Protein AF-0000000087744671 (afdb_homodimer)

Foldseek 3Di:
DDPPVRVCCCLVPVVVLVVLLVVQAVLLCVLLVLLLVLLQVLLVVLLCQCPDPDPVSVVVSVVLLCVLVVDQLLVLLCCLPCPVCVPPPDDSSVSSSVSSSSSLSSVLNVLLNVLLVPFDVVQLVVCVVVPDDNVRSCVVGSVLSSCVSSLVVNLVSSLVSSVSSLSSVVNVDRHNNNSLVVSCVVVVPNVVSVVVSVVVSVVVSVVSVVVSVVVVVVSVCVVVVVD/DDPPVRVCCCLVPVVVLVVLLVVQAVLLCVLLVLLLVLLQVLLVVLLCQCPDPDPVSVVVSVVLLCVLVVDDLLVLLCCLPCPVCVPPPDDSSVSSSVSSSSSLSSVLNVLLNVLLVPFDPVQLVVCVVVPDDNVRSCVVGSVLSSCVRSLVVNLVSSLVSSVSSLSSVVNVDRHNNNSLVVSCVVVVPNVVSVVVSVVVSVVVSVVSVVVSVVVVVVSVCVVVVVD

Structure (mmCIF, N/CA/C/O backbone):
data_AF-0000000087744671-model_v1
#
loop_
_entity.id
_entity.type
_entity.pdbx_description
1 polymer 'Amino acid ABC transporter permease'
#
loop_
_atom_site.group_PDB
_atom_site.id
_atom_site.type_symbol
_atom_site.label_atom_id
_atom_site.label_alt_id
_atom_site.label_comp_id
_atom_site.label_asym_id
_atom_site.label_entity_id
_atom_site.label_seq_id
_atom_site.pdbx_PDB_ins_code
_atom_site.Cartn_x
_atom_site.Cartn_y
_atom_site.Cartn_z
_atom_site.occupancy
_atom_site.B_iso_or_equiv
_atom_site.auth_seq_id
_atom_site.auth_comp_id
_atom_site.auth_asym_id
_atom_site.auth_atom_id
_atom_site.pdbx_PDB_model_num
ATOM 1 N N . MET A 1 1 ? 21.688 -12.562 -33.656 1 50.16 1 MET A N 1
ATOM 2 C CA . MET A 1 1 ? 21.266 -11.961 -32.406 1 50.16 1 MET A CA 1
ATOM 3 C C . MET A 1 1 ? 20.156 -10.945 -32.625 1 50.16 1 MET A C 1
ATOM 5 O O . MET A 1 1 ? 20.359 -9.922 -33.281 1 50.16 1 MET A O 1
ATOM 9 N N . ASN A 1 2 ? 18.969 -11.312 -32.656 1 65.81 2 ASN A N 1
ATOM 10 C CA . ASN A 1 2 ? 17.859 -10.492 -33.156 1 65.81 2 ASN A CA 1
ATOM 11 C C . ASN A 1 2 ? 17.781 -9.164 -32.375 1 65.81 2 ASN A C 1
ATOM 13 O O . ASN A 1 2 ? 18 -9.125 -31.172 1 65.81 2 ASN A O 1
ATOM 17 N N . SER A 1 3 ? 17.906 -8.094 -33.094 1 82.88 3 SER A N 1
ATOM 18 C CA . SER A 1 3 ? 17.797 -6.738 -32.562 1 82.88 3 SER A CA 1
ATOM 19 C C . SER A 1 3 ? 16.625 -6.613 -31.609 1 82.88 3 SER A C 1
ATOM 21 O O . SER A 1 3 ? 15.711 -7.434 -31.625 1 82.88 3 SER A O 1
ATOM 23 N N . LEU A 1 4 ? 16.906 -5.871 -30.562 1 84.88 4 LEU A N 1
ATOM 24 C CA . LEU A 1 4 ? 15.844 -5.547 -29.625 1 84.88 4 LEU A CA 1
ATOM 25 C C . LEU A 1 4 ? 14.539 -5.262 -30.359 1 84.88 4 LEU A C 1
ATOM 27 O O . LEU A 1 4 ? 13.469 -5.699 -29.922 1 84.88 4 LEU A O 1
ATOM 31 N N . LEU A 1 5 ? 14.609 -4.629 -31.484 1 84.81 5 LEU A N 1
ATOM 32 C CA . LEU A 1 5 ? 13.43 -4.262 -32.25 1 84.81 5 LEU A CA 1
ATOM 33 C C . LEU A 1 5 ? 12.75 -5.5 -32.844 1 84.81 5 LEU A C 1
ATOM 35 O O . LEU A 1 5 ? 11.523 -5.57 -32.906 1 84.81 5 LEU A O 1
ATOM 39 N N . GLU A 1 6 ? 13.5 -6.328 -33.312 1 85.38 6 GLU A N 1
ATOM 40 C CA . GLU A 1 6 ? 12.953 -7.57 -33.844 1 85.38 6 GLU A CA 1
ATOM 41 C C . GLU A 1 6 ? 12.289 -8.406 -32.75 1 85.38 6 GLU A C 1
ATOM 43 O O . GLU A 1 6 ? 11.25 -9.023 -33 1 85.38 6 GLU A O 1
ATOM 48 N N . GLN A 1 7 ? 12.898 -8.438 -31.703 1 85.38 7 GLN A N 1
ATOM 49 C CA . GLN A 1 7 ? 12.328 -9.156 -30.562 1 85.38 7 GLN A CA 1
ATOM 50 C C . GLN A 1 7 ? 10.992 -8.555 -30.141 1 85.38 7 GLN A C 1
ATOM 52 O O . GLN A 1 7 ? 10.031 -9.281 -29.875 1 85.38 7 GLN A O 1
ATOM 57 N N . LEU A 1 8 ? 11.023 -7.234 -30.094 1 87.56 8 LEU A N 1
ATOM 58 C CA . LEU A 1 8 ? 9.805 -6.516 -29.75 1 87.56 8 LEU A CA 1
ATOM 59 C C . LEU A 1 8 ? 8.703 -6.812 -30.766 1 87.56 8 LEU A C 1
ATOM 61 O O . LEU A 1 8 ? 7.562 -7.09 -30.375 1 87.56 8 LEU A O 1
ATOM 65 N N . TYR A 1 9 ? 9.109 -6.742 -32 1 86.75 9 TYR A N 1
ATOM 66 C CA . TYR A 1 9 ? 8.148 -7 -33.062 1 86.75 9 TYR A CA 1
ATOM 67 C C . TYR A 1 9 ? 7.605 -8.422 -32.969 1 86.75 9 TYR A C 1
ATOM 69 O O . TYR A 1 9 ? 6.402 -8.648 -33.125 1 86.75 9 TYR A O 1
ATOM 77 N N . ASP A 1 10 ? 8.391 -9.359 -32.75 1 87.25 10 ASP A N 1
ATOM 78 C CA . ASP A 1 10 ? 8.008 -10.766 -32.688 1 87.25 10 ASP A CA 1
ATOM 79 C C . ASP A 1 10 ? 7.082 -11.023 -31.5 1 87.25 10 ASP A C 1
ATOM 81 O O . ASP A 1 10 ? 6.086 -11.734 -31.625 1 87.25 10 ASP A O 1
ATOM 85 N N . ILE A 1 11 ? 7.395 -10.422 -30.422 1 86.81 11 ILE A N 1
ATOM 86 C CA . ILE A 1 11 ? 6.633 -10.68 -29.219 1 86.81 11 ILE A CA 1
ATOM 87 C C . ILE A 1 11 ? 5.297 -9.953 -29.266 1 86.81 11 ILE A C 1
ATOM 89 O O . ILE A 1 11 ? 4.242 -10.555 -29.062 1 86.81 11 ILE A O 1
ATOM 93 N N . PHE A 1 12 ? 5.301 -8.711 -29.641 1 90.12 12 PHE A N 1
ATOM 94 C CA . PHE A 1 12 ? 4.133 -7.863 -29.453 1 90.12 12 PHE A CA 1
ATOM 95 C C . PHE A 1 12 ? 3.219 -7.91 -30.672 1 90.12 12 PHE A C 1
ATOM 97 O O . PHE A 1 12 ? 1.997 -7.824 -30.531 1 90.12 12 PHE A O 1
ATOM 104 N N . ILE A 1 13 ? 3.762 -8.016 -31.797 1 85.94 13 ILE A N 1
ATOM 105 C CA . ILE A 1 13 ? 2.951 -7.945 -33 1 85.94 13 ILE A CA 1
ATOM 106 C C . ILE A 1 13 ? 2.748 -9.352 -33.594 1 85.94 13 ILE A C 1
ATOM 108 O O . ILE A 1 13 ? 1.618 -9.844 -33.656 1 85.94 13 ILE A O 1
ATOM 112 N N . ARG A 1 14 ? 3.738 -10.078 -33.938 1 84.06 14 ARG A N 1
ATOM 113 C CA . ARG A 1 14 ? 3.629 -11.406 -34.531 1 84.06 14 ARG A CA 1
ATOM 114 C C . ARG A 1 14 ? 3.027 -12.398 -33.531 1 84.06 14 ARG A C 1
ATOM 116 O O . ARG A 1 14 ? 2.195 -13.227 -33.906 1 84.06 14 ARG A O 1
ATOM 123 N N . GLY A 1 15 ? 3.402 -12.242 -32.375 1 85.62 15 GLY A N 1
ATOM 124 C CA . GLY A 1 15 ? 2.934 -13.156 -31.328 1 85.62 15 GLY A CA 1
ATOM 125 C C . GLY A 1 15 ? 1.582 -12.773 -30.766 1 85.62 15 GLY A C 1
ATOM 126 O O . GLY A 1 15 ? 0.988 -13.531 -29.984 1 85.62 15 GLY A O 1
ATOM 127 N N . GLY A 1 16 ? 1.121 -11.5 -31.109 1 87.81 16 GLY A N 1
ATOM 128 C CA . GLY A 1 16 ? -0.206 -11.078 -30.688 1 87.81 16 GLY A CA 1
ATOM 129 C C . GLY A 1 16 ? -0.264 -10.633 -29.234 1 87.81 16 GLY A C 1
ATOM 130 O O . GLY A 1 16 ? -1.349 -10.469 -28.672 1 87.81 16 GLY A O 1
ATOM 131 N N . ALA A 1 17 ? 0.867 -10.484 -28.672 1 89.44 17 ALA A N 1
ATOM 132 C CA . ALA A 1 17 ? 0.942 -10.133 -27.25 1 89.44 17 ALA A CA 1
ATOM 133 C C . ALA A 1 17 ? 0.238 -8.805 -26.969 1 89.44 17 ALA A C 1
ATOM 135 O O . ALA A 1 17 ? -0.326 -8.609 -25.891 1 89.44 17 ALA A O 1
ATOM 136 N N . TYR A 1 18 ? 0.214 -7.965 -27.969 1 92.44 18 TYR A N 1
ATOM 137 C CA . TYR A 1 18 ? -0.374 -6.648 -27.734 1 92.44 18 TYR A CA 1
ATOM 138 C C . TYR A 1 18 ? -1.869 -6.762 -27.469 1 92.44 18 TYR A C 1
ATOM 140 O O . TYR A 1 18 ? -2.418 -6.012 -26.656 1 92.44 18 TYR A O 1
ATOM 148 N N . LEU A 1 19 ? -2.535 -7.703 -28.078 1 93.5 19 LEU A N 1
ATOM 149 C CA . LEU A 1 19 ? -3.971 -7.871 -27.875 1 93.5 19 LEU A CA 1
ATOM 150 C C . LEU A 1 19 ? -4.266 -8.398 -26.484 1 93.5 19 LEU A C 1
ATOM 152 O O . LEU A 1 19 ? -5.199 -7.941 -25.812 1 93.5 19 LEU A O 1
ATOM 156 N N . THR A 1 20 ? -3.459 -9.328 -26.109 1 95.06 20 THR A N 1
ATOM 157 C CA . THR A 1 20 ? -3.633 -9.906 -24.781 1 95.06 20 THR A CA 1
ATOM 158 C C . THR A 1 20 ? -3.299 -8.875 -23.703 1 95.06 20 THR A C 1
ATOM 160 O O . THR A 1 20 ? -3.959 -8.828 -22.656 1 95.06 20 THR A O 1
ATOM 163 N N . ILE A 1 21 ? -2.312 -8.109 -23.969 1 97.19 21 ILE A N 1
ATOM 164 C CA . ILE A 1 21 ? -1.902 -7.066 -23.031 1 97.19 21 ILE A CA 1
ATOM 165 C C . ILE A 1 21 ? -3.006 -6.02 -22.922 1 97.19 21 ILE A C 1
ATOM 167 O O . ILE A 1 21 ? -3.34 -5.586 -21.812 1 97.19 21 ILE A O 1
ATOM 171 N N . LEU A 1 22 ? -3.58 -5.66 -24.031 1 97.19 22 LEU A N 1
ATOM 172 C CA . LEU A 1 22 ? -4.672 -4.691 -24 1 97.19 22 LEU A CA 1
ATOM 173 C C . LEU A 1 22 ? -5.852 -5.223 -23.188 1 97.19 22 LEU A C 1
ATOM 175 O O . LEU A 1 22 ? -6.5 -4.469 -22.469 1 97.19 22 LEU A O 1
ATOM 179 N N . LYS A 1 23 ? -6.145 -6.461 -23.344 1 97.31 23 LYS A N 1
ATOM 180 C CA . LYS A 1 23 ? -7.207 -7.086 -22.562 1 97.31 23 LYS A CA 1
ATOM 181 C C . LYS A 1 23 ? -6.871 -7.082 -21.078 1 97.31 23 LYS A C 1
ATOM 183 O O . LYS A 1 23 ? -7.746 -6.84 -20.234 1 97.31 23 LYS A O 1
ATOM 188 N N . GLY A 1 24 ? -5.598 -7.383 -20.75 1 98.19 24 GLY A N 1
ATOM 189 C CA . GLY A 1 24 ? -5.148 -7.328 -19.359 1 98.19 24 GLY A CA 1
ATOM 190 C C . GLY A 1 24 ? -5.258 -5.945 -18.75 1 98.19 24 GLY A C 1
ATOM 191 O O . GLY A 1 24 ? -5.645 -5.801 -17.594 1 98.19 24 GLY A O 1
ATOM 192 N N . ILE A 1 25 ? -4.918 -4.941 -19.609 1 98.31 25 ILE A N 1
ATOM 193 C CA . ILE A 1 25 ? -5.055 -3.557 -19.172 1 98.31 25 ILE A CA 1
ATOM 194 C C . ILE A 1 25 ? -6.523 -3.256 -18.859 1 98.31 25 ILE A C 1
ATOM 196 O O . ILE A 1 25 ? -6.832 -2.598 -17.875 1 98.31 25 ILE A O 1
ATOM 200 N N . GLY A 1 26 ? -7.391 -3.705 -19.719 1 98.31 26 GLY A N 1
ATOM 201 C CA . GLY A 1 26 ? -8.812 -3.518 -19.516 1 98.31 26 GLY A CA 1
ATOM 202 C C . GLY A 1 26 ? -9.305 -4.09 -18.188 1 98.31 26 GLY A C 1
ATOM 203 O O . GLY A 1 26 ? -10.062 -3.441 -17.469 1 98.31 26 GLY A O 1
ATOM 204 N N . VAL A 1 27 ? -8.875 -5.277 -17.844 1 98.56 27 VAL A N 1
ATOM 205 C CA . VAL A 1 27 ? -9.273 -5.938 -16.594 1 98.56 27 VAL A CA 1
ATOM 206 C C . VAL A 1 27 ? -8.727 -5.156 -15.406 1 98.56 27 VAL A C 1
ATOM 208 O O . VAL A 1 27 ? -9.438 -4.922 -14.43 1 98.56 27 VAL A O 1
ATOM 211 N N . THR A 1 28 ? -7.449 -4.727 -15.484 1 98.69 28 THR A N 1
ATOM 212 C CA . THR A 1 28 ? -6.812 -3.938 -14.438 1 98.69 28 THR A CA 1
ATOM 213 C C . THR A 1 28 ? -7.578 -2.639 -14.195 1 98.69 28 THR A C 1
ATOM 215 O O . THR A 1 28 ? -7.883 -2.289 -13.055 1 98.69 28 THR A O 1
ATOM 218 N N . LEU A 1 29 ? -7.941 -1.986 -15.281 1 98.56 29 LEU A N 1
ATOM 219 C CA . LEU A 1 29 ? -8.648 -0.712 -15.18 1 98.56 29 LEU A CA 1
ATOM 220 C C . LEU A 1 29 ? -10.062 -0.915 -14.641 1 98.56 29 LEU A C 1
ATOM 222 O O . LEU A 1 29 ? -10.539 -0.121 -13.836 1 98.56 29 LEU A O 1
ATOM 226 N N . GLU A 1 30 ? -10.703 -1.941 -15.133 1 98.56 30 GLU A N 1
ATOM 227 C CA . GLU A 1 30 ? -12.055 -2.24 -14.664 1 98.56 30 GLU A CA 1
ATOM 228 C C . GLU A 1 30 ? -12.078 -2.467 -13.156 1 98.56 30 GLU A C 1
ATOM 230 O O . GLU A 1 30 ? -12.891 -1.867 -12.453 1 98.56 30 GLU A O 1
ATOM 235 N N . ILE A 1 31 ? -11.211 -3.287 -12.648 1 98.81 31 ILE A N 1
ATOM 236 C CA . ILE A 1 31 ? -11.156 -3.6 -11.219 1 98.81 31 ILE A CA 1
ATOM 237 C C . ILE A 1 31 ? -10.812 -2.34 -10.43 1 98.81 31 ILE A C 1
ATOM 239 O O . ILE A 1 31 ? -11.43 -2.057 -9.406 1 98.81 31 ILE A O 1
ATOM 243 N N . THR A 1 32 ? -9.836 -1.571 -10.945 1 98.75 32 THR A N 1
ATOM 244 C CA . THR A 1 32 ? -9.383 -0.373 -10.242 1 98.75 32 THR A CA 1
ATOM 245 C C . THR A 1 32 ? -10.508 0.659 -10.164 1 98.75 32 THR A C 1
ATOM 247 O O . THR A 1 32 ? -10.836 1.145 -9.078 1 98.75 32 THR A O 1
ATOM 250 N N . ILE A 1 33 ? -11.133 0.974 -11.297 1 98.62 33 ILE A N 1
ATOM 251 C CA . ILE A 1 33 ? -12.133 2.033 -11.383 1 98.62 33 ILE A CA 1
ATOM 252 C C . ILE A 1 33 ? -13.352 1.665 -10.539 1 98.62 33 ILE A C 1
ATOM 254 O O . ILE A 1 33 ? -13.828 2.479 -9.742 1 98.62 33 ILE A O 1
ATOM 258 N N . LEU A 1 34 ? -13.805 0.459 -10.641 1 98.88 34 LEU A N 1
ATOM 259 C CA . LEU A 1 34 ? -14.984 0.035 -9.891 1 98.88 34 LEU A CA 1
ATOM 260 C C . LEU A 1 34 ? -14.672 -0.046 -8.398 1 98.88 34 LEU A C 1
ATOM 262 O O . LEU A 1 34 ? -15.516 0.308 -7.566 1 98.88 34 LEU A O 1
ATOM 266 N N . SER A 1 35 ? -13.523 -0.525 -8.023 1 98.94 35 SER A N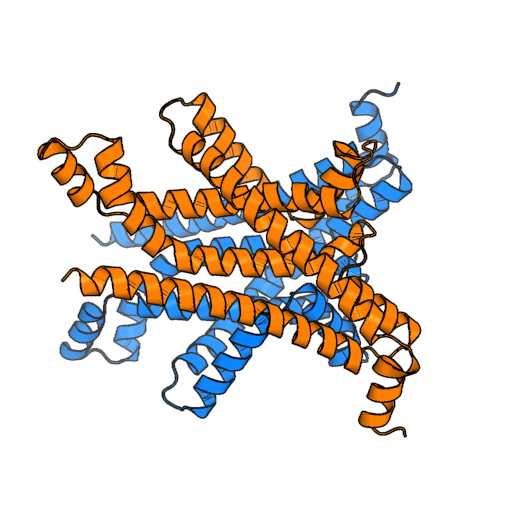 1
ATOM 267 C CA . SER A 1 35 ? -13.156 -0.622 -6.609 1 98.94 35 SER A CA 1
ATOM 268 C C . SER A 1 35 ? -13 0.759 -5.984 1 98.94 35 SER A C 1
ATOM 270 O O . SER A 1 35 ? -13.336 0.957 -4.812 1 98.94 35 SER A O 1
ATOM 272 N N . VAL A 1 36 ? -12.422 1.705 -6.785 1 98.75 36 VAL A N 1
ATOM 273 C CA . VAL A 1 36 ? -12.305 3.074 -6.297 1 98.75 36 VAL A CA 1
ATOM 274 C C . VAL A 1 36 ? -13.688 3.664 -6.07 1 98.75 36 VAL A C 1
ATOM 276 O O . VAL A 1 36 ? -13.953 4.277 -5.035 1 98.75 36 VAL A O 1
ATOM 279 N N . LEU A 1 37 ? -14.547 3.465 -7.012 1 98.69 37 LEU A N 1
ATOM 280 C CA . LEU A 1 37 ? -15.898 4.02 -6.949 1 98.69 37 LEU A CA 1
ATOM 281 C C . LEU A 1 37 ? -16.672 3.438 -5.77 1 98.69 37 LEU A C 1
ATOM 283 O O . LEU A 1 37 ? -17.109 4.176 -4.887 1 98.69 37 LEU A O 1
ATOM 287 N N . PHE A 1 38 ? -16.75 2.135 -5.695 1 98.81 38 PHE A N 1
ATOM 288 C CA . PHE A 1 38 ? -17.547 1.493 -4.652 1 98.81 38 PHE A CA 1
ATOM 289 C C . PHE A 1 38 ? -16.844 1.602 -3.303 1 98.81 38 PHE A C 1
ATOM 291 O O . PHE A 1 38 ? -17.5 1.731 -2.268 1 98.81 38 PHE A O 1
ATOM 298 N N . GLY A 1 39 ? -15.531 1.496 -3.312 1 98.88 39 GLY A N 1
ATOM 299 C CA . GLY A 1 39 ? -14.781 1.667 -2.076 1 98.88 39 GLY A CA 1
ATOM 300 C C . GLY A 1 39 ? -14.938 3.049 -1.472 1 98.88 39 GLY A C 1
ATOM 301 O O . GLY A 1 39 ? -15.062 3.188 -0.253 1 98.88 39 GLY A O 1
ATOM 302 N N . THR A 1 40 ? -14.938 4.055 -2.34 1 98.69 40 THR A N 1
ATOM 303 C CA . THR A 1 40 ? -15.117 5.422 -1.864 1 98.69 40 THR A CA 1
ATOM 304 C C . THR A 1 40 ? -16.516 5.617 -1.29 1 98.69 40 THR A C 1
ATOM 306 O O . THR A 1 40 ? -16.688 6.219 -0.227 1 98.69 40 THR A O 1
ATOM 309 N N . LEU A 1 41 ? -17.5 5.117 -1.979 1 98.56 41 LEU A N 1
ATOM 310 C CA . LEU A 1 41 ? -18.875 5.207 -1.49 1 98.56 41 LEU A CA 1
ATOM 311 C C . LEU A 1 41 ? -19.016 4.5 -0.148 1 98.56 41 LEU A C 1
ATOM 313 O O . LEU A 1 41 ? -19.625 5.039 0.778 1 98.56 41 LEU A O 1
ATOM 317 N N . PHE A 1 42 ? -18.406 3.32 -0.051 1 98.62 42 PHE A N 1
ATOM 318 C CA . PHE A 1 42 ? -18.484 2.557 1.188 1 98.62 42 PHE A CA 1
ATOM 319 C C . PHE A 1 42 ? -17.688 3.238 2.293 1 98.62 42 PHE A C 1
ATOM 321 O O . PHE A 1 42 ? -18.062 3.164 3.469 1 98.62 42 PHE A O 1
ATOM 328 N N . ALA A 1 43 ? -16.641 3.916 1.937 1 98.75 43 ALA A N 1
ATOM 329 C CA . ALA A 1 43 ? -15.812 4.625 2.9 1 98.75 43 ALA A CA 1
ATOM 330 C C . ALA A 1 43 ? -16.609 5.715 3.619 1 98.75 43 ALA A C 1
ATOM 332 O O . ALA A 1 43 ? -16.375 5.98 4.801 1 98.75 43 ALA A O 1
ATOM 333 N N . PHE A 1 44 ? -17.531 6.359 2.922 1 97.25 44 PHE A N 1
ATOM 334 C CA . PHE A 1 44 ? -18.375 7.387 3.533 1 97.25 44 PHE A CA 1
ATOM 335 C C . PHE A 1 44 ? -19.203 6.797 4.664 1 97.25 44 PHE A C 1
ATOM 337 O O . PHE A 1 44 ? -19.328 7.406 5.727 1 97.25 44 PHE A O 1
ATOM 344 N N . VAL A 1 45 ? -19.703 5.66 4.398 1 97.88 45 VAL A N 1
ATOM 345 C CA . VAL A 1 45 ? -20.531 4.988 5.395 1 97.88 45 VAL A CA 1
ATOM 346 C C . VAL A 1 45 ? -19.672 4.598 6.598 1 97.88 45 VAL A C 1
ATOM 348 O O . VAL A 1 45 ? -20.047 4.863 7.742 1 97.88 45 VAL A O 1
ATOM 351 N N . VAL A 1 46 ? -18.562 3.998 6.359 1 98.5 46 VAL A N 1
ATOM 352 C CA . VAL A 1 46 ? -17.672 3.553 7.426 1 98.5 46 VAL A CA 1
ATOM 353 C C . VAL A 1 46 ? -17.203 4.754 8.25 1 98.5 46 VAL A C 1
ATOM 355 O O . VAL A 1 46 ? -17.172 4.691 9.477 1 98.5 46 VAL A O 1
ATOM 358 N N . CYS A 1 47 ? -16.828 5.832 7.535 1 97.5 47 CYS A N 1
ATOM 359 C CA . CYS A 1 47 ? -16.375 7.035 8.219 1 97.5 47 CYS A CA 1
ATOM 360 C C . CYS A 1 47 ? -17.484 7.613 9.102 1 97.5 47 CYS A C 1
ATOM 362 O O . CYS A 1 47 ? -17.219 8.031 10.234 1 97.5 47 CYS A O 1
ATOM 364 N N . ARG A 1 48 ? -18.688 7.641 8.609 1 94.69 48 ARG A N 1
ATOM 365 C CA . ARG A 1 48 ? -19.828 8.141 9.383 1 94.69 48 ARG A CA 1
ATOM 366 C C . ARG A 1 48 ? -20.047 7.301 10.633 1 94.69 48 ARG A C 1
ATOM 368 O O . ARG A 1 48 ? -20.344 7.84 11.703 1 94.69 48 ARG A O 1
ATOM 375 N N . LEU A 1 49 ? -19.969 6.02 10.477 1 97.44 49 LEU A N 1
ATOM 376 C CA . LEU A 1 49 ? -20.125 5.129 11.625 1 97.44 49 LEU A CA 1
ATOM 377 C C . LEU A 1 49 ? -19 5.348 12.633 1 97.44 49 LEU A C 1
ATOM 379 O O . LEU A 1 49 ? -19.234 5.332 13.844 1 97.44 49 LEU A O 1
ATOM 383 N N . ARG A 1 50 ? -17.844 5.559 12.109 1 96.44 50 ARG A N 1
ATOM 384 C CA . ARG A 1 50 ? -16.688 5.746 12.961 1 96.44 50 ARG A CA 1
ATOM 385 C C . ARG A 1 50 ? -16.812 7.02 13.797 1 96.44 50 ARG A C 1
ATOM 387 O O . ARG A 1 50 ? -16.328 7.078 14.93 1 96.44 50 ARG A O 1
ATOM 394 N N . LEU A 1 51 ? -17.453 8.047 13.266 1 93.06 51 LEU A N 1
ATOM 395 C CA . LEU A 1 51 ? -17.578 9.344 13.914 1 93.06 51 LEU A CA 1
ATOM 396 C C . LEU A 1 51 ? -18.859 9.398 14.75 1 93.06 51 LEU A C 1
ATOM 398 O O . LEU A 1 51 ? -19.141 10.406 15.398 1 93.06 51 LEU A O 1
ATOM 402 N N . SER A 1 52 ? -19.641 8.352 14.734 1 93.31 52 SER A N 1
ATOM 403 C CA . SER A 1 52 ? -20.906 8.305 15.453 1 93.31 52 SER A CA 1
ATOM 404 C C . SER A 1 52 ? -20.703 8.359 16.953 1 93.31 52 SER A C 1
ATOM 406 O O . SER A 1 52 ? -19.703 7.852 17.469 1 93.31 52 SER A O 1
ATOM 408 N N . HIS A 1 53 ? -21.641 8.93 17.641 1 93.19 53 HIS A N 1
ATOM 409 C CA . HIS A 1 53 ? -21.625 8.977 19.094 1 93.19 53 HIS A CA 1
ATOM 410 C C . HIS A 1 53 ? -22.031 7.641 19.703 1 93.19 53 HIS A C 1
ATOM 412 O O . HIS A 1 53 ? -21.781 7.383 20.875 1 93.19 53 HIS A O 1
ATOM 418 N N . ASN A 1 54 ? -22.734 6.879 18.875 1 96.62 54 ASN A N 1
ATOM 419 C CA . ASN A 1 54 ? -23.109 5.539 19.312 1 96.62 54 ASN A CA 1
ATOM 420 C C . ASN A 1 54 ? -21.891 4.625 19.422 1 96.62 54 ASN A C 1
ATOM 422 O O . ASN A 1 54 ? -21.266 4.301 18.406 1 96.62 54 ASN A O 1
ATOM 426 N N . ILE A 1 55 ? -21.656 4.102 20.547 1 96.56 55 ILE A N 1
ATOM 427 C CA . ILE A 1 55 ? -20.438 3.342 20.859 1 96.56 55 ILE A CA 1
ATOM 428 C C . ILE A 1 55 ? -20.438 2.049 20.047 1 96.56 55 ILE A C 1
ATOM 430 O O . ILE A 1 55 ? -19.375 1.587 19.609 1 96.56 55 ILE A O 1
ATOM 434 N N . ILE A 1 56 ? -21.516 1.494 19.875 1 97.69 56 ILE A N 1
ATOM 435 C CA . ILE A 1 56 ? -21.594 0.235 19.141 1 97.69 56 ILE A CA 1
ATOM 436 C C . ILE A 1 56 ? -21.219 0.465 17.672 1 97.69 56 ILE A C 1
ATOM 438 O O . ILE A 1 56 ? -20.406 -0.266 17.109 1 97.69 56 ILE A O 1
ATOM 442 N N . LEU A 1 57 ? -21.766 1.476 17.062 1 97.38 57 LEU A N 1
ATOM 443 C CA . LEU A 1 57 ? -21.5 1.782 15.664 1 97.38 57 LEU A CA 1
ATOM 444 C C . LEU A 1 57 ? -20.047 2.18 15.461 1 97.38 57 LEU A C 1
ATOM 446 O O . LEU A 1 57 ? -19.391 1.727 14.516 1 97.38 57 LEU A O 1
ATOM 450 N N . SER A 1 58 ? -19.578 2.928 16.344 1 97.31 58 SER A N 1
ATOM 451 C CA . SER A 1 58 ? -18.188 3.375 16.25 1 97.31 58 SER A CA 1
ATOM 452 C C . SER A 1 58 ? -17.219 2.211 16.438 1 97.31 58 SER A C 1
ATOM 454 O O . SER A 1 58 ? -16.188 2.148 15.766 1 97.31 58 SER A O 1
ATOM 456 N N . THR A 1 59 ? -17.594 1.286 17.266 1 97.81 59 THR A N 1
ATOM 457 C CA . THR A 1 59 ? -16.719 0.139 17.516 1 97.81 59 THR A CA 1
ATOM 458 C C . THR A 1 59 ? -16.703 -0.802 16.328 1 97.81 59 THR A C 1
ATOM 460 O O . THR A 1 59 ? -15.664 -1.353 15.969 1 97.81 59 THR A O 1
ATOM 463 N N . ILE A 1 60 ? -17.781 -0.948 15.711 1 98.06 60 ILE A N 1
ATOM 464 C CA . ILE A 1 60 ? -17.875 -1.789 14.523 1 98.06 60 ILE A CA 1
ATOM 465 C C . ILE A 1 60 ? -16.984 -1.219 13.414 1 98.06 60 ILE A C 1
ATOM 467 O O . ILE A 1 60 ? -16.234 -1.955 12.773 1 98.06 60 ILE A O 1
ATOM 471 N N . ALA A 1 61 ? -17.078 0.064 13.211 1 98.25 61 ALA A N 1
ATOM 472 C CA . ALA A 1 61 ? -16.266 0.723 12.195 1 98.25 61 ALA A CA 1
ATOM 473 C C . ALA A 1 61 ? -14.781 0.623 12.531 1 98.25 61 ALA A C 1
ATOM 475 O O . ALA A 1 61 ? -13.953 0.38 11.648 1 98.25 61 ALA A O 1
ATOM 476 N N . ARG A 1 62 ? -14.508 0.759 13.781 1 97.12 62 ARG A N 1
ATOM 477 C CA . ARG A 1 62 ? -13.133 0.671 14.234 1 97.12 62 ARG A CA 1
ATOM 478 C C . ARG A 1 62 ? -12.555 -0.715 13.977 1 97.12 62 ARG A C 1
ATOM 480 O O . ARG A 1 62 ? -11.406 -0.844 13.531 1 97.12 62 ARG A O 1
ATOM 487 N N . LEU A 1 63 ? -13.312 -1.706 14.25 1 97.25 63 LEU A N 1
ATOM 488 C CA . LEU A 1 63 ? -12.883 -3.086 14.047 1 97.25 63 LEU A CA 1
ATOM 489 C C . LEU A 1 63 ? -12.719 -3.395 12.562 1 97.25 63 LEU A C 1
ATOM 491 O O . LEU A 1 63 ? -11.75 -4.051 12.164 1 97.25 63 LEU A O 1
ATOM 495 N N . TYR A 1 64 ? -13.711 -2.895 11.797 1 98.06 64 TYR A N 1
ATOM 496 C CA . TYR A 1 64 ? -13.633 -3.057 10.352 1 98.06 64 TYR A CA 1
ATOM 497 C C . TYR A 1 64 ? -12.344 -2.457 9.797 1 98.06 64 TYR A C 1
ATOM 499 O O . TYR A 1 64 ? -11.617 -3.115 9.055 1 98.06 64 TYR A O 1
ATOM 507 N N . ILE A 1 65 ? -12.031 -1.268 10.188 1 97.69 65 ILE A N 1
ATOM 508 C CA . ILE A 1 65 ? -10.859 -0.541 9.711 1 97.69 65 ILE A CA 1
ATOM 509 C C . ILE A 1 65 ? -9.586 -1.238 10.195 1 97.69 65 ILE A C 1
ATOM 511 O O . ILE A 1 65 ? -8.656 -1.457 9.414 1 97.69 65 ILE A O 1
ATOM 515 N N . ALA A 1 66 ? -9.609 -1.69 11.438 1 95.19 66 ALA A N 1
ATOM 516 C CA . ALA A 1 66 ? -8.438 -2.336 12.031 1 95.19 66 ALA A CA 1
ATOM 517 C C . ALA A 1 66 ? -8.117 -3.646 11.32 1 95.19 66 ALA A C 1
ATOM 519 O O . ALA A 1 66 ? -6.953 -3.93 11.023 1 95.19 66 ALA A O 1
ATOM 520 N N . VAL A 1 67 ? -9.086 -4.367 11.008 1 96.88 67 VAL A N 1
ATOM 521 C CA . VAL A 1 67 ? -8.898 -5.68 10.398 1 96.88 67 VAL A CA 1
ATOM 522 C C . VAL A 1 67 ? -8.43 -5.52 8.953 1 96.88 67 VAL A C 1
ATOM 524 O O . VAL A 1 67 ? -7.461 -6.156 8.531 1 96.88 67 VAL A O 1
ATOM 527 N N . LEU A 1 68 ? -9.07 -4.664 8.219 1 97.62 68 LEU A N 1
ATOM 528 C CA . LEU A 1 68 ? -8.789 -4.57 6.789 1 97.62 68 LEU A CA 1
ATOM 529 C C . LEU A 1 68 ? -7.484 -3.822 6.539 1 97.62 68 LEU A C 1
ATOM 531 O O . LEU A 1 68 ? -6.781 -4.098 5.562 1 97.62 68 LEU A O 1
ATOM 535 N N . ARG A 1 69 ? -7.086 -2.926 7.391 1 95.19 69 ARG A N 1
ATOM 536 C CA . ARG A 1 69 ? -5.836 -2.191 7.219 1 95.19 69 ARG A CA 1
ATOM 537 C C . ARG A 1 69 ? -4.656 -2.984 7.773 1 95.19 69 ARG A C 1
ATOM 539 O O . ARG A 1 69 ? -3.502 -2.705 7.434 1 95.19 69 ARG A O 1
ATOM 546 N N . GLY A 1 70 ? -5.004 -4 8.594 1 95.25 70 GLY A N 1
ATOM 547 C CA . GLY A 1 70 ? -3.936 -4.781 9.203 1 95.25 70 GLY A CA 1
ATOM 548 C C . GLY A 1 70 ? -3.686 -6.098 8.492 1 95.25 70 GLY A C 1
ATOM 549 O O . GLY A 1 70 ? -2.719 -6.801 8.797 1 95.25 70 GLY A O 1
ATOM 550 N N . SER A 1 71 ? -4.496 -6.367 7.492 1 96.75 71 SER A N 1
ATOM 551 C CA . SER A 1 71 ? -4.406 -7.645 6.797 1 96.75 71 SER A CA 1
ATOM 552 C C . SER A 1 71 ? -3.865 -7.469 5.383 1 96.75 71 SER A C 1
ATOM 554 O O . SER A 1 71 ? -4.199 -6.496 4.703 1 96.75 71 SER A O 1
ATOM 556 N N . PRO A 1 72 ? -3.004 -8.398 4.941 1 96.75 72 PRO A N 1
ATOM 557 C CA . PRO A 1 72 ? -2.639 -8.352 3.523 1 96.75 72 PRO A CA 1
ATOM 558 C C . PRO A 1 72 ? -3.852 -8.43 2.598 1 96.75 72 PRO A C 1
ATOM 560 O O . PRO A 1 72 ? -4.668 -9.344 2.729 1 96.75 72 PRO A O 1
ATOM 563 N N . VAL A 1 73 ? -3.932 -7.547 1.745 1 96.88 73 VAL A N 1
ATOM 564 C CA . VAL A 1 73 ? -5.062 -7.477 0.825 1 96.88 73 VAL A CA 1
ATOM 565 C C . VAL A 1 73 ? -5.156 -8.773 0.024 1 96.88 73 VAL A C 1
ATOM 567 O O . VAL A 1 73 ? -6.254 -9.234 -0.3 1 96.88 73 VAL A O 1
ATOM 570 N N . LEU A 1 74 ? -4.02 -9.383 -0.263 1 97.38 74 LEU A N 1
ATOM 571 C CA . LEU A 1 74 ? -4.012 -10.648 -0.988 1 97.38 74 LEU A CA 1
ATOM 572 C C . LEU A 1 74 ? -4.812 -11.703 -0.242 1 97.38 74 LEU A C 1
ATOM 574 O O . LEU A 1 74 ? -5.598 -12.438 -0.848 1 97.38 74 LEU A O 1
ATOM 578 N N . LEU A 1 75 ? -4.598 -11.781 1.058 1 97.5 75 LEU A N 1
ATOM 579 C CA . LEU A 1 75 ? -5.34 -12.758 1.845 1 97.5 75 LEU A CA 1
ATOM 580 C C . LEU A 1 75 ? -6.824 -12.414 1.881 1 97.5 75 LEU A C 1
ATOM 582 O O . LEU A 1 75 ? -7.672 -13.312 1.857 1 97.5 75 LEU A O 1
ATOM 586 N N . VAL A 1 76 ? -7.137 -11.156 1.956 1 97.75 76 VAL A N 1
ATOM 587 C CA . VAL A 1 76 ? -8.523 -10.703 1.923 1 97.75 76 VAL A CA 1
ATOM 588 C C . VAL A 1 76 ? -9.164 -11.109 0.598 1 97.75 76 VAL A C 1
ATOM 590 O O . VAL A 1 76 ? -10.281 -11.633 0.576 1 97.75 76 VAL A O 1
ATOM 593 N N . LEU A 1 77 ? -8.438 -10.906 -0.458 1 98.19 77 LEU A N 1
ATOM 594 C CA . LEU A 1 77 ? -8.891 -11.305 -1.786 1 98.19 77 LEU A CA 1
ATOM 595 C C . LEU A 1 77 ? -9.164 -12.805 -1.842 1 98.19 77 LEU A C 1
ATOM 597 O O . LEU A 1 77 ? -10.195 -13.234 -2.367 1 98.19 77 LEU A O 1
ATOM 601 N N . MET A 1 78 ? -8.281 -13.547 -1.302 1 97.5 78 MET A N 1
ATOM 602 C CA . MET A 1 78 ? -8.43 -15 -1.311 1 97.5 78 MET A CA 1
ATOM 603 C C . MET A 1 78 ? -9.641 -15.43 -0.492 1 97.5 78 MET A C 1
ATOM 605 O O . MET A 1 78 ? -10.352 -16.359 -0.867 1 97.5 78 MET A O 1
ATOM 609 N N . ILE A 1 79 ? -9.867 -14.812 0.613 1 97.94 79 ILE A N 1
ATOM 610 C CA .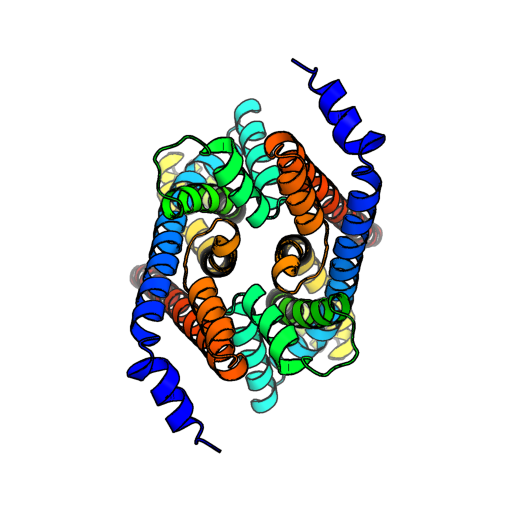 ILE A 1 79 ? -11.016 -15.125 1.451 1 97.94 79 ILE A CA 1
ATOM 611 C C . ILE A 1 79 ? -12.305 -14.82 0.69 1 97.94 79 ILE A C 1
ATOM 613 O O . ILE A 1 79 ? -13.242 -15.625 0.701 1 97.94 79 ILE A O 1
ATOM 617 N N . PHE A 1 80 ? -12.352 -13.711 0.022 1 98.25 80 PHE A N 1
ATOM 618 C CA . PHE A 1 80 ? -13.531 -13.367 -0.757 1 98.25 80 PHE A CA 1
ATOM 619 C C . PHE A 1 80 ? -13.758 -14.383 -1.87 1 98.25 80 PHE A C 1
ATOM 621 O O . PHE A 1 80 ? -14.898 -14.781 -2.131 1 98.25 80 PHE A O 1
ATOM 628 N N . TYR A 1 81 ? -12.695 -14.836 -2.445 1 97.19 81 TYR A N 1
ATOM 629 C CA . TYR A 1 81 ? -12.789 -15.727 -3.6 1 97.19 81 TYR A CA 1
ATOM 630 C C . TYR A 1 81 ? -13.094 -17.156 -3.164 1 97.19 81 TYR A C 1
ATOM 632 O O . TYR A 1 81 ? -14.023 -17.781 -3.674 1 97.19 81 TYR A O 1
ATOM 640 N N . TYR A 1 82 ? -12.422 -17.609 -2.209 1 96 82 TYR A N 1
ATOM 641 C CA . TYR A 1 82 ? -12.461 -19.031 -1.888 1 96 82 TYR A CA 1
ATOM 642 C C . TYR A 1 82 ? -13.461 -19.312 -0.769 1 96 82 TYR A C 1
ATOM 644 O O . TYR A 1 82 ? -13.836 -20.453 -0.534 1 96 82 TYR A O 1
ATOM 652 N N . VAL A 1 83 ? -13.898 -18.281 0.017 1 96.25 83 VAL A N 1
ATOM 653 C CA . VAL A 1 83 ? -14.742 -18.531 1.18 1 96.25 83 VAL A CA 1
ATOM 654 C C . VAL A 1 83 ? -16.078 -17.812 1.014 1 96.25 83 VAL A C 1
ATOM 656 O O . VAL A 1 83 ? -17.109 -18.438 0.796 1 96.25 83 VAL A O 1
ATOM 659 N N . ILE A 1 84 ? -16.047 -16.562 0.869 1 96.88 84 ILE A N 1
ATOM 660 C CA . ILE A 1 84 ? -17.266 -15.758 0.913 1 96.88 84 ILE A CA 1
ATOM 661 C C . ILE A 1 84 ? -18.078 -15.984 -0.362 1 96.88 84 ILE A C 1
ATOM 663 O O . ILE A 1 84 ? -19.297 -16.203 -0.304 1 96.88 84 ILE A O 1
ATOM 667 N N . PHE A 1 85 ? -17.438 -15.953 -1.536 1 96.94 85 PHE A N 1
ATOM 668 C CA . PHE A 1 85 ? -18.156 -16.062 -2.797 1 96.94 85 PHE A CA 1
ATOM 669 C C . PHE A 1 85 ? -17.828 -17.359 -3.512 1 96.94 85 PHE A C 1
ATOM 671 O O . PHE A 1 85 ? -17.922 -17.438 -4.738 1 96.94 85 PHE A O 1
ATOM 678 N N . ALA A 1 86 ? -17.391 -18.312 -2.729 1 93.25 86 ALA A N 1
ATOM 679 C CA . ALA A 1 86 ? -16.953 -19.594 -3.283 1 93.25 86 ALA A CA 1
ATOM 680 C C . ALA A 1 86 ? -18.016 -20.219 -4.168 1 93.25 86 ALA A C 1
ATOM 682 O O . ALA A 1 86 ? -17.719 -20.797 -5.215 1 93.25 86 ALA A O 1
ATOM 683 N N . THR A 1 87 ? -19.312 -20.031 -3.795 1 93.56 87 THR A N 1
ATOM 684 C CA . THR A 1 87 ? -20.391 -20.688 -4.527 1 93.56 87 THR A CA 1
ATOM 685 C C . THR A 1 87 ? -21.219 -19.672 -5.285 1 93.56 87 THR A C 1
ATOM 687 O O . THR A 1 87 ? -22.297 -20 -5.809 1 93.56 87 THR A O 1
ATOM 690 N N . SER A 1 88 ? -20.688 -18.484 -5.332 1 94 88 SER A N 1
ATOM 691 C CA . SER A 1 88 ? -21.438 -17.422 -6.004 1 94 88 SER A CA 1
ATOM 692 C C . SER A 1 88 ? -21.234 -17.469 -7.516 1 94 88 SER A C 1
ATOM 694 O O . SER A 1 88 ? -20.172 -17.906 -7.984 1 94 88 SER A O 1
ATOM 696 N N . PRO A 1 89 ? -22.25 -17.094 -8.25 1 95.75 89 PRO A N 1
ATOM 697 C CA . PRO A 1 89 ? -22.109 -17.062 -9.711 1 95.75 89 PRO A CA 1
ATOM 698 C C . PRO A 1 89 ? -21.344 -15.828 -10.203 1 95.75 89 PRO A C 1
ATOM 700 O O . PRO A 1 89 ? -21.188 -15.641 -11.414 1 95.75 89 PRO A O 1
ATOM 703 N N . LEU A 1 90 ? -20.828 -15.062 -9.344 1 96.56 90 LEU A N 1
ATOM 704 C CA . LEU A 1 90 ? -20.109 -13.852 -9.727 1 96.56 90 LEU A CA 1
ATOM 705 C C . LEU A 1 90 ? -18.797 -14.211 -10.438 1 96.56 90 LEU A C 1
ATOM 707 O O . LEU A 1 90 ? -18.156 -15.203 -10.102 1 96.56 90 LEU A O 1
ATOM 711 N N . SER A 1 91 ? -18.5 -13.344 -11.414 1 97.38 91 SER A N 1
ATOM 712 C CA . SER A 1 91 ? -17.219 -13.531 -12.07 1 97.38 91 SER A CA 1
ATOM 713 C C . SER A 1 91 ? -16.062 -13.211 -11.125 1 97.38 91 SER A C 1
ATOM 715 O O . SER A 1 91 ? -16.234 -12.453 -10.164 1 97.38 91 SER A O 1
ATOM 717 N N . ALA A 1 92 ? -14.875 -13.805 -11.367 1 97.81 92 ALA A N 1
ATOM 718 C CA . ALA A 1 92 ? -13.703 -13.594 -10.531 1 97.81 92 ALA A CA 1
ATOM 719 C C . ALA A 1 92 ? -13.352 -12.109 -10.43 1 97.81 92 ALA A C 1
ATOM 721 O O . ALA A 1 92 ? -13.078 -11.602 -9.344 1 97.81 92 ALA A O 1
ATOM 722 N N . PRO A 1 93 ? -13.438 -11.352 -11.586 1 98.25 93 PRO A N 1
ATOM 723 C CA . PRO A 1 93 ? -13.141 -9.914 -11.5 1 98.25 93 PRO A CA 1
ATOM 724 C C . PRO A 1 93 ? -14.133 -9.164 -10.609 1 98.25 93 PRO A C 1
ATOM 726 O O . PRO A 1 93 ? -13.742 -8.258 -9.875 1 98.25 93 PRO A O 1
ATOM 729 N N . MET A 1 94 ? -15.336 -9.57 -10.609 1 98.19 94 MET A N 1
ATOM 730 C CA . MET A 1 94 ? -16.328 -8.922 -9.758 1 98.19 94 MET A CA 1
ATOM 731 C C . MET A 1 94 ? -16.047 -9.211 -8.289 1 98.19 94 MET A C 1
ATOM 733 O O . MET A 1 94 ? -16.234 -8.344 -7.434 1 98.19 94 MET A O 1
ATOM 737 N N . ILE A 1 95 ? -15.672 -10.422 -8.008 1 98.5 95 ILE A N 1
ATOM 738 C CA . ILE A 1 95 ? -15.312 -10.781 -6.637 1 98.5 95 ILE A CA 1
ATOM 739 C C . ILE A 1 95 ? -14.125 -9.938 -6.176 1 98.5 95 ILE A C 1
ATOM 741 O O . ILE A 1 95 ? -14.102 -9.469 -5.039 1 98.5 95 ILE A O 1
ATOM 745 N N . ALA A 1 96 ? -13.172 -9.75 -7.105 1 98.81 96 ALA A N 1
ATOM 746 C CA . ALA A 1 96 ? -12.016 -8.906 -6.793 1 98.81 96 ALA A CA 1
ATOM 747 C C . ALA A 1 96 ? -12.453 -7.473 -6.484 1 98.81 96 ALA A C 1
ATOM 749 O O . ALA A 1 96 ? -11.914 -6.832 -5.586 1 98.81 96 ALA A O 1
ATOM 750 N N . VAL A 1 97 ? -13.422 -6.977 -7.219 1 98.81 97 VAL A N 1
ATOM 751 C CA . VAL A 1 97 ? -13.945 -5.633 -6.98 1 98.81 97 VAL A CA 1
ATOM 752 C C . VAL A 1 97 ? -14.508 -5.539 -5.562 1 98.81 97 VAL A C 1
ATOM 754 O O . VAL A 1 97 ? -14.258 -4.562 -4.855 1 98.81 97 VAL A O 1
ATOM 757 N N . PHE A 1 98 ? -15.195 -6.512 -5.129 1 98.62 98 PHE A N 1
ATOM 758 C CA . PHE A 1 98 ? -15.75 -6.512 -3.783 1 98.62 98 PHE A CA 1
ATOM 759 C C . PHE A 1 98 ? -14.641 -6.504 -2.736 1 98.62 98 PHE A C 1
ATOM 761 O O . PHE A 1 98 ? -14.695 -5.734 -1.774 1 98.62 98 PHE A O 1
ATOM 768 N N . ALA A 1 99 ? -13.672 -7.359 -2.943 1 98.62 99 ALA A N 1
ATOM 769 C CA . ALA A 1 99 ? -12.57 -7.477 -1.989 1 98.62 99 ALA A CA 1
ATOM 770 C C . ALA A 1 99 ? -11.781 -6.172 -1.897 1 98.62 99 ALA A C 1
ATOM 772 O O . ALA A 1 99 ? -11.531 -5.668 -0.8 1 98.62 99 ALA A O 1
ATOM 773 N N . PHE A 1 100 ? -11.438 -5.598 -3.062 1 98.81 100 PHE A N 1
ATOM 774 C CA . PHE A 1 100 ? -10.641 -4.379 -3.105 1 98.81 100 PHE A CA 1
ATOM 775 C C . PHE A 1 100 ? -11.453 -3.182 -2.633 1 98.81 100 PHE A C 1
ATOM 777 O O . PHE A 1 100 ? -10.914 -2.26 -2.02 1 98.81 100 PHE A O 1
ATOM 784 N N . SER A 1 101 ? -12.742 -3.184 -2.939 1 98.88 101 SER A N 1
ATOM 785 C CA . SER A 1 101 ? -13.602 -2.115 -2.438 1 98.88 101 SER A CA 1
ATOM 786 C C . SER A 1 101 ? -13.648 -2.115 -0.914 1 98.88 101 SER A C 1
ATOM 788 O O . SER A 1 101 ? -13.578 -1.056 -0.286 1 98.88 101 SER A O 1
ATOM 790 N N . ALA A 1 102 ? -13.797 -3.264 -0.358 1 98.69 102 ALA A N 1
ATOM 791 C CA . ALA A 1 102 ? -13.844 -3.387 1.097 1 98.69 102 ALA A CA 1
ATOM 792 C C . ALA A 1 102 ? -12.539 -2.902 1.729 1 98.69 102 ALA A C 1
ATOM 794 O O . ALA A 1 102 ? -12.562 -2.201 2.742 1 98.69 102 ALA A O 1
ATOM 795 N N . ASN A 1 103 ? -11.477 -3.342 1.164 1 98.5 103 ASN A N 1
ATOM 796 C CA . ASN A 1 103 ? -10.172 -2.936 1.677 1 98.5 103 ASN A CA 1
ATOM 797 C C . ASN A 1 103 ? -9.938 -1.439 1.489 1 98.5 103 ASN A C 1
ATOM 799 O O . ASN A 1 103 ? -9.531 -0.75 2.424 1 98.5 103 ASN A O 1
ATOM 803 N N . PHE A 1 104 ? -10.156 -0.925 0.312 1 98.75 104 PHE A N 1
ATOM 804 C CA . PHE A 1 104 ? -9.984 0.482 -0.028 1 98.75 104 PHE A CA 1
ATOM 805 C C . PHE A 1 104 ? -10.836 1.364 0.874 1 98.75 104 PHE A C 1
ATOM 807 O O . PHE A 1 104 ? -10.398 2.432 1.307 1 98.75 104 PHE A O 1
ATOM 814 N N . ALA A 1 105 ? -12.023 0.923 1.151 1 98.81 105 ALA A N 1
ATOM 815 C CA . ALA A 1 105 ? -12.945 1.68 2 1 98.81 105 ALA A CA 1
ATOM 816 C C . ALA A 1 105 ? -12.344 1.903 3.387 1 98.81 105 ALA A C 1
ATOM 818 O O . ALA A 1 105 ? -12.508 2.975 3.975 1 98.81 105 ALA A O 1
ATOM 819 N N . ALA A 1 106 ? -11.758 0.891 3.92 1 98.56 106 ALA A N 1
ATOM 820 C CA . ALA A 1 106 ? -11.148 1.017 5.242 1 98.56 106 ALA A CA 1
ATOM 821 C C . ALA A 1 106 ? -10.062 2.088 5.246 1 98.56 106 ALA A C 1
ATOM 823 O O . ALA A 1 106 ? -9.992 2.906 6.168 1 98.56 106 ALA A O 1
ATOM 824 N N . HIS A 1 107 ? -9.266 2.111 4.262 1 97.19 107 HIS A N 1
ATOM 825 C CA . HIS A 1 107 ? -8.188 3.088 4.156 1 97.19 107 HIS A CA 1
ATOM 826 C C . HIS A 1 107 ? -8.734 4.492 3.93 1 97.19 107 HIS A C 1
ATOM 828 O O . HIS A 1 107 ? -8.312 5.441 4.59 1 97.19 107 HIS A O 1
ATOM 834 N N . VAL A 1 108 ? -9.648 4.578 3.043 1 98.38 108 VAL A N 1
ATOM 835 C CA . VAL A 1 108 ? -10.195 5.875 2.668 1 98.38 108 VAL A CA 1
ATOM 836 C C . VAL A 1 108 ? -11.016 6.445 3.822 1 98.38 108 VAL A C 1
ATOM 838 O O . VAL A 1 108 ? -11.031 7.656 4.047 1 98.38 108 VAL A O 1
ATOM 841 N N . ALA A 1 109 ? -11.711 5.586 4.559 1 98.44 109 ALA A N 1
ATOM 842 C CA . ALA A 1 109 ? -12.461 6.051 5.727 1 98.44 109 ALA A CA 1
ATOM 843 C C . ALA A 1 109 ? -11.539 6.723 6.738 1 98.44 109 ALA A C 1
ATOM 845 O O . ALA A 1 109 ? -11.906 7.734 7.34 1 98.44 109 ALA A O 1
ATOM 846 N N . GLU A 1 110 ? -10.414 6.156 6.906 1 95.69 110 GLU A N 1
ATOM 847 C CA . GLU A 1 110 ? -9.438 6.746 7.82 1 95.69 110 GLU A CA 1
ATOM 848 C C . GLU A 1 110 ? -8.922 8.086 7.289 1 95.69 110 GLU A C 1
ATOM 850 O O . GLU A 1 110 ? -8.688 9.016 8.062 1 95.69 110 GLU A O 1
ATOM 855 N N . ILE A 1 111 ? -8.695 8.172 5.996 1 95.75 111 ILE A N 1
ATOM 856 C CA . ILE A 1 111 ? -8.289 9.43 5.371 1 95.75 111 ILE A CA 1
ATOM 857 C C . ILE A 1 111 ? -9.375 10.477 5.574 1 95.75 111 ILE A C 1
ATOM 859 O O . ILE A 1 111 ? -9.086 11.617 5.945 1 95.75 111 ILE A O 1
ATOM 863 N N . MET A 1 112 ? -10.586 10.047 5.406 1 97 112 MET A N 1
ATOM 864 C CA . MET A 1 112 ? -11.711 10.953 5.578 1 97 112 MET A CA 1
ATOM 865 C C . MET A 1 112 ? -11.82 11.422 7.027 1 97 112 MET A C 1
ATOM 867 O O . MET A 1 112 ? -12.008 12.609 7.285 1 97 112 MET A O 1
ATOM 871 N N . ARG A 1 113 ? -11.688 10.539 7.883 1 95.12 113 ARG A N 1
ATOM 872 C CA . ARG A 1 113 ? -11.789 10.859 9.297 1 95.12 113 ARG A CA 1
ATOM 873 C C . ARG A 1 113 ? -10.695 11.844 9.719 1 95.12 113 ARG A C 1
ATOM 875 O O . ARG A 1 113 ? -10.977 12.875 10.336 1 95.12 113 ARG A O 1
ATOM 882 N N . THR A 1 114 ? -9.461 11.492 9.391 1 92.88 114 THR A N 1
ATOM 883 C CA . THR A 1 114 ? -8.336 12.32 9.812 1 92.88 114 THR A CA 1
ATOM 884 C C . THR A 1 114 ? -8.375 13.68 9.125 1 92.88 114 THR A C 1
ATOM 886 O O . THR A 1 114 ? -8.023 14.695 9.727 1 92.88 114 THR A O 1
ATOM 889 N N . SER A 1 115 ? -8.758 13.711 7.887 1 94.56 115 SER A N 1
ATOM 890 C CA . SER A 1 115 ? -8.883 14.977 7.164 1 94.56 115 SER A CA 1
ATOM 891 C C . SER A 1 115 ? -9.984 15.844 7.762 1 94.56 115 SER A C 1
ATOM 893 O O . SER A 1 115 ? -9.836 17.062 7.848 1 94.56 115 SER A O 1
ATOM 895 N N . TYR A 1 116 ? -11.062 15.25 8.172 1 93.44 116 TYR A N 1
ATOM 896 C CA . TYR A 1 116 ? -12.148 15.977 8.82 1 93.44 116 TYR A CA 1
ATOM 897 C C . TYR A 1 116 ? -11.711 16.547 10.156 1 93.44 116 TYR A C 1
ATOM 899 O O . TYR A 1 116 ? -11.992 17.719 10.461 1 93.44 116 TYR A O 1
ATOM 907 N N . GLN A 1 117 ? -11.039 15.758 10.883 1 91.69 117 GLN A N 1
ATOM 908 C CA . GLN A 1 117 ? -10.594 16.172 12.211 1 91.69 117 GLN A CA 1
ATOM 909 C C . GLN A 1 117 ? -9.539 17.281 12.109 1 91.69 117 GLN A C 1
ATOM 911 O O . GLN A 1 117 ? -9.352 18.047 13.055 1 91.69 117 GLN A O 1
ATOM 916 N N . ALA A 1 118 ? -8.906 17.328 10.992 1 90.5 118 ALA A N 1
ATOM 917 C CA . ALA A 1 118 ? -7.844 18.312 10.789 1 90.5 118 ALA A CA 1
ATOM 918 C C . ALA A 1 118 ? -8.422 19.656 10.359 1 90.5 118 ALA A C 1
ATOM 920 O O . ALA A 1 118 ? -7.699 20.656 10.305 1 90.5 118 ALA A O 1
ATOM 921 N N . THR A 1 119 ? -9.695 19.719 10.094 1 92.25 119 THR A N 1
ATOM 922 C CA . THR A 1 119 ? -10.32 20.969 9.703 1 92.25 119 THR A CA 1
ATOM 923 C C . THR A 1 119 ? -10.367 21.938 10.883 1 92.25 119 THR A C 1
ATOM 925 O O . THR A 1 119 ? -10.203 21.531 12.039 1 92.25 119 THR A O 1
ATOM 928 N N . ASP A 1 120 ? -10.57 23.203 10.562 1 90.56 120 ASP A N 1
ATOM 929 C CA . ASP A 1 120 ? -10.562 24.281 11.562 1 90.56 120 ASP A CA 1
ATOM 930 C C . ASP A 1 120 ? -11.797 24.203 12.461 1 90.56 120 ASP A C 1
ATOM 932 O O . ASP A 1 120 ? -12.891 24.609 12.062 1 90.56 120 ASP A O 1
ATOM 936 N N . LYS A 1 121 ? -11.539 23.859 13.586 1 89.75 121 LYS A N 1
ATOM 937 C CA . LYS A 1 121 ? -12.633 23.734 14.547 1 89.75 121 LYS A CA 1
ATOM 938 C C . LYS A 1 121 ? -13.266 25.078 14.852 1 89.75 121 LYS A C 1
ATOM 940 O O . LYS A 1 121 ? -14.469 25.172 15.102 1 89.75 121 LYS A O 1
ATOM 945 N N . MET A 1 122 ? -12.406 26.078 14.891 1 90 122 MET A N 1
ATOM 946 C CA . MET A 1 122 ? -12.891 27.422 15.203 1 90 122 MET A CA 1
ATOM 947 C C . MET A 1 122 ? -13.867 27.906 14.133 1 90 122 MET A C 1
ATOM 949 O O . MET A 1 122 ? -14.898 28.5 14.453 1 90 122 MET A O 1
ATOM 953 N N . GLN A 1 123 ? -13.5 27.531 12.969 1 92.06 123 GLN A N 1
ATOM 954 C CA . GLN A 1 123 ? -14.383 27.922 11.875 1 92.06 123 GLN A CA 1
ATOM 955 C C . GLN A 1 123 ? -15.727 27.188 11.969 1 92.06 123 GLN A C 1
ATOM 957 O O . GLN A 1 123 ? -16.781 27.797 11.719 1 92.06 123 GLN A O 1
ATOM 962 N N . ARG A 1 124 ? -15.641 25.969 12.344 1 88.69 124 ARG A N 1
ATOM 963 C CA . ARG A 1 124 ? -16.859 25.188 12.5 1 88.69 124 ARG A CA 1
ATOM 964 C C . ARG A 1 124 ? -17.719 25.719 13.648 1 88.69 124 ARG A C 1
ATOM 966 O O . ARG A 1 124 ? -18.938 25.828 13.516 1 88.69 124 ARG A O 1
ATOM 973 N N . GLU A 1 125 ? -17.125 26.094 14.672 1 90.81 125 GLU A N 1
ATOM 974 C CA . GLU A 1 125 ? -17.812 26.625 15.844 1 90.81 125 GLU A CA 1
ATOM 975 C C . GLU A 1 125 ? -18.375 28.016 15.57 1 90.81 125 GLU A C 1
ATOM 977 O O . GLU A 1 125 ? -19.484 28.328 16 1 90.81 125 GLU A O 1
ATOM 982 N N . ALA A 1 126 ? -17.547 28.766 14.945 1 93.75 126 ALA A N 1
ATOM 983 C CA . ALA A 1 126 ? -18 30.109 14.578 1 93.75 126 ALA A CA 1
ATOM 984 C C . ALA A 1 126 ? -19.266 30.031 13.711 1 93.75 126 ALA A C 1
ATOM 986 O O . ALA A 1 126 ? -20.188 30.828 13.883 1 93.75 126 ALA A O 1
ATOM 987 N N . ALA A 1 127 ? -19.281 29.141 12.781 1 92.5 127 ALA A N 1
ATOM 988 C CA . ALA A 1 127 ? -20.438 28.953 11.906 1 92.5 127 ALA A CA 1
ATOM 989 C C . ALA A 1 127 ? -21.672 28.562 12.711 1 92.5 127 ALA A C 1
ATOM 991 O O . ALA A 1 127 ? -22.781 29.047 12.445 1 92.5 127 ALA A O 1
ATOM 992 N N . ARG A 1 128 ? -21.484 27.766 13.688 1 90.25 128 ARG A N 1
ATOM 993 C CA . ARG A 1 128 ? -22.594 27.344 14.539 1 90.25 128 ARG A CA 1
ATOM 994 C C . ARG A 1 128 ? -23.125 28.516 15.359 1 90.25 128 ARG A C 1
ATOM 996 O O . ARG A 1 128 ? -24.328 28.609 15.594 1 90.25 128 ARG A O 1
ATOM 1003 N N . THR A 1 129 ? -22.281 29.312 15.781 1 93.81 129 THR A N 1
ATOM 1004 C CA . THR A 1 129 ? -22.656 30.484 16.547 1 93.81 129 THR A CA 1
ATOM 1005 C C . THR A 1 129 ? -23.438 31.469 15.672 1 93.81 129 THR A C 1
ATOM 1007 O O . THR A 1 129 ? -24.312 32.188 16.156 1 93.81 129 THR A O 1
ATOM 1010 N N . LEU A 1 130 ? -23.094 31.5 14.398 1 94.81 130 LEU A N 1
ATOM 1011 C CA . LEU A 1 130 ? -23.734 32.406 13.453 1 94.81 130 LEU A CA 1
ATOM 1012 C C . LEU A 1 130 ? -25.094 31.844 13.016 1 94.81 130 LEU A C 1
ATOM 1014 O O . LEU A 1 130 ? -25.797 32.469 12.219 1 94.81 130 LEU A O 1
ATOM 1018 N N . GLY A 1 131 ? -25.469 30.656 13.477 1 92.94 131 GLY A N 1
ATOM 1019 C CA . GLY A 1 131 ? -26.812 30.141 13.242 1 92.94 131 GLY A CA 1
ATOM 1020 C C . GLY A 1 131 ? -26.859 29.062 12.18 1 92.94 131 GLY A C 1
ATOM 1021 O O . GLY A 1 131 ? -27.938 28.578 11.836 1 92.94 131 GLY A O 1
ATOM 1022 N N . PHE A 1 132 ? -25.719 28.703 11.641 1 93.31 132 PHE A N 1
ATOM 1023 C CA . PHE A 1 132 ? -25.703 27.609 10.672 1 93.31 132 PHE A CA 1
ATOM 1024 C C . PHE A 1 132 ? -26.047 26.281 11.336 1 93.31 132 PHE A C 1
ATOM 1026 O O . PHE A 1 132 ? -25.641 26.031 12.477 1 93.31 132 PHE A O 1
ATOM 1033 N N . SER A 1 133 ? -26.828 25.469 10.602 1 93.62 133 SER A N 1
ATOM 1034 C CA . SER A 1 133 ? -27.094 24.125 11.086 1 93.62 133 SER A CA 1
ATOM 1035 C C . SER A 1 133 ? -25.844 23.25 10.984 1 93.62 133 SER A C 1
ATOM 1037 O O . SER A 1 133 ? -24.859 23.625 10.352 1 93.62 133 SER A O 1
ATOM 1039 N N . ARG A 1 134 ? -25.875 22.062 11.664 1 89.75 134 ARG A N 1
ATOM 1040 C CA . ARG A 1 134 ? -24.766 21.109 11.594 1 89.75 134 ARG A CA 1
ATOM 1041 C C . ARG A 1 134 ? -24.484 20.703 10.148 1 89.75 134 ARG A C 1
ATOM 1043 O O . ARG A 1 134 ? -23.328 20.578 9.758 1 89.75 134 ARG A O 1
ATOM 1050 N N . TRP A 1 135 ? -25.469 20.547 9.414 1 91.5 135 TRP A N 1
ATOM 1051 C CA . TRP A 1 135 ? -25.344 20.141 8.023 1 91.5 135 TRP A CA 1
ATOM 1052 C C . TRP A 1 135 ? -24.781 21.266 7.172 1 91.5 135 TRP A C 1
ATOM 1054 O O . TRP A 1 135 ? -23.953 21.047 6.289 1 91.5 135 TRP A O 1
ATOM 1064 N N . GLN A 1 136 ? -25.25 22.469 7.469 1 91.81 136 GLN A N 1
ATOM 1065 C CA . GLN A 1 136 ? -24.75 23.625 6.746 1 91.81 136 GLN A CA 1
ATOM 1066 C C . GLN A 1 136 ? -23.281 23.875 7.047 1 91.81 136 GLN A C 1
ATOM 1068 O O . GLN A 1 136 ? -22.484 24.125 6.137 1 91.81 136 GLN A O 1
ATOM 1073 N N . SER A 1 137 ? -23 23.734 8.328 1 91.75 137 SER A N 1
ATOM 1074 C CA . SER A 1 137 ? -21.609 23.922 8.75 1 91.75 137 SER A CA 1
ATOM 1075 C C . SER A 1 137 ? -20.703 22.859 8.133 1 91.75 137 SER A C 1
ATOM 1077 O O . SER A 1 137 ? -19.578 23.172 7.707 1 91.75 137 SER A O 1
ATOM 1079 N N . PHE A 1 138 ? -21.203 21.672 8.031 1 90.44 138 PHE A N 1
ATOM 1080 C CA . PHE A 1 138 ? -20.422 20.578 7.465 1 90.44 138 PHE A CA 1
ATOM 1081 C C . PHE A 1 138 ? -20.203 20.797 5.973 1 90.44 138 PHE A C 1
ATOM 1083 O O . PHE A 1 138 ? -19.078 20.766 5.496 1 90.44 138 PHE A O 1
ATOM 1090 N N . TYR A 1 139 ? -21.234 21.047 5.258 1 91.62 139 TYR A N 1
ATOM 1091 C CA . TYR A 1 139 ? -21.188 21.078 3.803 1 91.62 139 TYR A CA 1
ATOM 1092 C C . TYR A 1 139 ? -20.453 22.328 3.312 1 91.62 139 TYR A C 1
ATOM 1094 O O . TYR A 1 139 ? -19.734 22.281 2.312 1 91.62 139 TYR A O 1
ATOM 1102 N N . LEU A 1 140 ? -20.578 23.438 4.043 1 91.38 140 LEU A N 1
ATOM 1103 C CA . LEU A 1 140 ? -20.062 24.719 3.568 1 91.38 140 LEU A CA 1
ATOM 1104 C C . LEU A 1 140 ? -18.656 24.953 4.086 1 91.38 140 LEU A C 1
ATOM 1106 O O . LEU A 1 140 ? -17.859 25.672 3.459 1 91.38 140 LEU A O 1
ATOM 1110 N N . ILE A 1 141 ? -18.312 24.312 5.191 1 92.06 141 ILE A N 1
ATOM 1111 C CA . ILE A 1 141 ? -17.062 24.672 5.82 1 92.06 141 ILE A CA 1
ATOM 1112 C C . ILE A 1 141 ? -16.156 23.438 5.938 1 92.06 141 ILE A C 1
ATOM 1114 O O . ILE A 1 141 ? -15.156 23.328 5.238 1 92.06 141 ILE A O 1
ATOM 1118 N N . SER A 1 142 ? -16.625 22.484 6.684 1 92.62 142 SER A N 1
ATOM 1119 C CA . SER A 1 142 ? -15.773 21.359 7.043 1 92.62 142 SER A CA 1
ATOM 1120 C C . SER A 1 142 ? -15.508 20.453 5.84 1 92.62 142 SER A C 1
ATOM 1122 O O . SER A 1 142 ? -14.383 19.984 5.648 1 92.62 142 SER A O 1
ATOM 1124 N N . PHE A 1 143 ? -16.5 20.297 5.059 1 92.94 143 PHE A N 1
ATOM 1125 C CA . PHE A 1 143 ? -16.391 19.344 3.961 1 92.94 143 PHE A CA 1
ATOM 1126 C C . PHE A 1 143 ? -15.391 19.828 2.92 1 92.94 143 PHE A C 1
ATOM 1128 O O . PHE A 1 143 ? -14.461 19.094 2.559 1 92.94 143 PHE A O 1
ATOM 1135 N N . PRO A 1 144 ? -15.508 21.062 2.422 1 92.31 144 PRO A N 1
ATOM 1136 C CA . PRO A 1 144 ? -14.523 21.562 1.456 1 92.31 144 PRO A CA 1
ATOM 1137 C C . PRO A 1 144 ? -13.094 21.547 2.006 1 92.31 144 PRO A C 1
ATOM 1139 O O . PRO A 1 144 ? -12.156 21.188 1.289 1 92.31 144 PRO A O 1
ATOM 1142 N N . GLN A 1 145 ? -12.914 21.891 3.229 1 93.44 145 GLN A N 1
ATOM 1143 C CA . GLN A 1 145 ? -11.594 21.891 3.857 1 93.44 145 GLN A CA 1
ATOM 1144 C C . GLN A 1 145 ? -11.039 20.469 3.951 1 93.44 145 GLN A C 1
ATOM 1146 O O . GLN A 1 145 ? -9.859 20.234 3.664 1 93.44 145 GLN A O 1
ATOM 1151 N N . ALA A 1 146 ? -11.93 19.578 4.316 1 94.44 146 ALA A N 1
ATOM 1152 C CA . ALA A 1 146 ? -11.523 18.188 4.465 1 94.44 146 ALA A CA 1
ATOM 1153 C C . ALA A 1 146 ? -11.094 17.594 3.127 1 94.44 146 ALA A C 1
ATOM 1155 O O . ALA A 1 146 ? -10.148 16.812 3.066 1 94.44 146 ALA A O 1
ATOM 1156 N N . VAL A 1 147 ? -11.781 17.938 2.113 1 94 147 VAL A N 1
ATOM 1157 C CA . VAL A 1 147 ? -11.453 17.453 0.779 1 94 147 VAL A CA 1
ATOM 1158 C C . VAL A 1 147 ? -10.07 17.969 0.365 1 94 147 VAL A C 1
ATOM 1160 O O . VAL A 1 147 ? -9.258 17.203 -0.176 1 94 147 VAL A O 1
ATOM 1163 N N . ASP A 1 148 ? -9.742 19.188 0.66 1 92 148 ASP A N 1
ATOM 1164 C CA . ASP A 1 148 ? -8.453 19.766 0.319 1 92 148 ASP A CA 1
ATOM 1165 C C . ASP A 1 148 ? -7.316 19.062 1.06 1 92 148 ASP A C 1
ATOM 1167 O O . ASP A 1 148 ? -6.262 18.797 0.48 1 92 148 ASP A O 1
ATOM 1171 N N . ILE A 1 149 ? -7.609 18.719 2.227 1 91 149 ILE A N 1
ATOM 1172 C CA . ILE A 1 149 ? -6.594 18.109 3.074 1 91 149 ILE A CA 1
ATOM 1173 C C . ILE A 1 149 ? -6.402 16.641 2.664 1 91 149 ILE A C 1
ATOM 1175 O O . ILE A 1 149 ? -5.273 16.141 2.619 1 91 149 ILE A O 1
ATOM 1179 N N . GLY A 1 150 ? -7.461 16.016 2.287 1 94.5 150 GLY A N 1
ATOM 1180 C CA . GLY A 1 150 ? -7.453 14.578 2.09 1 94.5 150 GLY A CA 1
ATOM 1181 C C . GLY A 1 150 ? -7.148 14.172 0.659 1 94.5 150 GLY A C 1
ATOM 1182 O O . GLY A 1 150 ? -6.73 13.039 0.404 1 94.5 150 GLY A O 1
ATOM 1183 N N . LEU A 1 151 ? -7.281 15.125 -0.28 1 94.62 151 LEU A N 1
ATOM 1184 C CA . LEU A 1 151 ? -7.242 14.789 -1.7 1 94.62 151 LEU A CA 1
ATOM 1185 C C . LEU A 1 151 ? -5.879 14.234 -2.092 1 94.62 151 LEU A C 1
ATOM 1187 O O . LEU A 1 151 ? -5.789 13.234 -2.811 1 94.62 151 LEU A O 1
ATOM 1191 N N . PRO A 1 152 ? -4.758 14.805 -1.637 1 91.06 152 PRO A N 1
ATOM 1192 C CA . PRO A 1 152 ? -3.447 14.258 -1.992 1 91.06 152 PRO A CA 1
ATOM 1193 C C . PRO A 1 152 ? -3.23 12.844 -1.462 1 91.06 152 PRO A C 1
ATOM 1195 O O . PRO A 1 152 ? -2.641 12.008 -2.15 1 91.06 152 PRO A O 1
ATOM 1198 N N . VAL A 1 153 ? -3.697 12.594 -0.278 1 92.31 153 VAL A N 1
ATOM 1199 C CA . VAL A 1 153 ? -3.547 11.281 0.336 1 92.31 153 VAL A CA 1
ATOM 1200 C C . VAL A 1 153 ? -4.461 10.273 -0.364 1 92.31 153 VAL A C 1
ATOM 1202 O O . VAL A 1 153 ? -4.086 9.117 -0.553 1 92.31 153 VAL A O 1
ATOM 1205 N N . TYR A 1 154 ? -5.637 10.773 -0.713 1 96 154 TYR A N 1
ATOM 1206 C CA . TYR A 1 154 ? -6.574 9.938 -1.454 1 96 154 TYR A CA 1
ATOM 1207 C C . TYR A 1 154 ? -5.984 9.508 -2.791 1 96 154 TYR A C 1
ATOM 1209 O O . TYR A 1 154 ? -6.125 8.352 -3.191 1 96 154 TYR A O 1
ATOM 1217 N N . GLN A 1 155 ? -5.383 10.453 -3.475 1 95.88 155 GLN A N 1
ATOM 1218 C CA . GLN A 1 155 ? -4.719 10.156 -4.738 1 95.88 155 GLN A CA 1
ATOM 1219 C C . GLN A 1 155 ? -3.701 9.031 -4.574 1 95.88 155 GLN A C 1
ATOM 1221 O O . GLN A 1 155 ? -3.641 8.109 -5.395 1 95.88 155 GLN A O 1
ATOM 1226 N N . SER A 1 156 ? -2.906 9.047 -3.527 1 94 156 SER A N 1
ATOM 1227 C CA . SER A 1 156 ? -1.921 8.008 -3.242 1 94 156 SER A CA 1
ATOM 1228 C C . SER A 1 156 ? -2.594 6.668 -2.98 1 94 156 SER A C 1
ATOM 1230 O O . SER A 1 156 ? -2.072 5.621 -3.369 1 94 156 SER A O 1
ATOM 1232 N N . ALA A 1 157 ? -3.738 6.727 -2.324 1 96.56 157 ALA A N 1
ATOM 1233 C CA . ALA A 1 157 ? -4.484 5.508 -2.033 1 96.56 157 ALA A CA 1
ATOM 1234 C C . ALA A 1 157 ? -4.988 4.852 -3.316 1 96.56 157 ALA A C 1
ATOM 1236 O O . ALA A 1 157 ? -5.008 3.625 -3.43 1 96.56 157 ALA A O 1
ATOM 1237 N N . VAL A 1 158 ? -5.398 5.672 -4.254 1 98 158 VAL A N 1
ATOM 1238 C CA . VAL A 1 158 ? -5.879 5.16 -5.535 1 98 158 VAL A CA 1
ATOM 1239 C C . VAL A 1 158 ? -4.738 4.461 -6.27 1 98 158 VAL A C 1
ATOM 1241 O O . VAL A 1 158 ? -4.922 3.367 -6.812 1 98 158 VAL A O 1
ATOM 1244 N N . VAL A 1 159 ? -3.604 5.047 -6.285 1 97.19 159 VAL A N 1
ATOM 1245 C CA . VAL A 1 159 ? -2.451 4.461 -6.965 1 97.19 159 VAL A CA 1
ATOM 1246 C C . VAL A 1 159 ? -2.029 3.18 -6.25 1 97.19 159 VAL A C 1
ATOM 1248 O O . VAL A 1 159 ? -1.644 2.201 -6.898 1 97.19 159 VAL A O 1
ATOM 1251 N N . THR A 1 160 ? -2.107 3.182 -4.98 1 96.5 160 THR A N 1
ATOM 1252 C CA . THR A 1 160 ? -1.792 1.986 -4.207 1 96.5 160 THR A CA 1
ATOM 1253 C C . THR A 1 160 ? -2.758 0.854 -4.547 1 96.5 160 THR A C 1
ATOM 1255 O O . THR A 1 160 ? -2.346 -0.3 -4.684 1 96.5 160 THR A O 1
ATOM 1258 N N . LEU A 1 161 ? -4.02 1.178 -4.645 1 98.12 161 LEU A N 1
ATOM 1259 C CA . LEU A 1 161 ? -5.008 0.179 -5.043 1 98.12 161 LEU A CA 1
ATOM 1260 C C . LEU A 1 161 ? -4.676 -0.393 -6.418 1 98.12 161 LEU A C 1
ATOM 1262 O O . LEU A 1 161 ? -4.766 -1.605 -6.629 1 98.12 161 LEU A O 1
ATOM 1266 N N . LEU A 1 162 ? -4.34 0.516 -7.324 1 98.19 162 LEU A N 1
ATOM 1267 C CA . LEU A 1 162 ? -3.922 0.084 -8.648 1 98.19 162 LEU A CA 1
ATOM 1268 C C . LEU A 1 162 ? -2.795 -0.939 -8.562 1 98.19 162 LEU A C 1
ATOM 1270 O O . LEU A 1 162 ? -2.818 -1.957 -9.258 1 98.19 162 LEU A O 1
ATOM 1274 N N . GLN A 1 163 ? -1.859 -0.688 -7.742 1 97 163 GLN A N 1
ATOM 1275 C CA . GLN A 1 163 ? -0.732 -1.6 -7.574 1 97 163 GLN A CA 1
ATOM 1276 C C . GLN A 1 163 ? -1.185 -2.932 -6.98 1 97 163 GLN A C 1
ATOM 1278 O O . GLN A 1 163 ? -0.724 -3.992 -7.406 1 97 163 GLN A O 1
ATOM 1283 N N . TRP A 1 164 ? -2.104 -2.883 -6.066 1 97.38 164 TRP A N 1
ATOM 1284 C CA . TRP A 1 164 ? -2.584 -4.094 -5.41 1 97.38 164 TRP A CA 1
ATOM 1285 C C . TRP A 1 164 ? -3.354 -4.977 -6.387 1 97.38 164 TRP A C 1
ATOM 1287 O O . TRP A 1 164 ? -3.387 -6.199 -6.234 1 97.38 164 TRP A O 1
ATOM 1297 N N . THR A 1 165 ? -3.943 -4.383 -7.402 1 98.12 165 THR A N 1
ATOM 1298 C CA . THR A 1 165 ? -4.652 -5.211 -8.375 1 98.12 165 THR A CA 1
ATOM 1299 C C . THR A 1 165 ? -3.699 -6.195 -9.039 1 98.12 165 THR A C 1
ATOM 1301 O O . THR A 1 165 ? -4.137 -7.184 -9.641 1 98.12 165 THR A O 1
ATOM 1304 N N . SER A 1 166 ? -2.416 -5.957 -8.945 1 97.88 166 SER A N 1
ATOM 1305 C CA . SER A 1 166 ? -1.428 -6.797 -9.617 1 97.88 166 SER A CA 1
ATOM 1306 C C . SER A 1 166 ? -1.442 -8.219 -9.062 1 97.88 166 SER A C 1
ATOM 1308 O O . SER A 1 166 ? -0.906 -9.133 -9.68 1 97.88 166 SER A O 1
ATOM 1310 N N . VAL A 1 167 ? -2.078 -8.484 -7.965 1 97.19 167 VAL A N 1
ATOM 1311 C CA . VAL A 1 167 ? -1.964 -9.781 -7.297 1 97.19 167 VAL A CA 1
ATOM 1312 C C . VAL A 1 167 ? -3.158 -10.656 -7.664 1 97.19 167 VAL A C 1
ATOM 1314 O O . VAL A 1 167 ? -3.266 -11.797 -7.199 1 97.19 167 VAL A O 1
ATOM 1317 N N . VAL A 1 168 ? -4.051 -10.148 -8.461 1 98 168 VAL A N 1
ATOM 1318 C CA . VAL A 1 168 ? -5.32 -10.836 -8.688 1 98 168 VAL A CA 1
ATOM 1319 C C . VAL A 1 168 ? -5.074 -12.156 -9.414 1 98 168 VAL A C 1
ATOM 1321 O O . VAL A 1 168 ? -5.953 -13.023 -9.453 1 98 168 VAL A O 1
ATOM 1324 N N . GLY A 1 169 ? -3.934 -12.328 -9.969 1 95.31 169 GLY A N 1
ATOM 1325 C CA . GLY A 1 169 ? -3.58 -13.602 -10.578 1 95.31 169 GLY A CA 1
ATOM 1326 C C . GLY A 1 169 ? -3.65 -14.773 -9.617 1 95.31 169 GLY A C 1
ATOM 1327 O O . GLY A 1 169 ? -3.797 -15.922 -10.031 1 95.31 169 GLY A O 1
ATOM 1328 N N . TYR A 1 170 ? -3.535 -14.5 -8.305 1 92 170 TYR A N 1
ATOM 1329 C CA . TYR A 1 170 ? -3.623 -15.531 -7.273 1 92 170 TYR A CA 1
ATOM 1330 C C . TYR A 1 170 ? -5 -16.188 -7.273 1 92 170 TYR A C 1
ATOM 1332 O O . TYR A 1 170 ? -5.16 -17.312 -6.785 1 92 170 TYR A O 1
ATOM 1340 N N . VAL A 1 171 ? -5.996 -15.414 -7.773 1 94.44 171 VAL A N 1
ATOM 1341 C CA . VAL A 1 171 ? -7.348 -15.969 -7.828 1 94.44 171 VAL A CA 1
ATOM 1342 C C . VAL A 1 171 ? -7.789 -16.109 -9.281 1 94.44 171 VAL A C 1
ATOM 1344 O O . VAL A 1 171 ? -8.93 -15.789 -9.625 1 94.44 171 VAL A O 1
ATOM 1347 N N . THR A 1 172 ? -6.895 -16.406 -10.195 1 92.56 172 THR A N 1
ATOM 1348 C CA . THR A 1 172 ? -7.09 -16.906 -11.555 1 92.56 172 THR A CA 1
ATOM 1349 C C . THR A 1 172 ? -7.52 -15.781 -12.484 1 92.56 172 THR A C 1
ATOM 1351 O O . THR A 1 172 ? -8.008 -16.031 -13.594 1 92.56 172 THR A O 1
ATOM 1354 N N . ILE A 1 173 ? -7.469 -14.531 -12.047 1 97.62 173 ILE A N 1
ATOM 1355 C CA . ILE A 1 173 ? -7.824 -13.406 -12.906 1 97.62 173 ILE A CA 1
ATOM 1356 C C . ILE A 1 173 ? -6.641 -13.039 -13.797 1 97.62 173 ILE A C 1
ATOM 1358 O O . ILE A 1 173 ? -5.504 -12.953 -13.32 1 97.62 173 ILE A O 1
ATOM 1362 N N . THR A 1 174 ? -6.902 -12.875 -15.055 1 97.62 174 THR A N 1
ATOM 1363 C CA . THR A 1 174 ? -5.852 -12.508 -15.992 1 97.62 174 THR A CA 1
ATOM 1364 C C . THR A 1 174 ? -5.836 -11 -16.219 1 97.62 174 THR A C 1
ATOM 1366 O O . THR A 1 174 ? -6.395 -10.508 -17.203 1 97.62 174 THR A O 1
ATOM 1369 N N . ASP A 1 175 ? -5.168 -10.344 -15.297 1 98.31 175 ASP A N 1
ATOM 1370 C CA . ASP A 1 175 ? -4.988 -8.898 -15.43 1 98.31 175 ASP A CA 1
ATOM 1371 C C . ASP A 1 175 ? -3.691 -8.578 -16.172 1 98.31 175 ASP A C 1
ATOM 1373 O O . ASP A 1 175 ? -3.141 -9.43 -16.875 1 98.31 175 ASP A O 1
ATOM 1377 N N . LEU A 1 176 ? -3.225 -7.367 -16.141 1 98.25 176 LEU A N 1
ATOM 1378 C CA . LEU A 1 176 ? -2.012 -6.945 -16.828 1 98.25 176 LEU A CA 1
ATOM 1379 C C . LEU A 1 176 ? -0.801 -7.727 -16.328 1 98.25 176 LEU A C 1
ATOM 1381 O O . LEU A 1 176 ? -0.016 -8.242 -17.125 1 98.25 176 LEU A O 1
ATOM 1385 N N . THR A 1 177 ? -0.655 -7.844 -15.031 1 97.62 177 THR A N 1
ATOM 1386 C CA . T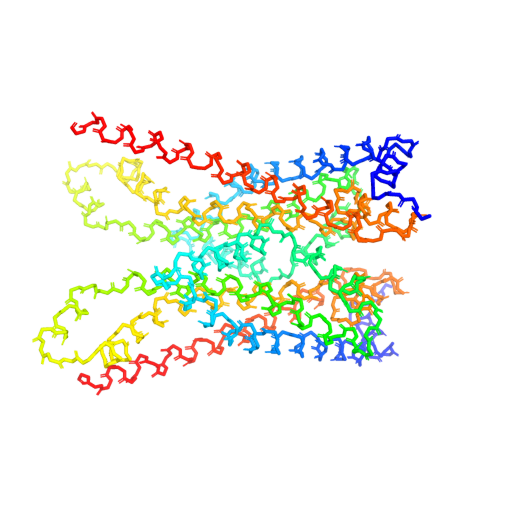HR A 1 177 ? 0.476 -8.555 -14.445 1 97.62 177 THR A CA 1
ATOM 1387 C C . THR A 1 177 ? 0.475 -10.016 -14.875 1 97.62 177 THR A C 1
ATOM 1389 O O . THR A 1 177 ? 1.515 -10.562 -15.25 1 97.62 177 THR A O 1
ATOM 1392 N N . LYS A 1 178 ? -0.661 -10.648 -14.797 1 96.75 178 LYS A N 1
ATOM 1393 C CA . LYS A 1 178 ? -0.764 -12.062 -15.164 1 96.75 178 LYS A CA 1
ATOM 1394 C C . LYS A 1 178 ? -0.46 -12.266 -16.641 1 96.75 178 LYS A C 1
ATOM 1396 O O . LYS A 1 178 ? 0.184 -13.25 -17.016 1 96.75 178 LYS A O 1
ATOM 1401 N N . VAL A 1 179 ? -0.968 -11.414 -17.469 1 97 179 VAL A N 1
ATOM 1402 C CA . VAL A 1 179 ? -0.689 -11.484 -18.906 1 97 179 VAL A CA 1
ATOM 1403 C C . VAL A 1 179 ? 0.814 -11.375 -19.141 1 97 179 VAL A C 1
ATOM 1405 O O . VAL A 1 179 ? 1.389 -12.164 -19.906 1 97 179 VAL A O 1
ATOM 1408 N N . ILE A 1 180 ? 1.448 -10.359 -18.531 1 96.44 180 ILE A N 1
ATOM 1409 C CA . ILE A 1 180 ? 2.889 -10.164 -18.656 1 96.44 180 ILE A CA 1
ATOM 1410 C C . ILE A 1 180 ? 3.621 -11.422 -18.188 1 96.44 180 ILE A C 1
ATOM 1412 O O . ILE A 1 180 ? 4.539 -11.898 -18.875 1 96.44 180 ILE A O 1
ATOM 1416 N N . ASN A 1 181 ? 3.205 -11.938 -17.031 1 94.25 181 ASN A N 1
ATOM 1417 C CA . ASN A 1 181 ? 3.818 -13.148 -16.5 1 94.25 181 ASN A CA 1
ATOM 1418 C C . ASN A 1 181 ? 3.648 -14.336 -17.438 1 94.25 181 ASN A C 1
ATOM 1420 O O . ASN A 1 181 ? 4.594 -15.086 -17.672 1 94.25 181 ASN A O 1
ATOM 1424 N N . ASN A 1 182 ? 2.479 -14.516 -18 1 94.31 182 ASN A N 1
ATOM 1425 C CA . ASN A 1 182 ? 2.201 -15.617 -18.906 1 94.31 182 ASN A CA 1
ATOM 1426 C C . ASN A 1 182 ? 3.055 -15.531 -20.172 1 94.31 182 ASN A C 1
ATOM 1428 O O . ASN A 1 182 ? 3.615 -16.531 -20.609 1 94.31 182 ASN A O 1
ATOM 1432 N N . ILE A 1 183 ? 3.107 -14.352 -20.719 1 94.19 183 ILE A N 1
ATOM 1433 C CA . ILE A 1 183 ? 3.895 -14.172 -21.938 1 94.19 183 ILE A CA 1
ATOM 1434 C C . ILE A 1 183 ? 5.375 -14.383 -21.625 1 94.19 183 ILE A C 1
ATOM 1436 O O . ILE A 1 183 ? 6.113 -14.93 -22.453 1 94.19 183 ILE A O 1
ATOM 1440 N N . THR A 1 184 ? 5.801 -13.945 -20.453 1 92.69 184 THR A N 1
ATOM 1441 C CA . THR A 1 184 ? 7.184 -14.133 -20.016 1 92.69 184 THR A CA 1
ATOM 1442 C C . THR A 1 184 ? 7.531 -15.617 -19.953 1 92.69 184 THR A C 1
ATOM 1444 O O . THR A 1 184 ? 8.586 -16.031 -20.438 1 92.69 184 THR A O 1
ATOM 1447 N N . ILE A 1 185 ? 6.637 -16.422 -19.375 1 89.69 185 ILE A N 1
ATOM 1448 C CA . ILE A 1 185 ? 6.863 -17.859 -19.234 1 89.69 185 ILE A CA 1
ATOM 1449 C C . ILE A 1 185 ? 6.895 -18.5 -20.625 1 89.69 185 ILE A C 1
ATOM 1451 O O . ILE A 1 185 ? 7.742 -19.344 -20.906 1 89.69 185 ILE A O 1
ATOM 1455 N N . ARG A 1 186 ? 6.066 -18.062 -21.484 1 89.62 186 ARG A N 1
ATOM 1456 C CA . ARG A 1 186 ? 5.93 -18.641 -22.812 1 89.62 186 ARG A CA 1
ATOM 1457 C C . ARG A 1 186 ? 7.125 -18.281 -23.688 1 89.62 186 ARG A C 1
ATOM 1459 O O . ARG A 1 186 ? 7.613 -19.125 -24.453 1 89.62 186 ARG A O 1
ATOM 1466 N N . THR A 1 187 ? 7.586 -17.031 -23.609 1 90.06 187 THR A N 1
ATOM 1467 C CA . THR A 1 187 ? 8.609 -16.547 -24.531 1 90.06 187 THR A CA 1
ATOM 1468 C C . THR A 1 187 ? 9.992 -16.609 -23.891 1 90.06 187 THR A C 1
ATOM 1470 O O . THR A 1 187 ? 11.008 -16.484 -24.578 1 90.06 187 THR A O 1
ATOM 1473 N N . MET A 1 188 ? 10.016 -16.719 -22.562 1 90.56 188 MET A N 1
ATOM 1474 C CA . MET A 1 188 ? 11.242 -16.75 -21.781 1 90.56 188 MET A CA 1
ATOM 1475 C C . MET A 1 188 ? 12.039 -15.461 -21.953 1 90.56 188 MET A C 1
ATOM 1477 O O . MET A 1 188 ? 13.266 -15.5 -22.094 1 90.56 188 MET A O 1
ATOM 1481 N N . GLN A 1 189 ? 11.32 -14.414 -22.172 1 91.75 189 GLN A N 1
ATOM 1482 C CA . GLN A 1 189 ? 11.938 -13.094 -22.281 1 91.75 189 GLN A CA 1
ATOM 1483 C C . GLN A 1 189 ? 11.492 -12.188 -21.141 1 91.75 189 GLN A C 1
ATOM 1485 O O . GLN A 1 189 ? 10.805 -11.188 -21.359 1 91.75 189 GLN A O 1
ATOM 1490 N N . PRO A 1 190 ? 12.047 -12.422 -19.984 1 93 190 PRO A N 1
ATOM 1491 C CA . PRO A 1 190 ? 11.578 -11.688 -18.812 1 93 190 PRO A CA 1
ATOM 1492 C C . PRO A 1 190 ? 11.984 -10.211 -18.844 1 93 190 PRO A C 1
ATOM 1494 O O . PRO A 1 190 ? 11.227 -9.352 -18.391 1 93 190 PRO A O 1
ATOM 1497 N N . VAL A 1 191 ? 13.055 -9.914 -19.391 1 93.44 191 VAL A N 1
ATOM 1498 C CA . VAL A 1 191 ? 13.562 -8.547 -19.359 1 93.44 191 VAL A CA 1
ATOM 1499 C C . VAL A 1 191 ? 12.602 -7.617 -20.094 1 93.44 191 VAL A C 1
ATOM 1501 O O . VAL A 1 191 ? 12.102 -6.648 -19.531 1 93.44 191 VAL A O 1
ATOM 1504 N N . ILE A 1 192 ? 12.281 -7.941 -21.266 1 93.69 192 ILE A N 1
ATOM 1505 C CA . ILE A 1 192 ? 11.453 -7.102 -22.125 1 93.69 192 ILE A CA 1
ATOM 1506 C C . ILE A 1 192 ? 10.039 -7.02 -21.547 1 93.69 192 ILE A C 1
ATOM 1508 O O . ILE A 1 192 ? 9.469 -5.934 -21.453 1 93.69 192 ILE A O 1
ATOM 1512 N N . LEU A 1 193 ? 9.539 -8.141 -21.094 1 95.06 193 LEU A N 1
ATOM 1513 C CA . LEU A 1 193 ? 8.125 -8.211 -20.734 1 95.06 193 LEU A CA 1
ATOM 1514 C C . LEU A 1 193 ? 7.883 -7.594 -19.375 1 95.06 193 LEU A C 1
ATOM 1516 O O . LEU A 1 193 ? 6.898 -6.879 -19.172 1 95.06 193 LEU A O 1
ATOM 1520 N N . LEU A 1 194 ? 8.797 -7.832 -18.438 1 96.38 194 LEU A N 1
ATOM 1521 C CA . LEU A 1 194 ? 8.602 -7.258 -17.109 1 96.38 194 LEU A CA 1
ATOM 1522 C C . LEU A 1 194 ? 8.812 -5.746 -17.141 1 96.38 194 LEU A C 1
ATOM 1524 O O . LEU A 1 194 ? 8.102 -5.004 -16.453 1 96.38 194 LEU A O 1
ATOM 1528 N N . ILE A 1 195 ? 9.734 -5.285 -17.891 1 96.25 195 ILE A N 1
ATOM 1529 C CA . ILE A 1 195 ? 9.945 -3.852 -18.062 1 96.25 195 ILE A CA 1
ATOM 1530 C C . ILE A 1 195 ? 8.719 -3.225 -18.719 1 96.25 195 ILE A C 1
ATOM 1532 O O . ILE A 1 195 ? 8.273 -2.143 -18.328 1 96.25 195 ILE A O 1
ATOM 1536 N N . THR A 1 196 ? 8.188 -3.938 -19.75 1 96.31 196 THR A N 1
ATOM 1537 C CA . THR A 1 196 ? 6.961 -3.475 -20.391 1 96.31 196 THR A CA 1
ATOM 1538 C C . THR A 1 196 ? 5.832 -3.355 -19.375 1 96.31 196 THR A C 1
ATOM 1540 O O . THR A 1 196 ? 5.094 -2.365 -19.359 1 96.31 196 THR A O 1
ATOM 1543 N N . GLY A 1 197 ? 5.703 -4.375 -18.484 1 97.38 197 GLY A N 1
ATOM 1544 C CA . GLY A 1 197 ? 4.695 -4.328 -17.438 1 97.38 197 GLY A CA 1
ATOM 1545 C C . GLY A 1 197 ? 4.832 -3.125 -16.531 1 97.38 197 GLY A C 1
ATOM 1546 O O . GLY A 1 197 ? 3.855 -2.418 -16.281 1 97.38 197 GLY A O 1
ATOM 1547 N N . VAL A 1 198 ? 6.043 -2.852 -16.094 1 97.56 198 VAL A N 1
ATOM 1548 C CA . VAL A 1 198 ? 6.32 -1.733 -15.203 1 97.56 198 VAL A CA 1
ATOM 1549 C C . VAL A 1 198 ? 5.988 -0.417 -15.906 1 97.56 198 VAL A C 1
ATOM 1551 O O . VAL A 1 198 ? 5.363 0.467 -15.32 1 97.56 198 VAL A O 1
ATOM 1554 N N . LEU A 1 199 ? 6.375 -0.287 -17.141 1 97.56 199 LEU A N 1
ATOM 1555 C CA . LEU A 1 199 ? 6.148 0.939 -17.906 1 97.56 199 LEU A CA 1
ATOM 1556 C C . LEU A 1 199 ? 4.656 1.184 -18.109 1 97.56 199 LEU A C 1
ATOM 1558 O O . LEU A 1 199 ? 4.195 2.328 -18.062 1 97.56 199 LEU A O 1
ATOM 1562 N N . LEU A 1 200 ? 3.947 0.146 -18.344 1 97.94 200 LEU A N 1
ATOM 1563 C CA . LEU A 1 200 ? 2.508 0.282 -18.531 1 97.94 200 LEU A CA 1
ATOM 1564 C C . LEU A 1 200 ? 1.812 0.672 -17.234 1 97.94 200 LEU A C 1
ATOM 1566 O O . LEU A 1 200 ? 0.921 1.525 -17.234 1 97.94 200 LEU A O 1
ATOM 1570 N N . TYR A 1 201 ? 2.215 0.049 -16.141 1 98.12 201 TYR A N 1
ATOM 1571 C CA . TYR A 1 201 ? 1.654 0.451 -14.859 1 98.12 201 TYR A CA 1
ATOM 1572 C C . TYR A 1 201 ? 2.006 1.899 -14.539 1 98.12 201 TYR A C 1
ATOM 1574 O O . TYR A 1 201 ? 1.186 2.637 -13.992 1 98.12 201 TYR A O 1
ATOM 1582 N N . LEU A 1 202 ? 3.24 2.305 -14.836 1 97.69 202 LEU A N 1
ATOM 1583 C CA . LEU A 1 202 ? 3.658 3.686 -14.625 1 97.69 202 LEU A CA 1
ATOM 1584 C C . LEU A 1 202 ? 2.805 4.645 -15.445 1 97.69 202 LEU A C 1
ATOM 1586 O O . LEU A 1 202 ? 2.418 5.711 -14.961 1 97.69 202 LEU A O 1
ATOM 1590 N N . ALA A 1 203 ? 2.555 4.27 -16.641 1 98.06 203 ALA A N 1
ATOM 1591 C CA . ALA A 1 203 ? 1.711 5.098 -17.5 1 98.06 203 ALA A CA 1
ATOM 1592 C C . ALA A 1 203 ? 0.322 5.277 -16.891 1 98.06 203 ALA A C 1
ATOM 1594 O O . ALA A 1 203 ? -0.219 6.387 -16.891 1 98.06 203 ALA A O 1
ATOM 1595 N N . ILE A 1 204 ? -0.267 4.23 -16.391 1 97.88 204 ILE A N 1
ATOM 1596 C CA . ILE A 1 204 ? -1.59 4.289 -15.773 1 97.88 204 ILE A CA 1
ATOM 1597 C C . ILE A 1 204 ? -1.534 5.125 -14.5 1 97.88 204 ILE A C 1
ATOM 1599 O O . ILE A 1 204 ? -2.404 5.965 -14.266 1 97.88 204 ILE A O 1
ATOM 1603 N N . ALA A 1 205 ? -0.523 4.871 -13.688 1 97.12 205 ALA A N 1
ATOM 1604 C CA . ALA A 1 205 ? -0.366 5.625 -12.445 1 97.12 205 ALA A CA 1
ATOM 1605 C C . ALA A 1 205 ? -0.248 7.121 -12.719 1 97.12 205 ALA A C 1
ATOM 1607 O O . ALA A 1 205 ? -0.842 7.938 -12.008 1 97.12 205 ALA A O 1
ATOM 1608 N N . TYR A 1 206 ? 0.491 7.504 -13.695 1 94.88 206 TYR A N 1
ATOM 1609 C CA . TYR A 1 206 ? 0.714 8.914 -13.992 1 94.88 206 TYR A CA 1
ATOM 1610 C C . TYR A 1 206 ? -0.518 9.539 -14.641 1 94.88 206 TYR A C 1
ATOM 1612 O O . TYR A 1 206 ? -0.748 10.742 -14.516 1 94.88 206 TYR A O 1
ATOM 1620 N N . LEU A 1 207 ? -1.271 8.711 -15.336 1 95.88 207 LEU A N 1
ATOM 1621 C CA . LEU A 1 207 ? -2.576 9.188 -15.773 1 95.88 207 LEU A CA 1
ATOM 1622 C C . LEU A 1 207 ? -3.453 9.539 -14.57 1 95.88 207 LEU A C 1
ATOM 1624 O O . LEU A 1 207 ? -4.16 10.547 -14.594 1 95.88 207 LEU A O 1
ATOM 1628 N N . VAL A 1 208 ? -3.402 8.719 -13.562 1 94.5 208 VAL A N 1
ATOM 1629 C CA . VAL A 1 208 ? -4.152 8.977 -12.336 1 94.5 208 VAL A CA 1
ATOM 1630 C C . VAL A 1 208 ? -3.637 10.258 -11.672 1 94.5 208 VAL A C 1
ATOM 1632 O O . VAL A 1 208 ? -4.426 11.125 -11.289 1 94.5 208 VAL A O 1
ATOM 1635 N N . TYR A 1 209 ? -2.336 10.391 -11.578 1 91.88 209 TYR A N 1
ATOM 1636 C CA . TYR A 1 209 ? -1.747 11.594 -11 1 91.88 209 TYR A CA 1
ATOM 1637 C C . TYR A 1 209 ? -2.18 12.836 -11.773 1 91.88 209 TYR A C 1
ATOM 1639 O O . TYR A 1 209 ? -2.508 13.859 -11.18 1 91.88 209 TYR A O 1
ATOM 1647 N N . GLY A 1 210 ? -2.186 12.734 -13.109 1 92.69 210 GLY A N 1
ATOM 1648 C CA . GLY A 1 210 ? -2.609 13.844 -13.953 1 92.69 210 GLY A CA 1
ATOM 1649 C C . GLY A 1 210 ? -4.066 14.219 -13.766 1 92.69 210 GLY A C 1
ATOM 1650 O O . GLY A 1 210 ? -4.41 15.398 -13.734 1 92.69 210 GLY A O 1
ATOM 1651 N N . LEU A 1 211 ? -4.859 13.234 -13.617 1 93.94 211 LEU A N 1
ATOM 1652 C CA . LEU A 1 211 ? -6.281 13.477 -13.391 1 93.94 211 LEU A CA 1
ATOM 1653 C C . LEU A 1 211 ? -6.5 14.219 -12.078 1 93.94 211 LEU A C 1
ATOM 1655 O O . LEU A 1 211 ? -7.293 15.164 -12.016 1 93.94 211 LEU A O 1
ATOM 1659 N N . PHE A 1 212 ? -5.82 13.828 -11.062 1 92.12 212 PHE A N 1
ATOM 1660 C CA . PHE A 1 212 ? -5.973 14.469 -9.766 1 92.12 212 PHE A CA 1
ATOM 1661 C C . PHE A 1 212 ? -5.375 15.875 -9.781 1 92.12 212 PHE A C 1
ATOM 1663 O O . PHE A 1 212 ? -5.867 16.766 -9.102 1 92.12 212 PHE A O 1
ATOM 1670 N N . TYR A 1 213 ? -4.324 16.016 -10.547 1 89.44 213 TYR A N 1
ATOM 1671 C CA . TYR A 1 213 ? -3.758 17.344 -10.727 1 89.44 213 TYR A CA 1
ATOM 1672 C C . TYR A 1 213 ? -4.777 18.297 -11.359 1 89.44 213 TYR A C 1
ATOM 1674 O O . TYR A 1 213 ? -4.941 19.422 -10.906 1 89.44 213 TYR A O 1
ATOM 1682 N N . LEU A 1 214 ? -5.473 17.875 -12.359 1 90.69 214 LEU A N 1
ATOM 1683 C CA . LEU A 1 214 ? -6.488 18.672 -13.039 1 90.69 214 LEU A CA 1
ATOM 1684 C C . LEU A 1 214 ? -7.637 19.016 -12.086 1 90.69 214 LEU A C 1
ATOM 1686 O O . LEU A 1 214 ? -8.141 20.141 -12.094 1 90.69 214 LEU A O 1
ATOM 1690 N N . ILE A 1 215 ? -7.973 18.047 -11.281 1 89.88 215 ILE A N 1
ATOM 1691 C CA . ILE A 1 215 ? -9.031 18.25 -10.297 1 89.88 215 ILE A CA 1
ATOM 1692 C C . ILE A 1 215 ? -8.617 19.328 -9.305 1 89.88 215 ILE A C 1
ATOM 1694 O O . ILE A 1 215 ? -9.422 20.203 -8.953 1 89.88 215 ILE A O 1
ATOM 1698 N N . GLU A 1 216 ? -7.426 19.25 -8.891 1 87.38 216 GLU A N 1
ATOM 1699 C CA . GLU A 1 216 ? -6.906 20.234 -7.941 1 87.38 216 GLU A CA 1
ATOM 1700 C C . GLU A 1 216 ? -6.863 21.625 -8.555 1 87.38 216 GLU A C 1
ATOM 1702 O O . GLU A 1 216 ? -7.172 22.625 -7.883 1 87.38 216 GLU A O 1
ATOM 1707 N N . GLN A 1 217 ? -6.512 21.75 -9.82 1 87.12 217 GLN A N 1
ATOM 1708 C CA . GLN A 1 217 ? -6.434 23.031 -10.508 1 87.12 217 GLN A CA 1
ATOM 1709 C C . GLN A 1 217 ? -7.816 23.656 -10.648 1 87.12 217 GLN A C 1
ATOM 1711 O O . GLN A 1 217 ? -7.973 24.875 -10.469 1 87.12 217 GLN A O 1
ATOM 1716 N N . VAL A 1 218 ? -8.742 22.906 -10.898 1 84.94 218 VAL A N 1
ATOM 1717 C CA . VAL A 1 218 ? -10.109 23.391 -11.055 1 84.94 218 VAL A CA 1
ATOM 1718 C C . VAL A 1 218 ? -10.648 23.875 -9.711 1 84.94 218 VAL A C 1
ATOM 1720 O O . VAL A 1 218 ? -11.336 24.891 -9.633 1 84.94 218 VAL A O 1
ATOM 1723 N N . ARG A 1 219 ? -10.32 23.188 -8.68 1 84.44 219 ARG A N 1
ATOM 1724 C CA . ARG A 1 219 ? -10.773 23.531 -7.336 1 84.44 219 ARG A CA 1
ATOM 1725 C C . ARG A 1 219 ? -10.125 24.828 -6.867 1 84.44 219 ARG A C 1
ATOM 1727 O O . ARG A 1 219 ? -10.781 25.672 -6.258 1 84.44 219 ARG A O 1
ATOM 1734 N N . VAL A 1 220 ? -8.875 24.969 -7.125 1 79.44 220 VAL A N 1
ATOM 1735 C CA . VAL A 1 220 ? -8.164 26.188 -6.754 1 79.44 220 VAL A CA 1
ATOM 1736 C C . VAL A 1 220 ? -8.711 27.359 -7.547 1 79.44 220 VAL A C 1
ATOM 1738 O O . VAL A 1 220 ? -8.883 28.453 -7.004 1 79.44 220 VAL A O 1
ATOM 1741 N N . ALA A 1 221 ? -9.023 27.234 -8.742 1 80.56 221 ALA A N 1
ATOM 1742 C CA . ALA A 1 221 ? -9.578 28.281 -9.602 1 80.56 221 ALA A CA 1
ATOM 1743 C C . ALA A 1 221 ? -10.961 28.719 -9.125 1 80.56 221 ALA A C 1
ATOM 1745 O O . ALA A 1 221 ? -11.297 29.906 -9.18 1 80.56 221 ALA A O 1
ATOM 1746 N N . ARG A 1 222 ? -11.594 27.797 -8.711 1 75 222 ARG A N 1
ATOM 1747 C CA . ARG A 1 222 ? -12.938 28.109 -8.234 1 75 222 ARG A CA 1
ATOM 1748 C C . ARG A 1 222 ? -12.891 28.859 -6.914 1 75 222 ARG A C 1
ATOM 1750 O O . ARG A 1 222 ? -13.711 29.75 -6.668 1 75 222 ARG A O 1
ATOM 1757 N N . ARG A 1 223 ? -11.945 28.578 -6.172 1 70.81 223 ARG A N 1
ATOM 1758 C CA . ARG A 1 223 ? -11.797 29.266 -4.891 1 70.81 223 ARG A CA 1
ATOM 1759 C C . ARG A 1 223 ? -11.188 30.641 -5.074 1 70.81 223 ARG A C 1
ATOM 1761 O O . ARG A 1 223 ? -11.508 31.578 -4.328 1 70.81 223 ARG A O 1
ATOM 1768 N N . GLY A 1 224 ? -10.094 30.656 -5.875 1 60.41 224 GLY A N 1
ATOM 1769 C CA . GLY A 1 224 ? -9.5 31.938 -6.176 1 60.41 224 GLY A CA 1
ATOM 1770 C C . GLY A 1 224 ? -10.43 32.875 -6.941 1 60.41 224 GLY A C 1
ATOM 1771 O O . GLY A 1 224 ? -10.234 34.094 -6.961 1 60.41 224 GLY A O 1
ATOM 1772 N N . GLY A 1 225 ? -11.211 32.312 -7.828 1 51.84 225 GLY A N 1
ATOM 1773 C CA . GLY A 1 225 ? -12.156 33.188 -8.484 1 51.84 225 GLY A CA 1
ATOM 1774 C C . GLY A 1 225 ? -13.102 33.875 -7.52 1 51.84 225 GLY A C 1
ATOM 1775 O O . GLY A 1 225 ? -13.82 34.812 -7.895 1 51.84 225 GLY A O 1
ATOM 1776 N N . ASP A 1 226 ? -13.438 33.25 -6.504 1 44.75 226 ASP A N 1
ATOM 1777 C CA . ASP A 1 226 ? -14.383 33.906 -5.609 1 44.75 226 ASP A CA 1
ATOM 1778 C C . ASP A 1 226 ? -13.688 34.969 -4.762 1 44.75 226 ASP A C 1
ATOM 1780 O O . ASP A 1 226 ? -14.336 35.656 -3.979 1 44.75 226 ASP A O 1
ATOM 1784 N N . GLY A 1 227 ? -12.391 35 -4.602 1 38.38 227 GLY A N 1
ATOM 1785 C CA . GLY A 1 227 ? -11.82 36.219 -4.012 1 38.38 227 GLY A CA 1
ATOM 1786 C C . GLY A 1 227 ? -11.609 37.344 -5.016 1 38.38 227 GLY A C 1
ATOM 1787 O O . GLY A 1 227 ? -11.602 37.094 -6.227 1 38.38 227 GLY A O 1
ATOM 1788 N N . MET B 1 1 ? -19.125 -35.219 11.625 1 50.25 1 MET B N 1
ATOM 1789 C CA . MET B 1 1 ? -18.766 -33.844 11.281 1 50.25 1 MET B CA 1
ATOM 1790 C C . MET B 1 1 ? -17.734 -33.281 12.25 1 50.25 1 MET B C 1
ATOM 1792 O O . MET B 1 1 ? -18.016 -33.156 13.445 1 50.25 1 MET B O 1
ATOM 1796 N N . ASN B 1 2 ? -16.516 -33.469 12.055 1 66.31 2 ASN B N 1
ATOM 1797 C CA . ASN B 1 2 ? -15.469 -33.219 13.039 1 66.31 2 ASN B CA 1
ATOM 1798 C C . ASN B 1 2 ? -15.516 -31.797 13.57 1 66.31 2 ASN B C 1
ATOM 1800 O O . ASN B 1 2 ? -15.766 -30.844 12.812 1 66.31 2 ASN B O 1
ATOM 1804 N N . SER B 1 3 ? -15.727 -31.672 14.852 1 82.88 3 SER B N 1
ATOM 1805 C CA . SER B 1 3 ? -15.734 -30.391 15.547 1 82.88 3 SER B CA 1
ATOM 1806 C C . SER B 1 3 ? -14.609 -29.484 15.062 1 82.88 3 SER B C 1
ATOM 1808 O O . SER B 1 3 ? -13.633 -29.953 14.477 1 82.88 3 SER B O 1
ATOM 1810 N N . LEU B 1 4 ? -14.977 -28.219 14.953 1 84.69 4 LEU B N 1
ATOM 1811 C CA . LEU B 1 4 ? -13.969 -27.219 14.625 1 84.69 4 LEU B CA 1
ATOM 1812 C C . LEU B 1 4 ? -12.664 -27.5 15.359 1 84.69 4 LEU B C 1
ATOM 1814 O O . LEU B 1 4 ? -11.586 -27.375 14.781 1 84.69 4 LEU B O 1
ATOM 1818 N N . LEU B 1 5 ? -12.742 -27.969 16.562 1 84.5 5 LEU B N 1
ATOM 1819 C CA . LEU B 1 5 ? -11.562 -28.234 17.391 1 84.5 5 LEU B CA 1
ATOM 1820 C C . LEU B 1 5 ? -10.781 -29.422 16.844 1 84.5 5 LEU B C 1
ATOM 1822 O O . LEU B 1 5 ? -9.547 -29.422 16.859 1 84.5 5 LEU B O 1
ATOM 1826 N N . GLU B 1 6 ? -11.445 -30.359 16.484 1 84.81 6 GLU B N 1
ATOM 1827 C CA . GLU B 1 6 ? -10.797 -31.531 15.898 1 84.81 6 GLU B CA 1
ATOM 1828 C C . GLU B 1 6 ? -10.109 -31.203 14.586 1 84.81 6 GLU B C 1
ATOM 1830 O O . GLU B 1 6 ? -9.023 -31.703 14.297 1 84.81 6 GLU B O 1
ATOM 1835 N N . GLN B 1 7 ? -10.766 -30.438 13.852 1 84.75 7 GLN B N 1
ATOM 1836 C CA . GLN B 1 7 ? -10.18 -30 12.594 1 84.75 7 GLN B CA 1
ATOM 1837 C C . GLN B 1 7 ? -8.906 -29.188 12.82 1 84.75 7 GLN B C 1
ATOM 1839 O O . GLN B 1 7 ? -7.906 -29.391 12.125 1 84.75 7 GLN B O 1
ATOM 1844 N N . LEU B 1 8 ? -9.047 -28.312 13.797 1 87.12 8 LEU B N 1
ATOM 1845 C CA . LEU B 1 8 ? -7.887 -27.5 14.164 1 87.12 8 LEU B CA 1
ATOM 1846 C C . LEU B 1 8 ? -6.734 -28.391 14.625 1 87.12 8 LEU B C 1
ATOM 1848 O O . LEU B 1 8 ? -5.59 -28.188 14.211 1 87.12 8 LEU B O 1
ATOM 1852 N N . TYR B 1 9 ? -7.102 -29.312 15.477 1 86.38 9 TYR B N 1
ATOM 1853 C CA . TYR B 1 9 ? -6.09 -30.219 16 1 86.38 9 TYR B CA 1
ATOM 1854 C C . TYR B 1 9 ? -5.453 -31.031 14.875 1 86.38 9 TYR B C 1
ATOM 1856 O O . TYR B 1 9 ? -4.234 -31.203 14.836 1 86.38 9 TYR B O 1
ATOM 1864 N N . ASP B 1 10 ? -6.18 -31.531 13.984 1 86.88 10 ASP B N 1
ATOM 1865 C CA . ASP B 1 10 ? -5.703 -32.344 12.875 1 86.88 10 ASP B CA 1
ATOM 1866 C C . ASP B 1 10 ? -4.797 -31.547 11.945 1 86.88 10 ASP B C 1
ATOM 1868 O O . ASP B 1 10 ? -3.746 -32.031 11.516 1 86.88 10 ASP B O 1
ATOM 1872 N N . ILE B 1 11 ? -5.176 -30.359 11.695 1 86.06 11 ILE B N 1
ATOM 1873 C CA . ILE B 1 11 ? -4.441 -29.547 10.734 1 86.06 11 ILE B CA 1
ATOM 1874 C C . ILE B 1 11 ? -3.158 -29.031 11.375 1 86.06 11 ILE B C 1
ATOM 1876 O O . ILE B 1 11 ? -2.07 -29.172 10.82 1 86.06 11 ILE B O 1
ATOM 1880 N N . PHE B 1 12 ? -3.24 -28.516 12.57 1 89.62 12 PHE B N 1
ATOM 1881 C CA . PHE B 1 12 ? -2.145 -27.734 13.125 1 89.62 12 PHE B CA 1
ATOM 1882 C C . PHE B 1 12 ? -1.189 -28.609 13.914 1 89.62 12 PHE B C 1
ATOM 1884 O O . PHE B 1 12 ? 0.018 -28.375 13.938 1 89.62 12 PHE B O 1
ATOM 1891 N N . ILE B 1 13 ? -1.677 -29.594 14.539 1 85.38 13 ILE B N 1
ATOM 1892 C CA . ILE B 1 13 ? -0.835 -30.406 15.406 1 85.38 13 ILE B CA 1
ATOM 1893 C C . ILE B 1 1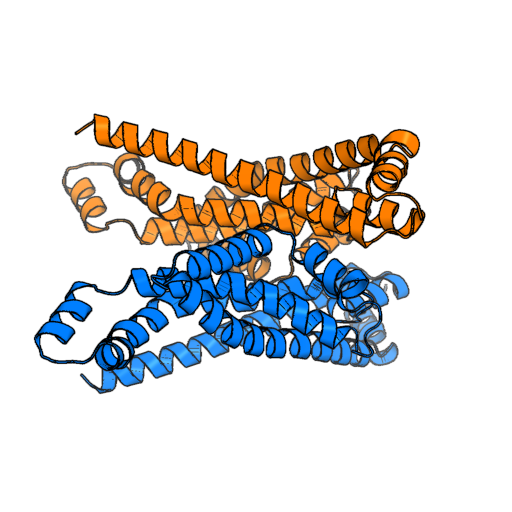3 ? -0.512 -31.719 14.711 1 85.38 13 ILE B C 1
ATOM 1895 O O . ILE B 1 13 ? 0.652 -32 14.422 1 85.38 13 ILE B O 1
ATOM 1899 N N . ARG B 1 14 ? -1.44 -32.531 14.352 1 83.62 14 ARG B N 1
ATOM 1900 C CA . ARG B 1 14 ? -1.216 -33.812 13.734 1 83.62 14 ARG B CA 1
ATOM 1901 C C . ARG B 1 14 ? -0.575 -33.688 12.359 1 83.62 14 ARG B C 1
ATOM 1903 O O . ARG B 1 14 ? 0.327 -34.438 12 1 83.62 14 ARG B O 1
ATOM 1910 N N . GLY B 1 15 ? -1.002 -32.719 11.695 1 85.25 15 GLY B N 1
ATOM 1911 C CA . GLY B 1 15 ? -0.5 -32.5 10.352 1 85.25 15 GLY B CA 1
ATOM 1912 C C . GLY B 1 15 ? 0.801 -31.719 10.32 1 85.25 15 GLY B C 1
ATOM 1913 O O . GLY B 1 15 ? 1.423 -31.578 9.266 1 85.25 15 GLY B O 1
ATOM 1914 N N . GLY B 1 16 ? 1.19 -31.125 11.539 1 87.56 16 GLY B N 1
ATOM 1915 C CA . GLY B 1 16 ? 2.469 -30.438 11.633 1 87.56 16 GLY B CA 1
ATOM 1916 C C . GLY B 1 16 ? 2.447 -29.047 11.031 1 87.56 16 GLY B C 1
ATOM 1917 O O . GLY B 1 16 ? 3.498 -28.438 10.82 1 87.56 16 GLY B O 1
ATOM 1918 N N . ALA B 1 17 ? 1.29 -28.594 10.742 1 89.06 17 ALA B N 1
ATOM 1919 C CA . ALA B 1 17 ? 1.141 -27.297 10.086 1 89.06 17 ALA B CA 1
ATOM 1920 C C . ALA B 1 17 ? 1.737 -26.188 10.938 1 89.06 17 ALA B C 1
ATOM 1922 O O . ALA B 1 17 ? 2.25 -25.203 10.406 1 89.06 17 ALA B O 1
ATOM 1923 N N . TYR B 1 18 ? 1.732 -26.391 12.227 1 92.25 18 TYR B N 1
ATOM 1924 C CA . TYR B 1 18 ? 2.215 -25.328 13.094 1 92.25 18 TYR B CA 1
ATOM 1925 C C . TYR B 1 18 ? 3.705 -25.078 12.883 1 92.25 18 TYR B C 1
ATOM 1927 O O . TYR B 1 18 ? 4.168 -23.938 12.945 1 92.25 18 TYR B O 1
ATOM 1935 N N . LEU B 1 19 ? 4.457 -26.109 12.586 1 93.25 19 LEU B N 1
ATOM 1936 C CA . LEU B 1 19 ? 5.895 -25.953 12.375 1 93.25 19 LEU B CA 1
ATOM 1937 C C . LEU B 1 19 ? 6.176 -25.203 11.078 1 93.25 19 LEU B C 1
ATOM 1939 O O . LEU B 1 19 ? 7.055 -24.344 11.023 1 93.25 19 LEU B O 1
ATOM 1943 N N . THR B 1 20 ? 5.426 -25.594 10.102 1 94.94 20 THR B N 1
ATOM 1944 C CA . THR B 1 20 ? 5.598 -24.938 8.805 1 94.94 20 THR B CA 1
ATOM 1945 C C . THR B 1 20 ? 5.148 -23.484 8.867 1 94.94 20 THR B C 1
ATOM 1947 O O . THR B 1 20 ? 5.766 -22.609 8.25 1 94.94 20 THR B O 1
ATOM 1950 N N . ILE B 1 21 ? 4.121 -23.266 9.602 1 97.12 21 ILE B N 1
ATOM 1951 C CA . ILE B 1 21 ? 3.602 -21.906 9.773 1 97.12 21 ILE B CA 1
ATOM 1952 C C . ILE B 1 21 ? 4.621 -21.062 10.523 1 97.12 21 ILE B C 1
ATOM 1954 O O . ILE B 1 21 ? 4.879 -19.906 10.141 1 97.12 21 ILE B O 1
ATOM 1958 N N . LEU B 1 22 ? 5.203 -21.641 11.539 1 97.12 22 LEU B N 1
ATOM 1959 C CA . LEU B 1 22 ? 6.219 -20.906 12.297 1 97.12 22 LEU B CA 1
ATOM 1960 C C . LEU B 1 22 ? 7.406 -20.547 11.406 1 97.12 22 LEU B C 1
ATOM 1962 O O . LEU B 1 22 ? 7.969 -19.453 11.523 1 97.12 22 LEU B O 1
ATOM 1966 N N . LYS B 1 23 ? 7.793 -21.438 10.578 1 97.25 23 LYS B N 1
ATOM 1967 C CA . LYS B 1 23 ? 8.875 -21.172 9.633 1 97.25 23 LYS B CA 1
ATOM 1968 C C . LYS B 1 23 ? 8.492 -20.062 8.656 1 97.25 23 LYS B C 1
ATOM 1970 O O . LYS B 1 23 ? 9.312 -19.219 8.32 1 97.25 23 LYS B O 1
ATOM 1975 N N . GLY B 1 24 ? 7.234 -20.094 8.164 1 98.19 24 GLY B N 1
ATOM 1976 C CA . GLY B 1 24 ? 6.734 -19.047 7.293 1 98.19 24 GLY B CA 1
ATOM 1977 C C . GLY B 1 24 ? 6.719 -17.688 7.949 1 98.19 24 GLY B C 1
ATOM 1978 O O . GLY B 1 24 ? 7.051 -16.688 7.316 1 98.19 24 GLY B O 1
ATOM 1979 N N . ILE B 1 25 ? 6.34 -17.703 9.25 1 98.31 25 ILE B N 1
ATOM 1980 C CA . ILE B 1 25 ? 6.363 -16.469 10.023 1 98.31 25 ILE B CA 1
ATOM 1981 C C . ILE B 1 25 ? 7.789 -15.938 10.102 1 98.31 25 ILE B C 1
ATOM 1983 O O . ILE B 1 25 ? 8.016 -14.734 9.961 1 98.31 25 ILE B O 1
ATOM 1987 N N . GLY B 1 26 ? 8.711 -16.812 10.359 1 98.31 26 GLY B N 1
ATOM 1988 C CA . GLY B 1 26 ? 10.109 -16.422 10.406 1 98.31 26 GLY B CA 1
ATOM 1989 C C . GLY B 1 26 ? 10.594 -15.758 9.133 1 98.31 26 GLY B C 1
ATOM 1990 O O . GLY B 1 26 ? 11.281 -14.734 9.18 1 98.31 26 GLY B O 1
ATOM 1991 N N . VAL B 1 27 ? 10.258 -16.297 7.988 1 98.56 27 VAL B N 1
ATOM 1992 C CA . VAL B 1 27 ? 10.648 -15.758 6.691 1 98.56 27 VAL B CA 1
ATOM 1993 C C . VAL B 1 27 ? 10.008 -14.391 6.484 1 98.56 27 VAL B C 1
ATOM 1995 O O . VAL B 1 27 ? 10.672 -13.445 6.047 1 98.56 27 VAL B O 1
ATOM 1998 N N . THR B 1 28 ? 8.711 -14.25 6.82 1 98.69 28 THR B N 1
ATOM 1999 C CA . THR B 1 28 ? 7.98 -12.992 6.707 1 98.69 28 THR B CA 1
ATOM 2000 C C . THR B 1 28 ? 8.641 -11.914 7.562 1 98.69 28 THR B C 1
ATOM 2002 O O . THR B 1 28 ? 8.875 -10.797 7.09 1 98.69 28 THR B O 1
ATOM 2005 N N . LEU B 1 29 ? 8.984 -12.281 8.773 1 98.56 29 LEU B N 1
ATOM 2006 C CA . LEU B 1 29 ? 9.594 -11.328 9.695 1 98.56 29 LEU B CA 1
ATOM 2007 C C . LEU B 1 29 ? 11 -10.953 9.242 1 98.56 29 LEU B C 1
ATOM 2009 O O . LEU B 1 29 ? 11.391 -9.781 9.328 1 98.56 29 LEU B O 1
ATOM 2013 N N . GLU B 1 30 ? 11.727 -11.938 8.805 1 98.56 30 GLU B N 1
ATOM 2014 C CA . GLU B 1 30 ? 13.086 -11.688 8.328 1 98.56 30 GLU B CA 1
ATOM 2015 C C . GLU B 1 30 ? 13.078 -10.688 7.172 1 98.56 30 GLU B C 1
ATOM 2017 O O . GLU B 1 30 ? 13.82 -9.703 7.195 1 98.56 30 GLU B O 1
ATOM 2022 N N . ILE B 1 31 ? 12.25 -10.891 6.184 1 98.81 31 ILE B N 1
ATOM 2023 C CA . ILE B 1 31 ? 12.172 -10.016 5.016 1 98.81 31 ILE B CA 1
ATOM 2024 C C . ILE B 1 31 ? 11.711 -8.625 5.441 1 98.81 31 ILE B C 1
ATOM 2026 O O . ILE B 1 31 ? 12.273 -7.617 5.008 1 98.81 31 ILE B O 1
ATOM 2030 N N . THR B 1 32 ? 10.703 -8.594 6.332 1 98.75 32 THR B N 1
ATOM 2031 C CA . THR B 1 32 ? 10.141 -7.32 6.77 1 98.75 32 THR B CA 1
ATOM 2032 C C . THR B 1 32 ? 11.18 -6.508 7.535 1 98.75 32 THR B C 1
ATOM 2034 O O . THR B 1 32 ? 11.43 -5.344 7.207 1 98.75 32 THR B O 1
ATOM 2037 N N . ILE B 1 33 ? 11.812 -7.113 8.531 1 98.62 33 ILE B N 1
ATOM 2038 C CA . ILE B 1 33 ? 12.734 -6.418 9.422 1 98.62 33 ILE B CA 1
ATOM 2039 C C . ILE B 1 33 ? 13.945 -5.922 8.625 1 98.62 33 ILE B C 1
ATOM 2041 O O . ILE B 1 33 ? 14.336 -4.758 8.742 1 98.62 33 ILE B O 1
ATOM 2045 N N . LEU B 1 34 ? 14.492 -6.746 7.789 1 98.88 34 LEU B N 1
ATOM 2046 C CA . LEU B 1 34 ? 15.672 -6.367 7.02 1 98.88 34 LEU B CA 1
ATOM 2047 C C . LEU B 1 34 ? 15.32 -5.312 5.973 1 98.88 34 LEU B C 1
ATOM 2049 O O . LEU B 1 34 ? 16.094 -4.395 5.727 1 98.88 34 LEU B O 1
ATOM 2053 N N . SER B 1 35 ? 14.188 -5.426 5.328 1 98.94 35 SER B N 1
ATOM 2054 C CA . SER B 1 35 ? 13.781 -4.449 4.32 1 98.94 35 SER B CA 1
ATOM 2055 C C . SER B 1 35 ? 13.5 -3.088 4.953 1 98.94 35 SER B C 1
ATOM 2057 O O . SER B 1 35 ? 13.781 -2.049 4.352 1 98.94 35 SER B O 1
ATOM 2059 N N . VAL B 1 36 ? 12.883 -3.125 6.18 1 98.75 36 VAL B N 1
ATOM 2060 C CA . VAL B 1 36 ? 12.648 -1.875 6.895 1 98.75 36 VAL B CA 1
ATOM 2061 C C . VAL B 1 36 ? 13.984 -1.219 7.242 1 98.75 36 VAL B C 1
ATOM 2063 O O . VAL B 1 36 ? 14.164 -0.016 7.039 1 98.75 36 VAL B O 1
ATOM 2066 N N . LEU B 1 37 ? 14.891 -1.996 7.742 1 98.69 37 LEU B N 1
ATOM 2067 C CA . LEU B 1 37 ? 16.188 -1.488 8.164 1 98.69 37 LEU B CA 1
ATOM 2068 C C . LEU B 1 37 ? 16.969 -0.915 6.98 1 98.69 37 LEU B C 1
ATOM 2070 O O . LEU B 1 37 ? 17.328 0.265 6.98 1 98.69 37 LEU B O 1
ATOM 2074 N N . PHE B 1 38 ? 17.141 -1.696 5.945 1 98.81 38 PHE B N 1
ATOM 2075 C CA . PHE B 1 38 ? 17.938 -1.264 4.809 1 98.81 38 PHE B CA 1
ATOM 2076 C C . PHE B 1 38 ? 17.188 -0.22 3.986 1 98.81 38 PHE B C 1
ATOM 2078 O O . PHE B 1 38 ? 17.812 0.697 3.434 1 98.81 38 PHE B O 1
ATOM 2085 N N . GLY B 1 39 ? 15.883 -0.397 3.871 1 98.88 39 GLY B N 1
ATOM 2086 C CA . GLY B 1 39 ? 15.086 0.595 3.168 1 98.88 39 GLY B CA 1
ATOM 2087 C C . GLY B 1 39 ? 15.117 1.961 3.826 1 98.88 39 GLY B C 1
ATOM 2088 O O . GLY B 1 39 ? 15.195 2.984 3.143 1 98.88 39 GLY B O 1
ATOM 2089 N N . THR B 1 40 ? 15.078 1.951 5.156 1 98.69 40 THR B N 1
ATOM 2090 C CA . THR B 1 40 ? 15.141 3.211 5.891 1 98.69 40 THR B CA 1
ATOM 2091 C C . THR B 1 40 ? 16.5 3.875 5.711 1 98.69 40 THR B C 1
ATOM 2093 O O . THR B 1 40 ? 16.578 5.082 5.484 1 98.69 40 THR B O 1
ATOM 2096 N N . LEU B 1 41 ? 17.531 3.102 5.809 1 98.56 41 LEU B N 1
ATOM 2097 C CA . LEU B 1 41 ? 18.875 3.633 5.609 1 98.56 41 LEU B CA 1
ATOM 2098 C C . LEU B 1 41 ? 19.031 4.203 4.207 1 98.56 41 LEU B C 1
ATOM 2100 O O . LEU B 1 41 ? 19.578 5.297 4.031 1 98.56 41 LEU B O 1
ATOM 2104 N N . PHE B 1 42 ? 18.5 3.471 3.229 1 98.62 42 PHE B N 1
ATOM 2105 C CA . PHE B 1 42 ? 18.594 3.922 1.845 1 98.62 42 PHE B CA 1
ATOM 2106 C C . PHE B 1 42 ? 17.719 5.145 1.616 1 98.62 42 PHE B C 1
ATOM 2108 O O . PHE B 1 42 ? 18.047 6.012 0.805 1 98.62 42 PHE B O 1
ATOM 2115 N N . ALA B 1 43 ? 16.641 5.234 2.328 1 98.75 43 ALA B N 1
ATOM 2116 C CA . ALA B 1 43 ? 15.727 6.363 2.209 1 98.75 43 ALA B CA 1
ATOM 2117 C C . ALA B 1 43 ? 16.406 7.672 2.59 1 98.75 43 ALA B C 1
ATOM 2119 O O . ALA B 1 43 ? 16.125 8.727 2.012 1 98.75 43 ALA B O 1
ATOM 2120 N N . PHE B 1 44 ? 17.312 7.633 3.566 1 97.25 44 PHE B N 1
ATOM 2121 C CA . PHE B 1 44 ? 18.047 8.82 3.973 1 97.25 44 PHE B CA 1
ATOM 2122 C C . PHE B 1 44 ? 18.891 9.359 2.82 1 97.25 44 PHE B C 1
ATOM 2124 O O . PHE B 1 44 ? 18.938 10.562 2.588 1 97.25 44 PHE B O 1
ATOM 2131 N N . VAL B 1 45 ? 19.484 8.453 2.15 1 97.88 45 VAL B N 1
ATOM 2132 C CA . VAL B 1 45 ? 20.328 8.828 1.021 1 97.88 45 VAL B CA 1
ATOM 2133 C C . VAL B 1 45 ? 19.469 9.43 -0.09 1 97.88 45 VAL B C 1
ATOM 2135 O O . VAL B 1 45 ? 19.781 10.492 -0.625 1 97.88 45 VAL B O 1
ATOM 2138 N N . VAL B 1 46 ? 18.406 8.781 -0.425 1 98.5 46 VAL B N 1
ATOM 2139 C CA . VAL B 1 46 ? 17.516 9.234 -1.491 1 98.5 46 VAL B CA 1
ATOM 2140 C C . VAL B 1 46 ? 16.938 10.602 -1.133 1 98.5 46 VAL B C 1
ATOM 2142 O O . VAL B 1 46 ? 16.859 11.484 -1.982 1 98.5 46 VAL B O 1
ATOM 2145 N N . CYS B 1 47 ? 16.5 10.727 0.135 1 97.44 47 CYS B N 1
ATOM 2146 C CA . CYS B 1 47 ? 15.938 12 0.582 1 97.44 47 CYS B CA 1
ATOM 2147 C C . CYS B 1 47 ? 16.969 13.117 0.486 1 97.44 47 CYS B C 1
ATOM 2149 O O . CYS B 1 47 ? 16.641 14.227 0.055 1 97.44 47 CYS B O 1
ATOM 2151 N N . ARG B 1 48 ? 18.188 12.852 0.878 1 94.62 48 ARG B N 1
ATOM 2152 C CA . ARG B 1 48 ? 19.25 13.844 0.798 1 94.62 48 ARG B CA 1
ATOM 2153 C C . ARG B 1 48 ? 19.5 14.266 -0.646 1 94.62 48 ARG B C 1
ATOM 2155 O O . ARG B 1 48 ? 19.703 15.445 -0.926 1 94.62 48 ARG B O 1
ATOM 2162 N N . LEU B 1 49 ? 19.516 13.312 -1.54 1 97.38 49 LEU B N 1
ATOM 2163 C CA . LEU B 1 49 ? 19.703 13.617 -2.955 1 97.38 49 LEU B CA 1
ATOM 2164 C C . LEU B 1 49 ? 18.531 14.445 -3.486 1 97.38 49 LEU B C 1
ATOM 2166 O O . LEU B 1 49 ? 18.734 15.367 -4.277 1 97.38 49 LEU B O 1
ATOM 2170 N N . ARG B 1 50 ? 17.391 14.086 -3.023 1 96.38 50 ARG B N 1
ATOM 2171 C CA . ARG B 1 50 ? 16.188 14.773 -3.477 1 96.38 50 ARG B CA 1
ATOM 2172 C C . ARG B 1 50 ? 16.188 16.234 -3.047 1 96.38 50 ARG B C 1
ATOM 2174 O O . ARG B 1 50 ? 15.664 17.094 -3.758 1 96.38 50 ARG B O 1
ATOM 2181 N N . LEU B 1 51 ? 16.766 16.547 -1.907 1 92.94 51 LEU B N 1
ATOM 2182 C CA . LEU B 1 51 ? 16.781 17.891 -1.346 1 92.94 51 LEU B CA 1
ATOM 2183 C C . LEU B 1 51 ? 18.016 18.656 -1.797 1 92.94 51 LEU B C 1
ATOM 2185 O O . LEU B 1 51 ? 18.188 19.828 -1.447 1 92.94 51 LEU B O 1
ATOM 2189 N N . SER B 1 52 ? 18.859 18.031 -2.557 1 93.31 52 SER B N 1
ATOM 2190 C CA . SER B 1 52 ? 20.109 18.641 -3.016 1 93.31 52 SER B CA 1
ATOM 2191 C C . SER B 1 52 ? 19.844 19.797 -3.967 1 93.31 52 SER B C 1
ATOM 2193 O O . SER B 1 52 ? 18.859 19.766 -4.723 1 93.31 52 SER B O 1
ATOM 2195 N N . HIS B 1 53 ? 20.703 20.766 -3.947 1 93.06 53 HIS B N 1
ATOM 2196 C CA . HIS B 1 53 ? 20.625 21.891 -4.863 1 93.06 53 HIS B CA 1
ATOM 2197 C C . HIS B 1 53 ? 21.125 21.5 -6.254 1 93.06 53 HIS B C 1
ATOM 2199 O O . HIS B 1 53 ? 20.859 22.219 -7.23 1 93.06 53 HIS B O 1
ATOM 2205 N N . ASN B 1 54 ? 21.906 20.438 -6.273 1 96.56 54 ASN B N 1
ATOM 2206 C CA . ASN B 1 54 ? 22.359 19.938 -7.559 1 96.56 54 ASN B CA 1
ATOM 2207 C C . ASN B 1 54 ? 21.219 19.328 -8.367 1 96.56 54 ASN B C 1
ATOM 2209 O O . ASN B 1 54 ? 20.641 18.312 -7.977 1 96.56 54 ASN B O 1
ATOM 2213 N N . ILE B 1 55 ? 20.984 19.828 -9.516 1 96.5 55 ILE B N 1
ATOM 2214 C CA . ILE B 1 55 ? 19.828 19.469 -10.328 1 96.5 55 ILE B CA 1
ATOM 2215 C C . ILE B 1 55 ? 19.938 18.016 -10.781 1 96.5 55 ILE B C 1
ATOM 2217 O O . ILE B 1 55 ? 18.938 17.312 -10.891 1 96.5 55 ILE B O 1
ATOM 2221 N N . ILE B 1 56 ? 21.078 17.609 -11.039 1 97.62 56 ILE B N 1
ATOM 2222 C CA . ILE B 1 56 ? 21.281 16.234 -11.516 1 97.62 56 ILE B CA 1
ATOM 2223 C C . ILE B 1 56 ? 20.938 15.25 -10.398 1 97.62 56 ILE B C 1
ATOM 2225 O O . ILE B 1 56 ? 20.188 14.297 -10.617 1 97.62 56 ILE B O 1
ATOM 2229 N N . LEU B 1 57 ? 21.422 15.484 -9.219 1 97.38 57 LEU B N 1
ATOM 2230 C CA . LEU B 1 57 ? 21.188 14.602 -8.078 1 97.38 57 LEU B CA 1
ATOM 2231 C C . LEU B 1 57 ? 19.703 14.602 -7.699 1 97.38 57 LEU B C 1
ATOM 2233 O O . LEU B 1 57 ? 19.125 13.539 -7.441 1 97.38 57 LEU B O 1
ATOM 2237 N N . SER B 1 58 ? 19.156 15.727 -7.73 1 97.25 58 SER B N 1
ATOM 2238 C CA . SER B 1 58 ? 17.75 15.844 -7.383 1 97.25 58 SER B CA 1
ATOM 2239 C C . SER B 1 58 ? 16.875 15.148 -8.414 1 97.25 58 SER B C 1
ATOM 2241 O O . SER B 1 58 ? 15.867 14.523 -8.062 1 97.25 58 SER B O 1
ATOM 2243 N N . THR B 1 59 ? 17.281 15.211 -9.641 1 97.75 59 THR B N 1
ATOM 2244 C CA . THR B 1 59 ? 16.484 14.594 -10.711 1 97.75 59 THR B CA 1
ATOM 2245 C C . THR B 1 59 ? 16.578 13.07 -10.641 1 97.75 59 THR B C 1
ATOM 2247 O O . THR B 1 59 ? 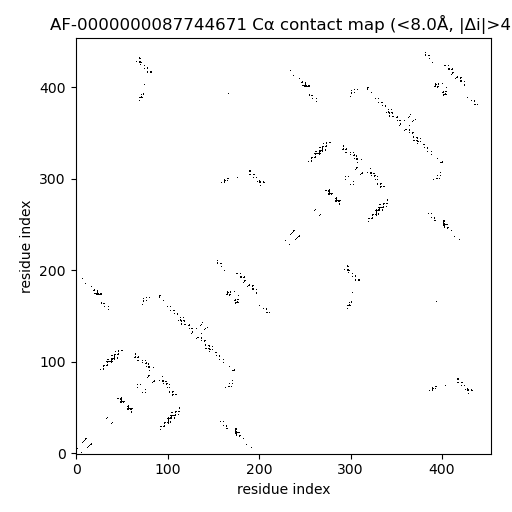15.594 12.367 -10.859 1 97.75 59 THR B O 1
ATOM 2250 N N . ILE B 1 60 ? 17.688 12.594 -10.305 1 98.06 60 ILE B N 1
ATOM 2251 C CA . ILE B 1 60 ? 17.891 11.156 -10.164 1 98.06 60 ILE B CA 1
ATOM 2252 C C . ILE B 1 60 ? 17 10.617 -9.039 1 98.06 60 ILE B C 1
ATOM 2254 O O . ILE B 1 60 ? 16.328 9.602 -9.203 1 98.06 60 ILE B O 1
ATOM 2258 N N . ALA B 1 61 ? 17 11.297 -7.934 1 98.25 61 ALA B N 1
ATOM 2259 C CA . ALA B 1 61 ? 16.172 10.898 -6.801 1 98.25 61 ALA B CA 1
ATOM 2260 C C . ALA B 1 61 ? 14.695 10.977 -7.148 1 98.25 61 ALA B C 1
ATOM 2262 O O . ALA B 1 61 ? 13.914 10.094 -6.789 1 98.25 61 ALA B O 1
ATOM 2263 N N . ARG B 1 62 ? 14.367 12 -7.867 1 97.12 62 ARG B N 1
ATOM 2264 C CA . ARG B 1 62 ? 12.984 12.188 -8.281 1 97.12 62 ARG B CA 1
ATOM 2265 C C . ARG B 1 62 ? 12.516 11.047 -9.18 1 97.12 62 ARG B C 1
ATOM 2267 O O . ARG B 1 62 ? 11.406 10.539 -9.023 1 97.12 62 ARG B O 1
ATOM 2274 N N . LEU B 1 63 ? 13.344 10.656 -10.078 1 97.31 63 LEU B N 1
ATOM 2275 C CA . LEU B 1 63 ? 13.023 9.578 -11.008 1 97.31 63 LEU B CA 1
ATOM 2276 C C . LEU B 1 63 ? 12.93 8.242 -10.281 1 97.31 63 LEU B C 1
ATOM 2278 O O . LEU B 1 63 ? 12.031 7.445 -10.555 1 97.31 63 LEU B O 1
ATOM 2282 N N . TYR B 1 64 ? 13.898 8.062 -9.367 1 98.12 64 TYR B N 1
ATOM 2283 C CA . TYR B 1 64 ? 13.883 6.859 -8.547 1 98.12 64 TYR B CA 1
ATOM 2284 C C . TYR B 1 64 ? 12.57 6.738 -7.777 1 98.12 64 TYR B C 1
ATOM 2286 O O . TYR B 1 64 ? 11.922 5.695 -7.812 1 98.12 64 TYR B O 1
ATOM 2294 N N . ILE B 1 65 ? 12.164 7.781 -7.145 1 97.75 65 ILE B N 1
ATOM 2295 C CA . ILE B 1 65 ? 10.961 7.812 -6.328 1 97.75 65 ILE B CA 1
ATOM 2296 C C . ILE B 1 65 ? 9.727 7.633 -7.215 1 97.75 65 ILE B C 1
ATOM 2298 O O . ILE B 1 65 ? 8.844 6.832 -6.902 1 97.75 65 ILE B O 1
ATOM 2302 N N . ALA B 1 66 ? 9.734 8.281 -8.367 1 95.25 66 ALA B N 1
ATOM 2303 C CA . ALA B 1 66 ? 8.602 8.227 -9.281 1 95.25 66 ALA B CA 1
ATOM 2304 C C . ALA B 1 66 ? 8.398 6.816 -9.82 1 95.25 66 ALA B C 1
ATOM 2306 O O . ALA B 1 66 ? 7.27 6.328 -9.891 1 95.25 66 ALA B O 1
ATOM 2307 N N . VAL B 1 67 ? 9.422 6.18 -10.133 1 97 67 VAL B N 1
ATOM 2308 C CA . VAL B 1 67 ? 9.352 4.855 -10.734 1 97 67 VAL B CA 1
ATOM 2309 C C . VAL B 1 67 ? 8.914 3.83 -9.688 1 97 67 VAL B C 1
ATOM 2311 O O . VAL B 1 67 ? 8.008 3.031 -9.93 1 97 67 VAL B O 1
ATOM 2314 N N . LEU B 1 68 ? 9.516 3.877 -8.539 1 97.69 68 LEU B N 1
ATOM 2315 C CA . LEU B 1 68 ? 9.273 2.836 -7.547 1 97.69 68 LEU B CA 1
ATOM 2316 C C . LEU B 1 68 ? 7.922 3.041 -6.867 1 97.69 68 LEU B C 1
ATOM 2318 O O . LEU B 1 68 ? 7.27 2.074 -6.473 1 97.69 68 LEU B O 1
ATOM 2322 N N . ARG B 1 69 ? 7.438 4.238 -6.746 1 95.31 69 ARG B N 1
ATOM 2323 C CA . ARG B 1 69 ? 6.145 4.496 -6.121 1 95.31 69 ARG B CA 1
ATOM 2324 C C . ARG B 1 69 ? 5.004 4.316 -7.121 1 95.31 69 ARG B C 1
ATOM 2326 O O . ARG B 1 69 ? 3.848 4.164 -6.73 1 95.31 69 ARG B O 1
ATOM 2333 N N . GLY B 1 70 ? 5.391 4.301 -8.422 1 95.31 70 GLY B N 1
ATOM 2334 C CA . GLY B 1 70 ? 4.363 4.168 -9.438 1 95.31 70 GLY B CA 1
ATOM 2335 C C . GLY B 1 70 ? 4.234 2.756 -9.977 1 95.31 70 GLY B C 1
ATOM 2336 O O . GLY B 1 70 ? 3.314 2.457 -10.742 1 95.31 70 GLY B O 1
ATOM 2337 N N . SER B 1 71 ? 5.094 1.886 -9.5 1 96.81 71 SER B N 1
ATOM 2338 C CA . SER B 1 71 ? 5.129 0.521 -10.008 1 96.81 71 SER B CA 1
ATOM 2339 C C . SER B 1 71 ? 4.621 -0.474 -8.977 1 96.81 71 SER B C 1
ATOM 2341 O O . SER B 1 71 ? 4.898 -0.331 -7.781 1 96.81 71 SER B O 1
ATOM 2343 N N . PRO B 1 72 ? 3.848 -1.475 -9.422 1 96.81 72 PRO B N 1
ATOM 2344 C CA . PRO B 1 72 ? 3.529 -2.543 -8.469 1 96.81 72 PRO B CA 1
ATOM 2345 C C . PRO B 1 72 ? 4.777 -3.211 -7.891 1 96.81 72 PRO B C 1
ATOM 2347 O O . PRO B 1 72 ? 5.652 -3.646 -8.641 1 96.81 72 PRO B O 1
ATOM 2350 N N . VAL B 1 73 ? 4.832 -3.273 -6.664 1 96.94 73 VAL B N 1
ATOM 2351 C CA . VAL B 1 73 ? 5.984 -3.844 -5.977 1 96.94 73 VAL B CA 1
ATOM 2352 C C . VAL B 1 73 ? 6.199 -5.285 -6.434 1 96.94 73 VAL B C 1
ATOM 2354 O O . VAL B 1 73 ? 7.336 -5.746 -6.535 1 96.94 73 VAL B O 1
ATOM 2357 N N . LEU B 1 74 ? 5.117 -5.973 -6.742 1 97.38 74 LEU B N 1
ATOM 2358 C CA . LEU B 1 74 ? 5.223 -7.344 -7.227 1 97.38 74 LEU B CA 1
ATOM 2359 C C . LEU B 1 74 ? 6.074 -7.406 -8.492 1 97.38 74 LEU B C 1
ATOM 2361 O O . LEU B 1 74 ? 6.93 -8.281 -8.625 1 97.38 74 LEU B O 1
ATOM 2365 N N . LEU B 1 75 ? 5.82 -6.488 -9.398 1 97.56 75 LEU B N 1
ATOM 2366 C CA . LEU B 1 75 ? 6.602 -6.477 -10.633 1 97.56 75 LEU B CA 1
ATOM 2367 C C . LEU B 1 75 ? 8.055 -6.121 -10.352 1 97.56 75 LEU B C 1
ATOM 2369 O O . LEU B 1 75 ? 8.969 -6.66 -10.992 1 97.56 75 LEU B O 1
ATOM 2373 N N . VAL B 1 76 ? 8.273 -5.227 -9.438 1 97.81 76 VAL B N 1
ATOM 2374 C CA . VAL B 1 76 ? 9.625 -4.859 -9.031 1 97.81 76 VAL B CA 1
ATOM 2375 C C . VAL B 1 76 ? 10.336 -6.078 -8.453 1 97.81 76 VAL B C 1
ATOM 2377 O O . VAL B 1 76 ? 11.492 -6.355 -8.797 1 97.81 76 VAL B O 1
ATOM 2380 N N . LEU B 1 77 ? 9.641 -6.805 -7.637 1 98.19 77 LEU B N 1
ATOM 2381 C CA . LEU B 1 77 ? 10.164 -8.031 -7.059 1 98.19 77 LEU B CA 1
ATOM 2382 C C . LEU B 1 77 ? 10.539 -9.031 -8.148 1 98.19 77 LEU B C 1
ATOM 2384 O O . LEU B 1 77 ? 11.617 -9.633 -8.102 1 98.19 77 LEU B O 1
ATOM 2388 N N . MET B 1 78 ? 9.688 -9.164 -9.086 1 97.56 78 MET B N 1
ATOM 2389 C CA . MET B 1 78 ? 9.945 -10.102 -10.172 1 97.56 78 MET B CA 1
ATOM 2390 C C . MET B 1 78 ? 11.156 -9.672 -10.992 1 97.56 78 MET B C 1
ATOM 2392 O O . MET B 1 78 ? 11.938 -10.516 -11.438 1 97.56 78 MET B O 1
ATOM 2396 N N . ILE B 1 79 ? 11.297 -8.422 -11.242 1 98 79 ILE B N 1
ATOM 2397 C CA . ILE B 1 79 ? 12.438 -7.906 -11.992 1 98 79 ILE B CA 1
ATOM 2398 C C . ILE B 1 79 ? 13.727 -8.195 -11.219 1 98 79 ILE B C 1
ATOM 2400 O O . ILE B 1 79 ? 14.719 -8.641 -11.805 1 98 79 ILE B O 1
ATOM 2404 N N . PHE B 1 80 ? 13.711 -7.973 -9.938 1 98.31 80 PHE B N 1
ATOM 2405 C CA . PHE B 1 80 ? 14.898 -8.25 -9.133 1 98.31 80 PHE B CA 1
ATOM 2406 C C . PHE B 1 80 ? 15.234 -9.734 -9.172 1 98.31 80 PHE B C 1
ATOM 2408 O O . PHE B 1 80 ? 16.406 -10.109 -9.266 1 98.31 80 PHE B O 1
ATOM 2415 N N . TYR B 1 81 ? 14.219 -10.547 -9.172 1 97.19 81 TYR B N 1
ATOM 2416 C CA . TYR B 1 81 ? 14.422 -11.992 -9.086 1 97.19 81 TYR B CA 1
ATOM 2417 C C . TYR B 1 81 ? 14.812 -12.562 -10.438 1 97.19 81 TYR B C 1
ATOM 2419 O O . TYR B 1 81 ? 15.797 -13.289 -10.555 1 97.19 81 TYR B O 1
ATOM 2427 N N . TYR B 1 82 ? 14.141 -12.195 -11.438 1 96 82 TYR B N 1
ATOM 2428 C CA . TYR B 1 82 ? 14.273 -12.867 -12.719 1 96 82 TYR B CA 1
ATOM 2429 C C . TYR B 1 82 ? 15.25 -12.125 -13.625 1 96 82 TYR B C 1
ATOM 2431 O O . TYR B 1 82 ? 15.703 -12.664 -14.641 1 96 82 TYR B O 1
ATOM 2439 N N . VAL B 1 83 ? 15.586 -10.828 -13.344 1 96.31 83 VAL B N 1
ATOM 2440 C CA . VAL B 1 83 ? 16.406 -10.047 -14.266 1 96.31 83 VAL B CA 1
ATOM 2441 C C . VAL B 1 83 ? 17.688 -9.602 -13.57 1 96.31 83 VAL B C 1
ATOM 2443 O O . VAL B 1 83 ? 18.781 -10.102 -13.875 1 96.31 83 VAL B O 1
ATOM 2446 N N . ILE B 1 84 ? 17.578 -8.906 -12.523 1 96.88 84 ILE B N 1
ATOM 2447 C CA . ILE B 1 84 ? 18.734 -8.258 -11.906 1 96.88 84 ILE B CA 1
ATOM 2448 C C . ILE B 1 84 ? 19.594 -9.312 -11.219 1 96.88 84 ILE B C 1
ATOM 2450 O O . ILE B 1 84 ? 20.828 -9.32 -11.391 1 96.88 84 ILE B O 1
ATOM 2454 N N . PHE B 1 85 ? 19 -10.219 -10.453 1 97 85 PHE B N 1
ATOM 2455 C CA . PHE B 1 85 ? 19.766 -11.188 -9.688 1 97 85 PHE B CA 1
ATOM 2456 C C . PHE B 1 85 ? 19.562 -12.602 -10.219 1 97 85 PHE B C 1
ATOM 2458 O O . PHE B 1 85 ? 19.703 -13.578 -9.484 1 97 85 PHE B O 1
ATOM 2465 N N . ALA B 1 86 ? 19.188 -12.672 -11.477 1 93.38 86 ALA B N 1
ATOM 2466 C CA . ALA B 1 86 ? 18.844 -13.953 -12.094 1 93.38 86 ALA B CA 1
ATOM 2467 C C . ALA B 1 86 ? 20 -14.945 -11.953 1 93.38 86 ALA B C 1
ATOM 2469 O O . ALA B 1 86 ? 19.781 -16.125 -11.711 1 93.38 86 ALA B O 1
ATOM 2470 N N . THR B 1 87 ? 21.25 -14.438 -12.023 1 93.56 87 THR B N 1
ATOM 2471 C CA . THR B 1 87 ? 22.406 -15.336 -12.008 1 93.56 87 THR B CA 1
ATOM 2472 C C . THR B 1 87 ? 23.203 -15.188 -10.711 1 93.56 87 THR B C 1
ATOM 2474 O O . THR B 1 87 ? 24.297 -15.711 -10.594 1 93.56 87 THR B O 1
ATOM 2477 N N . SER B 1 88 ? 22.578 -14.484 -9.789 1 94 88 SER B N 1
ATOM 2478 C CA . SER B 1 88 ? 23.266 -14.258 -8.531 1 94 88 SER B CA 1
ATOM 2479 C C . SER B 1 88 ? 23.109 -15.453 -7.59 1 94 88 SER B C 1
ATOM 2481 O O . SER B 1 88 ? 22.109 -16.172 -7.648 1 94 88 SER B O 1
ATOM 2483 N N . PRO B 1 89 ? 24.125 -15.688 -6.789 1 95.75 89 PRO B N 1
ATOM 2484 C CA . PRO B 1 89 ? 24.047 -16.781 -5.816 1 95.75 89 PRO B CA 1
ATOM 2485 C C . PRO B 1 89 ? 23.203 -16.406 -4.586 1 95.75 89 PRO B C 1
ATOM 2487 O O . PRO B 1 89 ? 23.062 -17.219 -3.67 1 95.75 89 PRO B O 1
ATOM 2490 N N . LEU B 1 90 ? 22.594 -15.305 -4.578 1 96.56 90 LEU B N 1
ATOM 2491 C CA . LEU B 1 90 ? 21.797 -14.867 -3.439 1 96.56 90 LEU B CA 1
ATOM 2492 C C . LEU B 1 90 ? 20.547 -15.734 -3.287 1 96.56 90 LEU B C 1
ATOM 2494 O O . LEU B 1 90 ? 19.969 -16.172 -4.281 1 96.56 90 LEU B O 1
ATOM 2498 N N . SER B 1 91 ? 20.219 -15.938 -2.006 1 97.44 91 SER B N 1
ATOM 2499 C CA . SER B 1 91 ? 18.969 -16.656 -1.765 1 97.44 91 SER B CA 1
ATOM 2500 C C . SER B 1 91 ? 17.766 -15.812 -2.174 1 97.44 91 SER B C 1
ATOM 2502 O O . SER B 1 91 ? 17.844 -14.578 -2.219 1 97.44 91 SER B O 1
ATOM 2504 N N . ALA B 1 92 ? 16.641 -16.469 -2.496 1 97.81 92 ALA B N 1
ATOM 2505 C CA . ALA B 1 92 ? 15.422 -15.789 -2.926 1 97.81 92 ALA B CA 1
ATOM 2506 C C . ALA B 1 92 ? 14.961 -14.781 -1.878 1 97.81 92 ALA B C 1
ATOM 2508 O O . ALA B 1 92 ? 14.617 -13.648 -2.211 1 97.81 92 ALA B O 1
ATOM 2509 N N . PRO B 1 93 ? 15.031 -15.156 -0.542 1 98.25 93 PRO B N 1
ATOM 2510 C CA . PRO B 1 93 ? 14.625 -14.18 0.475 1 98.25 93 PRO B CA 1
ATOM 2511 C C . PRO B 1 93 ? 15.531 -12.945 0.497 1 98.25 93 PRO B C 1
ATOM 2513 O O . PRO B 1 93 ? 15.047 -11.828 0.688 1 98.25 93 PRO B O 1
ATOM 2516 N N . MET B 1 94 ? 16.75 -13.109 0.239 1 98.19 94 MET B N 1
ATOM 2517 C CA . MET B 1 94 ? 17.672 -11.969 0.205 1 98.19 94 MET B CA 1
ATOM 2518 C C . MET B 1 94 ? 17.359 -11.062 -0.986 1 98.19 94 MET B C 1
ATOM 2520 O O . MET B 1 94 ? 17.453 -9.844 -0.878 1 98.19 94 MET B O 1
ATOM 2524 N N . ILE B 1 95 ? 17.062 -11.664 -2.102 1 98.5 95 ILE B N 1
ATOM 2525 C CA . ILE B 1 95 ? 16.672 -10.891 -3.279 1 98.5 95 ILE B CA 1
ATOM 2526 C C . ILE B 1 95 ? 15.422 -10.078 -2.98 1 98.5 95 ILE B C 1
ATOM 2528 O O . ILE B 1 95 ? 15.32 -8.914 -3.367 1 98.5 95 ILE B O 1
ATOM 2532 N N . ALA B 1 96 ? 14.492 -10.734 -2.262 1 98.81 96 ALA B N 1
ATOM 2533 C CA . ALA B 1 96 ? 13.273 -10.031 -1.865 1 98.81 96 ALA B CA 1
ATOM 2534 C C . ALA B 1 96 ? 13.586 -8.844 -0.966 1 98.81 96 ALA B C 1
ATOM 2536 O O . ALA B 1 96 ? 12.969 -7.781 -1.085 1 98.81 96 ALA B O 1
ATOM 2537 N N . VAL B 1 97 ? 14.539 -9.008 -0.081 1 98.81 97 VAL B N 1
ATOM 2538 C CA . VAL B 1 97 ? 14.953 -7.918 0.8 1 98.81 97 VAL B CA 1
ATOM 2539 C C . VAL B 1 97 ? 15.461 -6.742 -0.033 1 98.81 97 VAL B C 1
ATOM 2541 O O . VAL B 1 97 ? 15.117 -5.59 0.24 1 98.81 97 VAL B O 1
ATOM 2544 N N . PHE B 1 98 ? 16.203 -6.992 -1.033 1 98.62 98 PHE B N 1
ATOM 2545 C CA . PHE B 1 98 ? 16.719 -5.93 -1.89 1 98.62 98 PHE B CA 1
ATOM 2546 C C . PHE B 1 98 ? 15.57 -5.215 -2.602 1 98.62 98 PHE B C 1
ATOM 2548 O O . PHE B 1 98 ? 15.539 -3.982 -2.646 1 98.62 98 PHE B O 1
ATOM 2555 N N . ALA B 1 99 ? 14.672 -5.992 -3.143 1 98.62 99 ALA B N 1
ATOM 2556 C CA . ALA B 1 99 ? 13.555 -5.43 -3.889 1 98.62 99 ALA B CA 1
ATOM 2557 C C . ALA B 1 99 ? 12.664 -4.574 -2.986 1 98.62 99 ALA B C 1
ATOM 2559 O O . ALA B 1 99 ? 12.344 -3.432 -3.324 1 98.62 99 ALA B O 1
ATOM 2560 N N . PHE B 1 100 ? 12.32 -5.105 -1.807 1 98.81 100 PHE B N 1
ATOM 2561 C CA . PHE B 1 100 ? 11.438 -4.41 -0.882 1 98.81 100 PHE B CA 1
ATOM 2562 C C . PHE B 1 100 ? 12.141 -3.215 -0.252 1 98.81 100 PHE B C 1
ATOM 2564 O O . PHE B 1 100 ? 11.508 -2.193 0.029 1 98.81 100 PHE B O 1
ATOM 2571 N N . SER B 1 101 ? 13.438 -3.355 -0.016 1 98.88 101 SER B N 1
ATOM 2572 C CA . SER B 1 101 ? 14.195 -2.219 0.495 1 98.88 101 SER B CA 1
ATOM 2573 C C . SER B 1 101 ? 14.195 -1.06 -0.495 1 98.88 101 SER B C 1
ATOM 2575 O O . SER B 1 101 ? 14.023 0.097 -0.104 1 98.88 101 SER B O 1
ATOM 2577 N N . ALA B 1 102 ? 14.414 -1.378 -1.727 1 98.69 102 ALA B N 1
ATOM 2578 C CA . ALA B 1 102 ? 14.422 -0.353 -2.766 1 98.69 102 ALA B CA 1
ATOM 2579 C C . ALA B 1 102 ? 13.062 0.345 -2.854 1 98.69 102 ALA B C 1
ATOM 2581 O O . ALA B 1 102 ? 13 1.569 -2.984 1 98.69 102 ALA B O 1
ATOM 2582 N N . ASN B 1 103 ? 12.047 -0.443 -2.852 1 98.5 103 ASN B N 1
ATOM 2583 C CA . ASN B 1 103 ? 10.703 0.112 -2.922 1 98.5 103 ASN B CA 1
ATOM 2584 C C . ASN B 1 103 ? 10.359 0.923 -1.675 1 98.5 103 ASN B C 1
ATOM 2586 O O . ASN B 1 103 ? 9.875 2.049 -1.775 1 98.5 103 ASN B O 1
ATOM 2590 N N . PHE B 1 104 ? 10.586 0.379 -0.512 1 98.75 104 PHE B N 1
ATOM 2591 C CA . PHE B 1 104 ? 10.32 1.021 0.77 1 98.75 104 PHE B CA 1
ATOM 2592 C C . PHE B 1 104 ? 11.078 2.34 0.88 1 98.75 104 PHE B C 1
ATOM 2594 O O . PHE B 1 104 ? 10.547 3.326 1.393 1 98.75 104 PHE B O 1
ATOM 2601 N N . ALA B 1 105 ? 12.281 2.352 0.404 1 98.81 105 ALA B N 1
ATOM 2602 C CA . ALA B 1 105 ? 13.117 3.553 0.457 1 98.81 105 ALA B CA 1
ATOM 2603 C C . ALA B 1 105 ? 12.461 4.707 -0.298 1 98.81 105 ALA B C 1
ATOM 2605 O O . ALA B 1 105 ? 12.523 5.855 0.137 1 98.81 105 ALA B O 1
ATOM 2606 N N . ALA B 1 106 ? 11.938 4.414 -1.437 1 98.56 106 ALA B N 1
ATOM 2607 C CA . ALA B 1 106 ? 11.281 5.453 -2.225 1 98.56 106 ALA B CA 1
ATOM 2608 C C . ALA B 1 106 ? 10.109 6.07 -1.453 1 98.56 106 ALA B C 1
ATOM 2610 O O . ALA B 1 106 ? 9.953 7.293 -1.435 1 98.56 106 ALA B O 1
ATOM 2611 N N . HIS B 1 107 ? 9.352 5.273 -0.816 1 97.19 107 HIS B N 1
ATOM 2612 C CA . HIS B 1 107 ? 8.203 5.746 -0.047 1 97.19 107 HIS B CA 1
ATOM 2613 C C . HIS B 1 107 ? 8.648 6.527 1.186 1 97.19 107 HIS B C 1
ATOM 2615 O O . HIS B 1 107 ? 8.141 7.613 1.458 1 97.19 107 HIS B O 1
ATOM 2621 N N . VAL B 1 108 ? 9.586 5.984 1.856 1 98.38 108 VAL B N 1
ATOM 2622 C CA . VAL B 1 108 ? 10.047 6.582 3.105 1 98.38 108 VAL B CA 1
ATOM 2623 C C . VAL B 1 108 ? 10.781 7.891 2.811 1 98.38 108 VAL B C 1
ATOM 2625 O O . VAL B 1 108 ? 10.688 8.844 3.584 1 98.38 108 VAL B O 1
ATOM 2628 N N . ALA B 1 109 ? 11.516 7.949 1.707 1 98.44 109 ALA B N 1
ATOM 2629 C CA . ALA B 1 109 ? 12.188 9.188 1.324 1 98.44 109 ALA B CA 1
ATOM 2630 C C . ALA B 1 109 ? 11.18 10.32 1.142 1 98.44 109 ALA B C 1
ATOM 2632 O O . ALA B 1 109 ? 11.445 11.461 1.532 1 98.44 109 ALA B O 1
ATOM 2633 N N . GLU B 1 110 ? 10.094 9.992 0.567 1 95.62 110 GLU B N 1
ATOM 2634 C CA . GLU B 1 110 ? 9.047 11 0.386 1 95.62 110 GLU B CA 1
ATOM 2635 C C . GLU B 1 110 ? 8.453 11.422 1.726 1 95.62 110 GLU B C 1
ATOM 2637 O O . GLU B 1 110 ? 8.109 12.586 1.92 1 95.62 110 GLU B O 1
ATOM 2642 N N . ILE B 1 111 ? 8.258 10.477 2.627 1 95.75 111 ILE B N 1
ATOM 2643 C CA . ILE B 1 111 ? 7.781 10.781 3.971 1 95.75 111 ILE B CA 1
ATOM 2644 C C . ILE B 1 111 ? 8.781 11.703 4.676 1 95.75 111 ILE B C 1
ATOM 2646 O O . ILE B 1 111 ? 8.391 12.703 5.289 1 95.75 111 ILE B O 1
ATOM 2650 N N . MET B 1 112 ? 10.016 11.391 4.492 1 96.94 112 MET B N 1
ATOM 2651 C CA . MET B 1 112 ? 11.07 12.195 5.109 1 96.94 112 MET B CA 1
ATOM 2652 C C . MET B 1 112 ? 11.086 13.609 4.527 1 96.94 112 MET B C 1
ATOM 2654 O O . MET B 1 112 ? 11.18 14.586 5.266 1 96.94 112 MET B O 1
ATOM 2658 N N . ARG B 1 113 ? 11 13.672 3.291 1 95 113 ARG B N 1
ATOM 2659 C CA . ARG B 1 113 ? 11.023 14.969 2.619 1 95 113 ARG B CA 1
ATOM 2660 C C . ARG B 1 113 ? 9.844 15.836 3.051 1 95 113 ARG B C 1
ATOM 2662 O O . ARG B 1 113 ? 10.023 16.984 3.441 1 95 113 ARG B O 1
ATOM 2669 N N . THR B 1 114 ? 8.656 15.266 2.957 1 92.81 114 THR B N 1
ATOM 2670 C CA . THR B 1 114 ? 7.457 16.031 3.271 1 92.81 114 THR B CA 1
ATOM 2671 C C . THR B 1 114 ? 7.422 16.406 4.754 1 92.81 114 THR B C 1
ATOM 2673 O O . THR B 1 114 ? 6.977 17.484 5.121 1 92.81 114 THR B O 1
ATOM 2676 N N . SER B 1 115 ? 7.832 15.5 5.594 1 94.5 115 SER B N 1
ATOM 2677 C CA . SER B 1 115 ? 7.891 15.781 7.023 1 94.5 115 SER B CA 1
ATOM 2678 C C . SER B 1 115 ? 8.891 16.891 7.336 1 94.5 115 SER B C 1
ATOM 2680 O O . SER B 1 115 ? 8.648 17.734 8.203 1 94.5 115 SER B O 1
ATOM 2682 N N . TYR B 1 116 ? 9.992 16.891 6.656 1 93.31 116 TYR B N 1
ATOM 2683 C CA . TYR B 1 116 ? 11.008 17.938 6.824 1 93.31 116 TYR B CA 1
ATOM 2684 C C . TYR B 1 116 ? 10.477 19.297 6.375 1 93.31 116 TYR B C 1
ATOM 2686 O O . TYR B 1 116 ? 10.656 20.297 7.066 1 93.31 116 TYR B O 1
ATOM 2694 N N . GLN B 1 117 ? 9.844 19.266 5.27 1 91.56 117 GLN B N 1
ATOM 2695 C CA . GLN B 1 117 ? 9.32 20.516 4.711 1 91.56 117 GLN B CA 1
ATOM 2696 C C . GLN B 1 117 ? 8.188 21.062 5.57 1 91.56 117 GLN B C 1
ATOM 2698 O O . GLN B 1 117 ? 7.914 22.266 5.535 1 91.56 117 GLN B O 1
ATOM 2703 N N . ALA B 1 118 ? 7.594 20.219 6.312 1 90.44 118 ALA B N 1
ATOM 2704 C CA . ALA B 1 118 ? 6.465 20.625 7.152 1 90.44 118 ALA B CA 1
ATOM 2705 C C . ALA B 1 118 ? 6.949 21.219 8.469 1 90.44 118 ALA B C 1
ATOM 2707 O O . ALA B 1 118 ? 6.16 21.766 9.242 1 90.44 118 ALA B O 1
ATOM 2708 N N . THR B 1 119 ? 8.234 21.141 8.734 1 92.12 119 THR B N 1
ATOM 2709 C CA . THR B 1 119 ? 8.773 21.703 9.969 1 92.12 119 THR B CA 1
ATOM 2710 C C . THR B 1 119 ? 8.703 23.234 9.93 1 92.12 119 THR B C 1
ATOM 2712 O O . THR B 1 119 ? 8.523 23.828 8.867 1 92.12 119 THR B O 1
ATOM 2715 N N . ASP B 1 120 ? 8.812 23.828 11.102 1 90.44 120 ASP B N 1
ATOM 2716 C CA . ASP B 1 120 ? 8.688 25.281 11.258 1 90.44 120 ASP B CA 1
ATOM 2717 C C . ASP B 1 120 ? 9.891 26 10.656 1 90.44 120 ASP B C 1
ATOM 2719 O O . ASP B 1 120 ? 10.961 26.047 11.258 1 90.44 120 ASP B O 1
ATOM 2723 N N . LYS B 1 121 ? 9.609 26.609 9.648 1 89.56 121 LYS B N 1
ATOM 2724 C CA . LYS B 1 121 ? 10.672 27.328 8.961 1 89.56 121 LYS B CA 1
ATOM 2725 C C . LYS B 1 121 ? 11.195 28.484 9.805 1 89.56 121 LYS B C 1
ATOM 2727 O O . LYS B 1 121 ? 12.375 28.828 9.758 1 89.56 121 LYS B O 1
ATOM 2732 N N . MET B 1 122 ? 10.266 29.094 10.508 1 89.88 122 MET B N 1
ATOM 2733 C CA . MET B 1 122 ? 10.641 30.234 11.328 1 89.88 122 MET B CA 1
ATOM 2734 C C . MET B 1 122 ? 11.617 29.828 12.43 1 89.88 122 MET B C 1
ATOM 2736 O O . MET B 1 122 ? 12.57 30.547 12.719 1 89.88 122 MET B O 1
ATOM 2740 N N . GLN B 1 123 ? 11.336 28.672 12.891 1 91.75 123 GLN B N 1
ATOM 2741 C CA . GLN B 1 123 ? 12.227 28.172 13.93 1 91.75 123 GLN B CA 1
ATOM 2742 C C . GLN B 1 123 ? 13.609 27.875 13.367 1 91.75 123 GLN B C 1
ATOM 2744 O O . GLN B 1 123 ? 14.617 28.156 14.016 1 91.75 123 GLN B O 1
ATOM 2749 N N . ARG B 1 124 ? 13.594 27.359 12.195 1 88.5 124 ARG B N 1
ATOM 2750 C CA . ARG B 1 124 ? 14.867 27.062 11.539 1 88.5 124 ARG B CA 1
ATOM 2751 C C . ARG B 1 124 ? 15.633 28.328 11.211 1 88.5 124 ARG B C 1
ATOM 2753 O O . ARG B 1 124 ? 16.844 28.406 11.422 1 88.5 124 ARG B O 1
ATOM 2760 N N . GLU B 1 125 ? 14.977 29.312 10.812 1 90.75 125 GLU B N 1
ATOM 2761 C CA . GLU B 1 125 ? 15.586 30.594 10.469 1 90.75 125 GLU B CA 1
ATOM 2762 C C . GLU B 1 125 ? 16.047 31.328 11.719 1 90.75 125 GLU B C 1
ATOM 2764 O O . GLU B 1 125 ? 17.125 31.938 11.719 1 90.75 125 GLU B O 1
ATOM 2769 N N . ALA B 1 126 ? 15.195 31.281 12.672 1 93.62 126 ALA B N 1
ATOM 2770 C CA . ALA B 1 126 ? 15.562 31.906 13.945 1 93.62 126 ALA B CA 1
ATOM 2771 C C . ALA B 1 126 ? 16.844 31.297 14.492 1 93.62 126 ALA B C 1
ATOM 2773 O O . ALA B 1 126 ? 17.703 32 15.023 1 93.62 126 ALA B O 1
ATOM 2774 N N . ALA B 1 127 ? 16.984 30.016 14.438 1 92.38 127 ALA B N 1
ATOM 2775 C CA . ALA B 1 127 ? 18.172 29.328 14.914 1 92.38 127 ALA B CA 1
ATOM 2776 C C . ALA B 1 127 ? 19.406 29.766 14.133 1 92.38 127 ALA B C 1
ATOM 2778 O O . ALA B 1 127 ? 20.484 29.969 14.711 1 92.38 127 ALA B O 1
ATOM 2779 N N . ARG B 1 128 ? 19.234 29.969 12.883 1 90.19 128 ARG B N 1
ATOM 2780 C CA . ARG B 1 128 ? 20.344 30.438 12.047 1 90.19 128 ARG B CA 1
ATOM 2781 C C . ARG B 1 128 ? 20.766 31.859 12.414 1 90.19 128 ARG B C 1
ATOM 2783 O O . ARG B 1 128 ? 21.938 32.188 12.383 1 90.19 128 ARG B O 1
ATOM 2790 N N . THR B 1 129 ? 19.844 32.625 12.719 1 93.81 129 THR B N 1
ATOM 2791 C CA . THR B 1 129 ? 20.094 34 13.125 1 93.81 129 THR B CA 1
ATOM 2792 C C . THR B 1 129 ? 20.828 34.062 14.461 1 93.81 129 THR B C 1
ATOM 2794 O O . THR B 1 129 ? 21.625 34.938 14.719 1 93.81 129 THR B O 1
ATOM 2797 N N . LEU B 1 130 ? 20.516 33.062 15.297 1 94.81 130 LEU B N 1
ATOM 2798 C CA . LEU B 1 130 ? 21.141 33 16.625 1 94.81 130 LEU B CA 1
ATOM 2799 C C . LEU B 1 130 ? 22.531 32.406 16.531 1 94.81 130 LEU B C 1
ATOM 2801 O O . LEU B 1 130 ? 23.219 32.25 17.547 1 94.81 130 LEU B O 1
ATOM 2805 N N . GLY B 1 131 ? 23 32 15.359 1 92.94 131 GLY B N 1
ATOM 2806 C CA . GLY B 1 131 ? 24.375 31.594 15.172 1 92.94 131 GLY B CA 1
ATOM 2807 C C . GLY B 1 131 ? 24.547 30.094 15.047 1 92.94 131 GLY B C 1
ATOM 2808 O O . GLY B 1 131 ? 25.672 29.594 14.93 1 92.94 131 GLY B O 1
ATOM 2809 N N . PHE B 1 132 ? 23.469 29.359 15.078 1 93.31 132 PHE B N 1
ATOM 2810 C CA . PHE B 1 132 ? 23.562 27.906 14.883 1 93.31 132 PHE B CA 1
ATOM 2811 C C . PHE B 1 132 ? 23.984 27.578 13.453 1 93.31 132 PHE B C 1
ATOM 2813 O O . PHE B 1 132 ? 23.562 28.25 12.508 1 93.31 132 PHE B O 1
ATOM 2820 N N . SER B 1 133 ? 24.844 26.578 13.336 1 93.5 133 SER B N 1
ATOM 2821 C CA . SER B 1 133 ? 25.188 26.078 12.008 1 93.5 133 SER B CA 1
ATOM 2822 C C . SER B 1 133 ? 24.016 25.344 11.375 1 93.5 133 SER B C 1
ATOM 2824 O O . SER B 1 133 ? 23.031 25.031 12.047 1 93.5 133 SER B O 1
ATOM 2826 N N . ARG B 1 134 ? 24.109 25.094 10.031 1 89.81 134 ARG B N 1
ATOM 2827 C CA . ARG B 1 134 ? 23.078 24.344 9.328 1 89.81 134 ARG B CA 1
ATOM 2828 C C . ARG B 1 134 ? 22.875 22.969 9.945 1 89.81 134 ARG B C 1
ATOM 2830 O O . ARG B 1 134 ? 21.734 22.5 10.07 1 89.81 134 ARG B O 1
ATOM 2837 N N . TRP B 1 135 ? 23.906 22.391 10.344 1 91.5 135 TRP B N 1
ATOM 2838 C CA . TRP B 1 135 ? 23.859 21.062 10.93 1 91.5 135 TRP B CA 1
ATOM 2839 C C . TRP B 1 135 ? 23.234 21.094 12.328 1 91.5 135 TRP B C 1
ATOM 2841 O O . TRP B 1 135 ? 22.469 20.219 12.695 1 91.5 135 TRP B O 1
ATOM 2851 N N . GLN B 1 136 ? 23.625 22.141 13.055 1 91.81 136 GLN B N 1
ATOM 2852 C CA . GLN B 1 136 ? 23.062 22.297 14.391 1 91.81 136 GLN B CA 1
ATOM 2853 C C . GLN B 1 136 ? 21.562 22.562 14.336 1 91.81 136 GLN B C 1
ATOM 2855 O O . GLN B 1 136 ? 20.781 21.984 15.094 1 91.81 136 GLN B O 1
ATOM 2860 N N . SER B 1 137 ? 21.25 23.422 13.391 1 91.69 137 SER B N 1
ATOM 2861 C CA . SER B 1 137 ? 19.828 23.75 13.211 1 91.69 137 SER B CA 1
ATOM 2862 C C . SER B 1 137 ? 19.031 22.531 12.773 1 91.69 137 SER B C 1
ATOM 2864 O O . SER B 1 137 ? 17.906 22.328 13.234 1 91.69 137 SER B O 1
ATOM 2866 N N . PHE B 1 138 ? 19.625 21.734 11.953 1 90.44 138 PHE B N 1
ATOM 2867 C CA . PHE B 1 138 ? 18.953 20.531 11.469 1 90.44 138 PHE B CA 1
ATOM 2868 C C . PHE B 1 138 ? 18.766 19.531 12.594 1 90.44 138 PHE B C 1
ATOM 2870 O O . PHE B 1 138 ? 17.656 19.062 12.836 1 90.44 138 PHE B O 1
ATOM 2877 N N . TYR B 1 139 ? 19.797 19.234 13.289 1 91.56 139 TYR B N 1
ATOM 2878 C CA . TYR B 1 139 ? 19.797 18.141 14.266 1 91.56 139 TYR B CA 1
ATOM 2879 C C . TYR B 1 139 ? 19 18.531 15.508 1 91.56 139 TYR B C 1
ATOM 2881 O O . TYR B 1 139 ? 18.312 17.688 16.094 1 91.56 139 TYR B O 1
ATOM 2889 N N . LEU B 1 140 ? 19.016 19.812 15.867 1 91.31 140 LEU B N 1
ATOM 2890 C CA . LEU B 1 140 ? 18.422 20.234 17.125 1 91.31 140 LEU B CA 1
ATOM 2891 C C . LEU B 1 140 ? 16.969 20.672 16.922 1 91.31 140 LEU B C 1
ATOM 2893 O O . LEU B 1 140 ? 16.156 20.594 17.859 1 91.31 140 LEU B O 1
ATOM 2897 N N . ILE B 1 141 ? 16.656 21.062 15.695 1 91.94 141 ILE B N 1
ATOM 2898 C CA . ILE B 1 141 ? 15.352 21.688 15.523 1 91.94 141 ILE B CA 1
ATOM 2899 C C . ILE B 1 141 ? 14.547 20.906 14.484 1 91.94 141 ILE B C 1
ATOM 2901 O O . ILE B 1 141 ? 13.578 20.219 14.828 1 91.94 141 ILE B O 1
ATOM 2905 N N . SER B 1 142 ? 15.047 20.875 13.281 1 92.5 142 SER B N 1
ATOM 2906 C CA . SER B 1 142 ? 14.266 20.359 12.172 1 92.5 142 SER B CA 1
ATOM 2907 C C . SER B 1 142 ? 14.117 18.844 12.258 1 92.5 142 SER B C 1
ATOM 2909 O O . SER B 1 142 ? 13.039 18.312 11.992 1 92.5 142 SER B O 1
ATOM 2911 N N . PHE B 1 143 ? 15.141 18.234 12.688 1 92.81 143 PHE B N 1
ATOM 2912 C CA . PHE B 1 143 ? 15.148 16.781 12.672 1 92.81 143 PHE B CA 1
ATOM 2913 C C . PHE B 1 143 ? 14.156 16.219 13.688 1 92.81 143 PHE B C 1
ATOM 2915 O O . PHE B 1 143 ? 13.297 15.406 13.344 1 92.81 143 PHE B O 1
ATOM 2922 N N . PRO B 1 144 ? 14.195 16.656 14.953 1 92.25 144 PRO B N 1
ATOM 2923 C CA . PRO B 1 144 ? 13.219 16.172 15.922 1 92.25 144 PRO B CA 1
ATOM 2924 C C . PRO B 1 144 ? 11.773 16.469 15.508 1 92.25 144 PRO B C 1
ATOM 2926 O O . PRO B 1 144 ? 10.898 15.617 15.672 1 92.25 144 PRO B O 1
ATOM 2929 N N . GLN B 1 145 ? 11.531 17.609 14.969 1 93.44 145 GLN B N 1
ATOM 2930 C CA . GLN B 1 145 ? 10.195 17.969 14.516 1 93.44 145 GLN B CA 1
ATOM 2931 C C . GLN B 1 145 ? 9.742 17.078 13.359 1 93.44 145 GLN B C 1
ATOM 2933 O O . GLN B 1 145 ? 8.594 16.625 13.336 1 93.44 145 GLN B O 1
ATOM 2938 N N . ALA B 1 146 ? 10.672 16.859 12.484 1 94.38 146 ALA B N 1
ATOM 2939 C CA . ALA B 1 146 ? 10.367 16.047 11.312 1 94.38 146 ALA B CA 1
ATOM 2940 C C . ALA B 1 146 ? 10.031 14.609 11.719 1 94.38 146 ALA B C 1
ATOM 2942 O O . ALA B 1 146 ? 9.148 13.977 11.133 1 94.38 146 ALA B O 1
ATOM 2943 N N . VAL B 1 147 ? 10.734 14.109 12.656 1 93.94 147 VAL B N 1
ATOM 2944 C CA . VAL B 1 147 ? 10.492 12.758 13.141 1 93.94 147 VAL B CA 1
ATOM 2945 C C . VAL B 1 147 ? 9.094 12.672 13.758 1 93.94 147 VAL B C 1
ATOM 2947 O O . VAL B 1 147 ? 8.359 11.711 13.508 1 93.94 147 VAL B O 1
ATOM 2950 N N . ASP B 1 148 ? 8.672 13.648 14.477 1 91.94 148 ASP B N 1
ATOM 2951 C CA . ASP B 1 148 ? 7.355 13.672 15.102 1 91.94 148 ASP B CA 1
ATOM 2952 C C . ASP B 1 148 ? 6.246 13.695 14.055 1 91.94 148 ASP B C 1
ATOM 2954 O O . ASP B 1 148 ? 5.234 13.008 14.195 1 91.94 148 ASP B O 1
ATOM 2958 N N . ILE B 1 149 ? 6.516 14.383 13.039 1 91 149 ILE B N 1
ATOM 2959 C CA . ILE B 1 149 ? 5.52 14.547 11.984 1 91 149 ILE B CA 1
ATOM 2960 C C . ILE B 1 149 ? 5.449 13.273 11.141 1 91 149 ILE B C 1
ATOM 2962 O O . ILE B 1 149 ? 4.363 12.836 10.758 1 91 149 ILE B O 1
ATOM 2966 N N . GLY B 1 150 ? 6.566 12.664 10.938 1 94.44 150 GLY B N 1
ATOM 2967 C CA . GLY B 1 150 ? 6.672 11.578 9.969 1 94.44 150 GLY B CA 1
ATOM 2968 C C . GLY B 1 150 ? 6.449 10.211 10.586 1 94.44 150 GLY B C 1
ATOM 2969 O O . GLY B 1 150 ? 6.125 9.258 9.883 1 94.44 150 GLY B O 1
ATOM 2970 N N . LEU B 1 151 ? 6.543 10.125 11.93 1 94.62 151 LEU B N 1
ATOM 2971 C CA . LEU B 1 151 ? 6.578 8.828 12.602 1 94.62 151 LEU B CA 1
ATOM 2972 C C . LEU B 1 151 ? 5.273 8.07 12.391 1 94.62 151 LEU B C 1
ATOM 2974 O O . LEU B 1 151 ? 5.285 6.875 12.094 1 94.62 151 LEU B O 1
ATOM 2978 N N . PRO B 1 152 ? 4.105 8.695 12.484 1 91.06 152 PRO B N 1
ATOM 2979 C CA . PRO B 1 152 ? 2.852 7.973 12.258 1 91.06 152 PRO B CA 1
ATOM 2980 C C . PRO B 1 152 ? 2.723 7.445 10.836 1 91.06 152 PRO B C 1
ATOM 2982 O O . PRO B 1 152 ? 2.221 6.336 10.625 1 91.06 152 PRO B O 1
ATOM 2985 N N . VAL B 1 153 ? 3.16 8.219 9.891 1 92.25 153 VAL B N 1
ATOM 2986 C CA . VAL B 1 153 ? 3.09 7.82 8.484 1 92.25 153 VAL B CA 1
ATOM 2987 C C . VAL B 1 153 ? 4.098 6.707 8.211 1 92.25 153 VAL B C 1
ATOM 2989 O O . VAL B 1 153 ? 3.818 5.785 7.445 1 92.25 153 VAL B O 1
ATOM 2992 N N . TYR B 1 154 ? 5.246 6.855 8.852 1 96.06 154 TYR B N 1
ATOM 2993 C CA . TYR B 1 154 ? 6.27 5.824 8.742 1 96.06 154 TYR B CA 1
ATOM 2994 C C . TYR B 1 154 ? 5.758 4.484 9.258 1 96.06 154 TYR B C 1
ATOM 2996 O O . TYR B 1 154 ? 5.992 3.441 8.648 1 96.06 154 TYR B O 1
ATOM 3004 N N . GLN B 1 155 ? 5.109 4.543 10.406 1 95.88 155 GLN B N 1
ATOM 3005 C CA . GLN B 1 155 ? 4.512 3.342 10.984 1 95.88 155 GLN B CA 1
ATOM 3006 C C . GLN B 1 155 ? 3.574 2.662 9.984 1 95.88 155 GLN B C 1
ATOM 3008 O O . GLN B 1 155 ? 3.609 1.441 9.828 1 95.88 155 GLN B O 1
ATOM 3013 N N . SER B 1 156 ? 2.748 3.398 9.305 1 93.94 156 SER B N 1
ATOM 3014 C CA . SER B 1 156 ? 1.833 2.869 8.297 1 93.94 156 SER B CA 1
ATOM 3015 C C . SER B 1 156 ? 2.592 2.246 7.133 1 93.94 156 SER B C 1
ATOM 3017 O O . SER B 1 156 ? 2.164 1.234 6.574 1 93.94 156 SER B O 1
ATOM 3019 N N . ALA B 1 157 ? 3.707 2.875 6.777 1 96.5 157 ALA B N 1
ATOM 3020 C CA . ALA B 1 157 ? 4.531 2.359 5.688 1 96.5 157 ALA B CA 1
ATOM 3021 C C . ALA B 1 157 ? 5.125 1 6.043 1 96.5 157 ALA B C 1
ATOM 3023 O O . ALA B 1 157 ? 5.242 0.121 5.184 1 96.5 157 ALA B O 1
ATOM 3024 N N . VAL B 1 158 ? 5.504 0.852 7.297 1 98 158 VAL B N 1
ATOM 3025 C CA . VAL B 1 158 ? 6.066 -0.414 7.758 1 98 158 VAL B CA 1
ATOM 3026 C C . VAL B 1 158 ? 5.008 -1.512 7.668 1 98 158 VAL B C 1
ATOM 3028 O O . VAL B 1 158 ? 5.289 -2.617 7.203 1 98 158 VAL B O 1
ATOM 3031 N N . VAL B 1 159 ? 3.832 -1.23 8.078 1 97.19 159 VAL B N 1
ATOM 3032 C CA . VAL B 1 159 ? 2.752 -2.211 8.039 1 97.19 159 VAL B CA 1
ATOM 3033 C C . VAL B 1 159 ? 2.4 -2.533 6.586 1 97.19 159 VAL B C 1
ATOM 3035 O O . VAL B 1 159 ? 2.107 -3.684 6.254 1 97.19 159 VAL B O 1
ATOM 3038 N N . THR B 1 160 ? 2.434 -1.558 5.762 1 96.5 160 THR B N 1
ATOM 3039 C CA . THR B 1 160 ? 2.182 -1.771 4.344 1 96.5 160 THR B CA 1
ATOM 3040 C C . THR B 1 160 ? 3.24 -2.689 3.738 1 96.5 160 THR B C 1
ATOM 3042 O O . THR B 1 160 ? 2.92 -3.574 2.941 1 96.5 160 THR B O 1
ATOM 3045 N N . LEU B 1 161 ? 4.484 -2.467 4.094 1 98.12 161 LEU B N 1
ATOM 3046 C CA . LEU B 1 161 ? 5.555 -3.342 3.631 1 98.12 161 LEU B CA 1
ATOM 3047 C C . LEU B 1 161 ? 5.316 -4.777 4.082 1 98.12 161 LEU B C 1
ATOM 3049 O O . LEU B 1 161 ? 5.5 -5.719 3.307 1 98.12 161 LEU B O 1
ATOM 3053 N N . LEU B 1 162 ? 4.945 -4.902 5.352 1 98.12 162 LEU B N 1
ATOM 3054 C CA . LEU B 1 162 ? 4.605 -6.219 5.879 1 98.12 162 LEU B CA 1
ATOM 3055 C C . LEU B 1 162 ? 3.557 -6.898 5.008 1 98.12 162 LEU B C 1
ATOM 3057 O O . LEU B 1 162 ? 3.676 -8.086 4.695 1 98.12 162 LEU B O 1
ATOM 3061 N N . GLN B 1 163 ? 2.584 -6.188 4.629 1 97 163 GLN B N 1
ATOM 3062 C CA . GLN B 1 163 ? 1.523 -6.738 3.791 1 97 163 GLN B CA 1
ATOM 3063 C C . GLN B 1 163 ? 2.053 -7.121 2.412 1 97 163 GLN B C 1
ATOM 3065 O O . GLN B 1 163 ? 1.687 -8.164 1.867 1 97 163 GLN B O 1
ATOM 3070 N N . TRP B 1 164 ? 2.924 -6.32 1.873 1 97.31 164 TRP B N 1
ATOM 3071 C CA . TRP B 1 164 ? 3.473 -6.574 0.545 1 97.31 164 TRP B CA 1
ATOM 3072 C C . TRP B 1 164 ? 4.34 -7.828 0.543 1 97.31 164 TRP B C 1
ATOM 3074 O O . TRP B 1 164 ? 4.473 -8.5 -0.484 1 97.31 164 TRP B O 1
ATOM 3084 N N . THR B 1 165 ? 4.91 -8.172 1.685 1 98.12 165 THR B N 1
ATOM 3085 C CA . THR B 1 165 ? 5.711 -9.391 1.718 1 98.12 165 THR B CA 1
ATOM 3086 C C . THR B 1 165 ? 4.855 -10.609 1.374 1 98.12 165 THR B C 1
ATOM 3088 O O . THR B 1 165 ? 5.383 -11.664 1.03 1 98.12 165 THR B O 1
ATOM 3091 N N . SER B 1 166 ? 3.562 -10.469 1.449 1 97.88 166 SER B N 1
ATOM 3092 C CA . SER B 1 166 ? 2.66 -11.594 1.213 1 97.88 166 SER B CA 1
ATOM 3093 C C . SER B 1 166 ? 2.758 -12.086 -0.227 1 97.88 166 SER B C 1
ATOM 3095 O O . SER B 1 166 ? 2.309 -13.195 -0.542 1 97.88 166 SER B O 1
ATOM 3097 N N . VAL B 1 167 ? 3.377 -11.383 -1.126 1 97.12 167 VAL B N 1
ATOM 3098 C CA . VAL B 1 167 ? 3.338 -11.727 -2.545 1 97.12 167 VAL B CA 1
ATOM 3099 C C . VAL B 1 167 ? 4.605 -12.484 -2.93 1 97.12 167 VAL B C 1
ATOM 3101 O O . VAL B 1 167 ? 4.781 -12.867 -4.09 1 97.12 167 VAL B O 1
ATOM 3104 N N . VAL B 1 168 ? 5.48 -12.695 -1.99 1 98 168 VAL B N 1
ATOM 3105 C CA . VAL B 1 168 ? 6.805 -13.219 -2.322 1 98 168 VAL B CA 1
ATOM 3106 C C . VAL B 1 168 ? 6.676 -14.648 -2.854 1 98 168 VAL B C 1
ATOM 3108 O O . VAL B 1 168 ? 7.613 -15.172 -3.457 1 98 168 VAL B O 1
ATOM 3111 N N . GLY B 1 169 ? 5.574 -15.258 -2.664 1 95.38 169 GLY B N 1
ATOM 3112 C CA . GLY B 1 169 ? 5.332 -16.578 -3.24 1 95.38 169 GLY B CA 1
ATOM 3113 C C . GLY B 1 169 ? 5.449 -16.594 -4.754 1 95.38 169 GLY 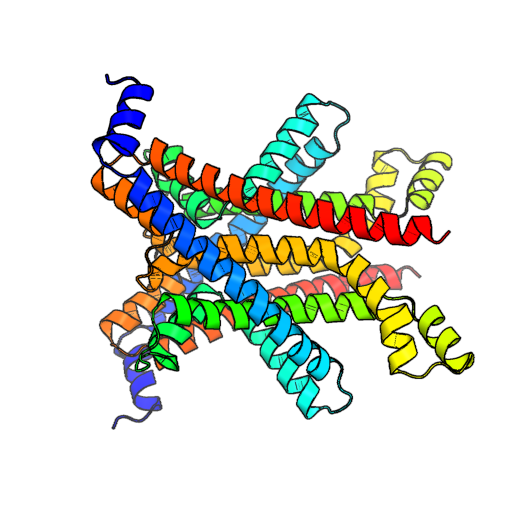B C 1
ATOM 3114 O O . GLY B 1 169 ? 5.691 -17.641 -5.348 1 95.38 169 GLY B O 1
ATOM 3115 N N . TYR B 1 170 ? 5.273 -15.43 -5.398 1 92.06 170 TYR B N 1
ATOM 3116 C CA . TYR B 1 170 ? 5.402 -15.312 -6.848 1 92.06 170 TYR B CA 1
ATOM 3117 C C . TYR B 1 170 ? 6.824 -15.633 -7.297 1 92.06 170 TYR B C 1
ATOM 3119 O O . TYR B 1 170 ? 7.051 -15.969 -8.461 1 92.06 170 TYR B O 1
ATOM 3127 N N . VAL B 1 171 ? 7.781 -15.445 -6.352 1 94.44 171 VAL B N 1
ATOM 3128 C CA . VAL B 1 171 ? 9.164 -15.75 -6.691 1 94.44 171 VAL B CA 1
ATOM 3129 C C . VAL B 1 171 ? 9.672 -16.906 -5.836 1 94.44 171 VAL B C 1
ATOM 3131 O O . VAL B 1 171 ? 10.797 -16.875 -5.332 1 94.44 171 VAL B O 1
ATOM 3134 N N . THR B 1 172 ? 8.836 -17.859 -5.496 1 92.75 172 THR B N 1
ATOM 3135 C CA . THR B 1 172 ? 9.109 -19.203 -4.984 1 92.75 172 THR B CA 1
ATOM 3136 C C . THR B 1 172 ? 9.484 -19.141 -3.504 1 92.75 172 THR B C 1
ATOM 3138 O O . THR B 1 172 ? 10.023 -20.109 -2.961 1 92.75 172 THR B O 1
ATOM 3141 N N . ILE B 1 173 ? 9.336 -18.016 -2.848 1 97.62 173 ILE B N 1
ATOM 3142 C CA . ILE B 1 173 ? 9.633 -17.906 -1.424 1 97.62 173 ILE B CA 1
ATOM 3143 C C . ILE B 1 173 ? 8.453 -18.422 -0.609 1 97.62 173 ILE B C 1
ATOM 3145 O O . ILE B 1 173 ? 7.297 -18.094 -0.893 1 97.62 173 ILE B O 1
ATOM 3149 N N . THR B 1 174 ? 8.75 -19.25 0.342 1 97.56 174 THR B N 1
ATOM 3150 C CA . THR B 1 174 ? 7.703 -19.797 1.2 1 97.56 174 THR B CA 1
ATOM 3151 C C . THR B 1 174 ? 7.586 -18.984 2.49 1 97.56 174 THR B C 1
ATOM 3153 O O . THR B 1 174 ? 8.133 -19.375 3.523 1 97.56 174 THR B O 1
ATOM 3156 N N . ASP B 1 175 ? 6.84 -17.922 2.361 1 98.31 175 ASP B N 1
ATOM 3157 C CA . ASP B 1 175 ? 6.555 -17.094 3.535 1 98.31 175 ASP B CA 1
ATOM 3158 C C . ASP B 1 175 ? 5.262 -17.547 4.219 1 98.31 175 ASP B C 1
ATOM 3160 O O . ASP B 1 175 ? 4.801 -18.672 4.004 1 98.31 175 ASP B O 1
ATOM 3164 N N . LEU B 1 176 ? 4.707 -16.781 5.098 1 98.25 176 LEU B N 1
ATOM 3165 C CA . LEU B 1 176 ? 3.49 -17.125 5.828 1 98.25 176 LEU B CA 1
ATOM 3166 C C . LEU B 1 176 ? 2.324 -17.344 4.867 1 98.25 176 LEU B C 1
ATOM 3168 O O . LEU B 1 176 ? 1.606 -18.344 4.973 1 98.25 176 LEU B O 1
ATOM 3172 N N . THR B 1 177 ? 2.137 -16.438 3.934 1 97.62 177 THR B N 1
ATOM 3173 C CA . THR B 1 177 ? 1.04 -16.531 2.977 1 97.62 177 THR B CA 1
ATOM 3174 C C . THR B 1 177 ? 1.161 -17.812 2.141 1 97.62 177 THR B C 1
ATOM 3176 O O . THR B 1 177 ? 0.177 -18.531 1.941 1 97.62 177 THR B O 1
ATOM 3179 N N . LYS B 1 178 ? 2.34 -18.062 1.643 1 96.75 178 LYS B N 1
ATOM 3180 C CA . LYS B 1 178 ? 2.559 -19.25 0.816 1 96.75 178 LYS B CA 1
ATOM 3181 C C . LYS B 1 178 ? 2.32 -20.531 1.614 1 96.75 178 LYS B C 1
ATOM 3183 O O . LYS B 1 178 ? 1.762 -21.5 1.093 1 96.75 178 LYS B O 1
ATOM 3188 N N . VAL B 1 179 ? 2.791 -20.578 2.82 1 96.94 179 VAL B N 1
ATOM 3189 C CA . VAL B 1 179 ? 2.566 -21.734 3.688 1 96.94 179 VAL B CA 1
ATOM 3190 C C . VAL B 1 179 ? 1.067 -21.953 3.877 1 96.94 179 VAL B C 1
ATOM 3192 O O . VAL B 1 179 ? 0.578 -23.078 3.746 1 96.94 179 VAL B O 1
ATOM 3195 N N . ILE B 1 180 ? 0.333 -20.859 4.227 1 96.38 180 ILE B N 1
ATOM 3196 C CA . ILE B 1 180 ? -1.112 -20.938 4.406 1 96.38 180 ILE B CA 1
ATOM 3197 C C . ILE B 1 180 ? -1.767 -21.469 3.129 1 96.38 180 ILE B C 1
ATOM 3199 O O . ILE B 1 180 ? -2.625 -22.344 3.176 1 96.38 180 ILE B O 1
ATOM 3203 N N . ASN B 1 181 ? -1.349 -20.891 1.997 1 94.25 181 ASN B N 1
ATOM 3204 C CA . ASN B 1 181 ? -1.891 -21.312 0.709 1 94.25 181 ASN B CA 1
ATOM 3205 C C . ASN B 1 181 ? -1.604 -22.781 0.436 1 94.25 181 ASN B C 1
ATOM 3207 O O . ASN B 1 181 ? -2.484 -23.516 -0.013 1 94.25 181 ASN B O 1
ATOM 3211 N N . ASN B 1 182 ? -0.404 -23.234 0.691 1 94.31 182 ASN B N 1
ATOM 3212 C CA . ASN B 1 182 ? -0.017 -24.609 0.455 1 94.31 182 ASN B CA 1
ATOM 3213 C C . ASN B 1 182 ? -0.833 -25.578 1.312 1 94.31 182 ASN B C 1
ATOM 3215 O O . ASN B 1 182 ? -1.303 -26.609 0.821 1 94.31 182 ASN B O 1
ATOM 3219 N N . ILE B 1 183 ? -0.954 -25.25 2.57 1 94.06 183 ILE B N 1
ATOM 3220 C CA . ILE B 1 183 ? -1.711 -26.109 3.467 1 94.06 183 ILE B CA 1
ATOM 3221 C C . ILE B 1 183 ? -3.182 -26.125 3.055 1 94.06 183 ILE B C 1
ATOM 3223 O O . ILE B 1 183 ? -3.85 -27.156 3.146 1 94.06 183 ILE B O 1
ATOM 3227 N N . THR B 1 184 ? -3.686 -24.969 2.617 1 92.56 184 THR B N 1
ATOM 3228 C CA . THR B 1 184 ? -5.062 -24.859 2.146 1 92.56 184 THR B CA 1
ATOM 3229 C C . THR B 1 184 ? -5.305 -25.797 0.97 1 92.56 184 THR B C 1
ATOM 3231 O O . THR B 1 184 ? -6.312 -26.5 0.935 1 92.56 184 THR B O 1
ATOM 3234 N N . ILE B 1 185 ? -4.371 -25.812 0 1 89.56 185 ILE B N 1
ATOM 3235 C CA . ILE B 1 185 ? -4.504 -26.656 -1.182 1 89.56 185 ILE B CA 1
ATOM 3236 C C . ILE B 1 185 ? -4.438 -28.125 -0.774 1 89.56 185 ILE B C 1
ATOM 3238 O O . ILE B 1 185 ? -5.215 -28.953 -1.264 1 89.56 185 ILE B O 1
ATOM 3242 N N . ARG B 1 186 ? -3.605 -28.438 0.148 1 89.44 186 ARG B N 1
ATOM 3243 C CA . ARG B 1 186 ? -3.381 -29.812 0.576 1 89.44 186 ARG B CA 1
ATOM 3244 C C . ARG B 1 186 ? -4.566 -30.344 1.381 1 89.44 186 ARG B C 1
ATOM 3246 O O . ARG B 1 186 ? -4.965 -31.5 1.23 1 89.44 186 ARG B O 1
ATOM 3253 N N . THR B 1 187 ? -5.125 -29.5 2.25 1 89.94 187 THR B N 1
ATOM 3254 C CA . THR B 1 187 ? -6.148 -29.953 3.186 1 89.94 187 THR B CA 1
ATOM 3255 C C . THR B 1 187 ? -7.543 -29.609 2.67 1 89.94 187 THR B C 1
ATOM 3257 O O . THR B 1 187 ? -8.539 -30.125 3.182 1 89.94 187 THR B O 1
ATOM 3260 N N . MET B 1 188 ? -7.605 -28.672 1.748 1 90.38 188 MET B N 1
ATOM 3261 C CA . MET B 1 188 ? -8.852 -28.188 1.168 1 90.38 188 MET B CA 1
ATOM 3262 C C . MET B 1 188 ? -9.734 -27.547 2.234 1 90.38 188 MET B C 1
ATOM 3264 O O . MET B 1 188 ? -10.945 -27.75 2.252 1 90.38 188 MET B O 1
ATOM 3268 N N . GLN B 1 189 ? -9.086 -26.969 3.184 1 91.69 189 GLN B N 1
ATOM 3269 C CA . GLN B 1 189 ? -9.781 -26.25 4.238 1 91.69 189 GLN B CA 1
ATOM 3270 C C . GLN B 1 189 ? -9.445 -24.766 4.199 1 91.69 189 GLN B C 1
ATOM 3272 O O . GLN B 1 189 ? -8.82 -24.234 5.121 1 91.69 189 GLN B O 1
ATOM 3277 N N . PRO B 1 190 ? -10.023 -24.078 3.26 1 92.94 190 PRO B N 1
ATOM 3278 C CA . PRO B 1 190 ? -9.648 -22.688 3.072 1 92.94 190 PRO B CA 1
ATOM 3279 C C . PRO B 1 190 ? -10.172 -21.781 4.191 1 92.94 190 PRO B C 1
ATOM 3281 O O . PRO B 1 190 ? -9.492 -20.828 4.582 1 92.94 190 PRO B O 1
ATOM 3284 N N . VAL B 1 191 ? -11.242 -22.078 4.738 1 93.38 191 VAL B N 1
ATOM 3285 C CA . VAL B 1 191 ? -11.852 -21.203 5.738 1 93.38 191 VAL B CA 1
ATOM 3286 C C . VAL B 1 191 ? -10.93 -21.094 6.953 1 93.38 191 VAL B C 1
ATOM 3288 O O . VAL B 1 191 ? -10.523 -19.984 7.332 1 93.38 191 VAL B O 1
ATOM 3291 N N . ILE B 1 192 ? -10.555 -22.172 7.484 1 93.62 192 ILE B N 1
ATOM 3292 C CA . ILE B 1 192 ? -9.758 -22.203 8.711 1 93.62 192 ILE B CA 1
ATOM 3293 C C . ILE B 1 192 ? -8.375 -21.625 8.445 1 93.62 192 ILE B C 1
ATOM 3295 O O . ILE B 1 192 ? -7.883 -20.797 9.219 1 93.62 192 ILE B O 1
ATOM 3299 N N . LEU B 1 193 ? -7.805 -21.969 7.32 1 95 193 LEU B N 1
ATOM 3300 C CA . LEU B 1 193 ? -6.402 -21.641 7.074 1 95 193 LEU B CA 1
ATOM 3301 C C . LEU B 1 193 ? -6.254 -20.188 6.66 1 95 193 LEU B C 1
ATOM 3303 O O . LEU B 1 193 ? -5.332 -19.5 7.109 1 95 193 LEU B O 1
ATOM 3307 N N . LEU B 1 194 ? -7.168 -19.703 5.836 1 96.31 194 LEU B N 1
ATOM 3308 C CA . LEU B 1 194 ? -7.066 -18.312 5.418 1 96.31 194 LEU B CA 1
ATOM 3309 C C . LEU B 1 194 ? -7.383 -17.359 6.574 1 96.31 194 LEU B C 1
ATOM 3311 O O . LEU B 1 194 ? -6.754 -16.312 6.715 1 96.31 194 LEU B O 1
ATOM 3315 N N . ILE B 1 195 ? -8.305 -17.703 7.391 1 96.19 195 ILE B N 1
ATOM 3316 C CA . ILE B 1 195 ? -8.617 -16.922 8.578 1 96.19 195 ILE B CA 1
ATOM 3317 C C . ILE B 1 195 ? -7.418 -16.922 9.523 1 96.19 195 ILE B C 1
ATOM 3319 O O . ILE B 1 195 ? -7.07 -15.891 10.102 1 96.19 195 ILE B O 1
ATOM 332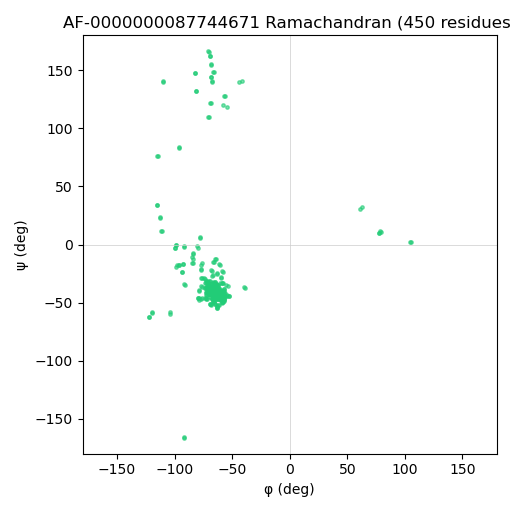3 N N . THR B 1 196 ? -6.801 -18.125 9.672 1 96.25 196 THR B N 1
ATOM 3324 C CA . THR B 1 196 ? -5.59 -18.219 10.477 1 96.25 196 THR B CA 1
ATOM 3325 C C . THR B 1 196 ? -4.508 -17.281 9.945 1 96.25 196 THR B C 1
ATOM 3327 O O . THR B 1 196 ? -3.848 -16.594 10.711 1 96.25 196 THR B O 1
ATOM 3330 N N . GLY B 1 197 ? -4.328 -17.266 8.594 1 97.31 197 GLY B N 1
ATOM 3331 C CA . GLY B 1 197 ? -3.361 -16.375 7.984 1 97.31 197 GLY B CA 1
ATOM 3332 C C . GLY B 1 197 ? -3.617 -14.906 8.297 1 97.31 197 GLY B C 1
ATOM 3333 O O . GLY B 1 197 ? -2.705 -14.188 8.695 1 97.31 197 GLY B O 1
ATOM 3334 N N . VAL B 1 198 ? -4.859 -14.5 8.188 1 97.56 198 VAL B N 1
ATOM 3335 C CA . VAL B 1 198 ? -5.246 -13.117 8.445 1 97.56 198 VAL B CA 1
ATOM 3336 C C . VAL B 1 198 ? -4.988 -12.766 9.906 1 97.56 198 VAL B C 1
ATOM 3338 O O . VAL B 1 198 ? -4.453 -11.703 10.211 1 97.56 198 VAL B O 1
ATOM 3341 N N . LEU B 1 199 ? -5.344 -13.656 10.805 1 97.5 199 LEU B N 1
ATOM 3342 C CA . LEU B 1 199 ? -5.176 -13.414 12.234 1 97.5 199 LEU B CA 1
ATOM 3343 C C . LEU B 1 199 ? -3.699 -13.297 12.594 1 97.5 199 LEU B C 1
ATOM 3345 O O . LEU B 1 199 ? -3.326 -12.492 13.453 1 97.5 199 LEU B O 1
ATOM 3349 N N . LEU B 1 200 ? -2.912 -14.094 11.992 1 97.94 200 LEU B N 1
ATOM 3350 C CA . LEU B 1 200 ? -1.482 -14.055 12.273 1 97.94 200 LEU B CA 1
ATOM 3351 C C . LEU B 1 200 ? -0.86 -12.766 11.742 1 97.94 200 LEU B C 1
ATOM 3353 O O . LEU B 1 200 ? -0.035 -12.148 12.422 1 97.94 200 LEU B O 1
ATOM 3357 N N . TYR B 1 201 ? -1.256 -12.367 10.539 1 98.12 201 TYR B N 1
ATOM 3358 C CA . TYR B 1 201 ? -0.768 -11.094 10.031 1 98.12 201 TYR B CA 1
ATOM 3359 C C . TYR B 1 201 ? -1.235 -9.938 10.906 1 98.12 201 TYR B C 1
ATOM 3361 O O . TYR B 1 201 ? -0.491 -8.977 11.125 1 98.12 201 TYR B O 1
ATOM 3369 N N . LEU B 1 202 ? -2.484 -9.992 11.359 1 97.62 202 LEU B N 1
ATOM 3370 C CA . LEU B 1 202 ? -3.012 -8.961 12.25 1 97.62 202 LEU B CA 1
ATOM 3371 C C . LEU B 1 202 ? -2.203 -8.891 13.547 1 97.62 202 LEU B C 1
ATOM 3373 O O . LEU B 1 202 ? -1.914 -7.805 14.047 1 97.62 202 LEU B O 1
ATOM 3377 N N . ALA B 1 203 ? -1.889 -10.023 14.055 1 98 203 ALA B N 1
ATOM 3378 C CA . ALA B 1 203 ? -1.078 -10.07 15.266 1 98 203 ALA B CA 1
ATOM 3379 C C . ALA B 1 203 ? 0.273 -9.398 15.055 1 98 203 ALA B C 1
ATOM 3381 O O . ALA B 1 203 ? 0.731 -8.625 15.898 1 98 203 ALA B O 1
ATOM 3382 N N . ILE B 1 204 ? 0.918 -9.648 13.945 1 97.81 204 ILE B N 1
ATOM 3383 C CA . ILE B 1 204 ? 2.211 -9.055 13.633 1 97.81 204 ILE B CA 1
ATOM 3384 C C . ILE B 1 204 ? 2.051 -7.547 13.438 1 97.81 204 ILE B C 1
ATOM 3386 O O . ILE B 1 204 ? 2.852 -6.758 13.945 1 97.81 204 ILE B O 1
ATOM 3390 N N . ALA B 1 205 ? 1.032 -7.172 12.688 1 97.12 205 ALA B N 1
ATOM 3391 C CA . ALA B 1 205 ? 0.778 -5.754 12.445 1 97.12 205 ALA B CA 1
ATOM 3392 C C . ALA B 1 205 ? 0.562 -5.004 13.75 1 97.12 205 ALA B C 1
ATOM 3394 O O . ALA B 1 205 ? 1.067 -3.893 13.93 1 97.12 205 ALA B O 1
ATOM 3395 N N . TYR B 1 206 ? -0.162 -5.551 14.648 1 94.88 206 TYR B N 1
ATOM 3396 C CA . TYR B 1 206 ? -0.472 -4.883 15.914 1 94.88 206 TYR B CA 1
ATOM 3397 C C . TYR B 1 206 ? 0.741 -4.871 16.828 1 94.88 206 TYR B C 1
ATOM 3399 O O . TYR B 1 206 ? 0.884 -3.977 17.672 1 94.88 206 TYR B O 1
ATOM 3407 N N . LEU B 1 207 ? 1.577 -5.879 16.688 1 95.88 207 LEU B N 1
ATOM 3408 C CA . LEU B 1 207 ? 2.861 -5.797 17.375 1 95.88 207 LEU B CA 1
ATOM 3409 C C . LEU B 1 207 ? 3.666 -4.598 16.891 1 95.88 207 LEU B C 1
ATOM 3411 O O . LEU B 1 207 ? 4.297 -3.904 17.688 1 95.88 207 LEU B O 1
ATOM 3415 N N . VAL B 1 208 ? 3.635 -4.371 15.602 1 94.56 208 VAL B N 1
ATOM 3416 C CA . VAL B 1 208 ? 4.316 -3.219 15.023 1 94.56 208 VAL B CA 1
ATOM 3417 C C . VAL B 1 208 ? 3.689 -1.93 15.547 1 94.56 208 VAL B C 1
ATOM 3419 O O . VAL B 1 208 ? 4.398 -1.02 15.984 1 94.56 208 VAL B O 1
ATOM 3422 N N . TYR B 1 209 ? 2.381 -1.862 15.547 1 91.94 209 TYR B N 1
ATOM 3423 C CA . TYR B 1 209 ? 1.687 -0.69 16.062 1 91.94 209 TYR B CA 1
ATOM 3424 C C . TYR B 1 209 ? 2.055 -0.443 17.531 1 91.94 209 TYR B C 1
ATOM 3426 O O . TYR B 1 209 ? 2.283 0.7 17.938 1 91.94 209 TYR B O 1
ATOM 3434 N N . GLY B 1 210 ? 2.107 -1.515 18.328 1 92.75 210 GLY B N 1
ATOM 3435 C CA . GLY B 1 210 ? 2.479 -1.408 19.734 1 92.75 210 GLY B CA 1
ATOM 3436 C C . GLY B 1 210 ? 3.896 -0.909 19.938 1 92.75 210 GLY B C 1
ATOM 3437 O O . GLY B 1 210 ? 4.152 -0.093 20.812 1 92.75 210 GLY B O 1
ATOM 3438 N N . LEU B 1 211 ? 4.758 -1.372 19.109 1 94 211 LEU B N 1
ATOM 3439 C CA . LEU B 1 211 ? 6.145 -0.934 19.188 1 94 211 LEU B CA 1
ATOM 3440 C C . LEU B 1 211 ? 6.262 0.561 18.906 1 94 211 LEU B C 1
ATOM 3442 O O . LEU B 1 211 ? 6.98 1.274 19.609 1 94 211 LEU B O 1
ATOM 3446 N N . PHE B 1 212 ? 5.574 1.024 17.938 1 92.19 212 PHE B N 1
ATOM 3447 C CA . PHE B 1 212 ? 5.629 2.439 17.578 1 92.19 212 PHE B CA 1
ATOM 3448 C C . PHE B 1 212 ? 4.93 3.287 18.641 1 92.19 212 PHE B C 1
ATOM 3450 O O . PHE B 1 212 ? 5.328 4.426 18.891 1 92.19 212 PHE B O 1
ATOM 3457 N N . TYR B 1 213 ? 3.912 2.713 19.203 1 89.56 213 TYR B N 1
ATOM 3458 C CA . TYR B 1 213 ? 3.256 3.391 20.312 1 89.56 213 TYR B CA 1
ATOM 3459 C C . TYR B 1 213 ? 4.227 3.604 21.469 1 89.56 213 TYR B C 1
ATOM 3461 O O . TYR B 1 213 ? 4.289 4.691 22.047 1 89.56 213 TYR B O 1
ATOM 3469 N N . LEU B 1 214 ? 4.977 2.635 21.844 1 90.69 214 LEU B N 1
ATOM 3470 C CA . LEU B 1 214 ? 5.961 2.719 22.922 1 90.69 214 LEU B CA 1
ATOM 3471 C C . LEU B 1 214 ? 7.039 3.744 22.578 1 90.69 214 LEU B C 1
ATOM 3473 O O . LEU B 1 214 ? 7.465 4.508 23.453 1 90.69 214 LEU B O 1
ATOM 3477 N N . ILE B 1 215 ? 7.414 3.758 21.344 1 89.88 215 ILE B N 1
ATOM 3478 C CA . ILE B 1 215 ? 8.422 4.711 20.891 1 89.88 215 ILE B CA 1
ATOM 3479 C C . ILE B 1 215 ? 7.887 6.137 21.047 1 89.88 215 ILE B C 1
ATOM 3481 O O . ILE B 1 215 ? 8.609 7.027 21.5 1 89.88 215 ILE B O 1
ATOM 3485 N N . GLU B 1 216 ? 6.684 6.312 20.672 1 87.31 216 GLU B N 1
ATOM 3486 C CA . GLU B 1 216 ? 6.055 7.625 20.781 1 87.31 216 GLU B CA 1
ATOM 3487 C C . GLU B 1 216 ? 5.934 8.062 22.234 1 87.31 216 GLU B C 1
ATOM 3489 O O . GLU B 1 216 ? 6.141 9.234 22.562 1 87.31 216 GLU B O 1
ATOM 3494 N N . GLN B 1 217 ? 5.633 7.156 23.141 1 87.12 217 GLN B N 1
ATOM 3495 C CA . GLN B 1 217 ? 5.488 7.465 24.562 1 87.12 217 GLN B CA 1
ATOM 3496 C C . GLN B 1 217 ? 6.824 7.879 25.172 1 87.12 217 GLN B C 1
ATOM 3498 O O . GLN B 1 217 ? 6.883 8.812 25.984 1 87.12 217 GLN B O 1
ATOM 3503 N N . VAL B 1 218 ? 7.805 7.27 24.797 1 85.06 218 VAL B N 1
ATOM 3504 C CA . VAL B 1 218 ? 9.133 7.574 25.312 1 85.06 218 VAL B CA 1
ATOM 3505 C C . VAL B 1 218 ? 9.578 8.945 24.812 1 85.06 218 VAL B C 1
ATOM 3507 O O . VAL B 1 218 ? 10.188 9.719 25.547 1 85.06 218 VAL B O 1
ATOM 3510 N N . ARG B 1 219 ? 9.266 9.25 23.609 1 84.5 219 ARG B N 1
ATOM 3511 C CA . ARG B 1 219 ? 9.641 10.531 23.016 1 84.5 219 ARG B CA 1
ATOM 3512 C C . ARG B 1 219 ? 8.875 11.68 23.672 1 84.5 219 ARG B C 1
ATOM 3514 O O . ARG B 1 219 ? 9.445 12.742 23.938 1 84.5 219 ARG B O 1
ATOM 3521 N N . VAL B 1 220 ? 7.637 11.469 23.891 1 79.31 220 VAL B N 1
ATOM 3522 C CA . VAL B 1 220 ? 6.816 12.484 24.547 1 79.31 220 VAL B CA 1
ATOM 3523 C C . VAL B 1 220 ? 7.301 12.695 25.984 1 79.31 220 VAL B C 1
ATOM 3525 O O . VAL B 1 220 ? 7.367 13.836 26.453 1 79.31 220 VAL B O 1
ATOM 3528 N N . ALA B 1 221 ? 7.68 11.734 26.672 1 80.62 221 ALA B N 1
ATOM 3529 C CA . ALA B 1 221 ? 8.18 11.805 28.047 1 80.62 221 ALA B CA 1
ATOM 3530 C C . ALA B 1 221 ? 9.508 12.555 28.109 1 80.62 221 ALA B C 1
ATOM 3532 O O . ALA B 1 221 ? 9.758 13.312 29.047 1 80.62 221 ALA B O 1
ATOM 3533 N N . ARG B 1 222 ? 10.188 12.312 27.156 1 74.5 222 ARG B N 1
ATOM 3534 C CA . ARG B 1 222 ? 11.484 12.984 27.125 1 74.5 222 ARG B CA 1
ATOM 3535 C C . ARG B 1 222 ? 11.328 14.469 26.844 1 74.5 222 ARG B C 1
ATOM 3537 O O . ARG B 1 222 ? 12.07 15.297 27.375 1 74.5 222 ARG B O 1
ATOM 3544 N N . ARG B 1 223 ? 10.391 14.773 26.109 1 70.31 223 ARG B N 1
ATOM 3545 C CA . ARG B 1 223 ? 10.141 16.172 25.781 1 70.31 223 ARG B CA 1
ATOM 3546 C C . ARG B 1 223 ? 9.43 16.891 26.922 1 70.31 223 ARG B C 1
ATOM 3548 O O . ARG B 1 223 ? 9.648 18.078 27.141 1 70.31 223 ARG B O 1
ATOM 3555 N N . GLY B 1 224 ? 8.391 16.188 27.422 1 59.78 224 GLY B N 1
ATOM 3556 C CA . GLY B 1 224 ? 7.711 16.75 28.578 1 59.78 224 GLY B CA 1
ATOM 3557 C C . GLY B 1 224 ? 8.594 16.844 29.812 1 59.78 224 GLY B C 1
ATOM 3558 O O . GLY B 1 224 ? 8.305 17.609 30.734 1 59.78 224 GLY B O 1
ATOM 3559 N N . GLY B 1 225 ? 9.438 15.891 29.969 1 51.31 225 GLY B N 1
ATOM 3560 C CA . GLY B 1 225 ? 10.336 16.047 31.109 1 51.31 225 GLY B CA 1
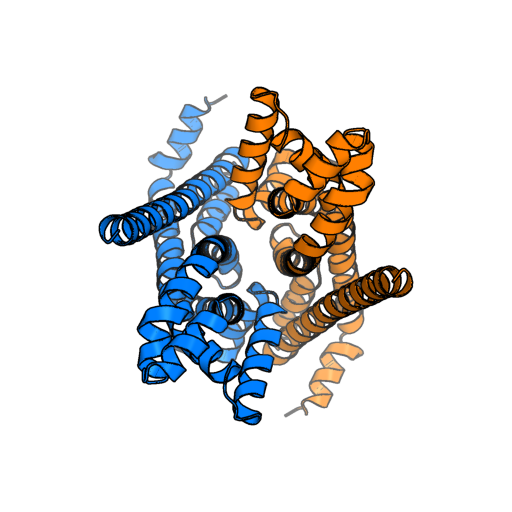ATOM 3561 C C . GLY B 1 225 ? 11.195 17.297 31.016 1 51.31 225 GLY B C 1
ATOM 3562 O O . GLY B 1 225 ? 11.859 17.656 31.984 1 51.31 225 GLY B O 1
ATOM 3563 N N . ASP B 1 226 ? 11.539 17.672 29.891 1 43.91 226 ASP B N 1
ATOM 3564 C CA . ASP B 1 226 ? 12.391 18.859 29.844 1 43.91 226 ASP B CA 1
ATOM 3565 C C . ASP B 1 226 ? 11.578 20.125 30.078 1 43.91 226 ASP B C 1
ATOM 3567 O O . ASP B 1 226 ? 12.133 21.219 30.125 1 43.91 226 ASP B O 1
ATOM 3571 N N . GLY B 1 227 ? 10.266 20.188 30 1 37.94 227 GLY B N 1
ATOM 3572 C CA . GLY B 1 227 ? 9.57 21.359 30.516 1 37.94 227 GLY B CA 1
ATOM 3573 C C . GLY B 1 227 ? 9.344 21.297 32 1 37.94 227 GLY B C 1
ATOM 3574 O O . GLY B 1 227 ? 9.375 20.219 32.625 1 37.94 227 GLY B O 1
#

Nearest PDB structures (foldseek):
  4ymw-assembly1_C  TM=8.903E-01  e=7.835E-10  Caldanaerobacter subterraneus subsp. tengcongensis MB4
  3tuz-assembly2_F  TM=8.287E-01  e=6.988E-04  Escherichia coli K-12
  8y5f-assembly1_C  TM=7.267E-01  e=1.664E-03  Escherichia coli
  7ahd-assembly1_B  TM=6.916E-01  e=3.302E-03  Lactococcus lactis subsp. lactis
  7cad-assembly1_B  TM=5.637E-01  e=1.462E-01  Mycolicibacterium smegmatis MC2 155

Radius of gyration: 23.92 Å; Cα contacts (8 Å, |Δi|>4): 545; chains: 2; bounding box: 52×70×66 Å

Solvent-accessible surface area (backbone atoms only — not comparable to full-atom values): 22751 Å² total; per-residue (Å²): 129,78,48,71,64,53,50,48,43,44,46,37,57,75,61,42,41,48,61,51,42,51,51,4,44,50,46,45,49,50,38,40,52,51,13,51,53,52,5,53,58,49,8,54,54,42,31,51,28,44,70,39,88,50,64,68,49,19,46,52,29,49,52,51,29,52,50,44,71,33,28,36,62,67,59,48,39,46,42,35,49,65,52,75,42,52,86,48,89,66,52,60,64,56,45,46,25,52,34,46,12,56,37,46,10,31,56,46,15,50,43,50,45,54,20,46,70,66,32,65,59,64,59,48,50,51,36,44,72,73,64,42,48,74,65,50,30,35,64,71,46,43,44,56,48,14,48,65,63,26,45,67,58,49,54,52,49,50,47,49,49,49,32,56,57,53,56,42,44,82,67,75,34,66,24,39,51,37,39,34,50,50,49,20,68,74,68,67,41,51,63,65,34,52,52,48,47,42,53,52,40,32,52,53,37,50,51,52,51,49,52,52,50,54,52,50,52,53,52,49,49,56,55,55,65,71,100,129,76,48,73,64,52,50,49,44,45,47,38,58,74,62,43,41,47,60,52,40,51,51,5,44,49,46,45,48,51,38,39,54,50,14,51,54,52,4,51,58,48,9,53,54,43,30,51,31,45,69,40,87,50,64,66,49,19,47,51,30,47,50,52,29,51,50,45,72,34,29,33,63,68,59,48,39,46,42,35,48,67,52,75,42,51,86,47,90,65,52,61,63,56,45,45,23,53,34,47,10,56,38,45,10,31,55,48,15,51,44,51,47,53,20,46,69,66,31,63,60,66,59,49,50,50,36,46,73,73,67,42,48,74,66,52,33,35,63,71,46,43,44,57,48,14,47,66,62,26,45,67,58,48,53,52,50,52,49,49,49,50,32,56,57,53,55,42,42,82,66,75,34,67,24,40,52,37,38,35,50,52,49,19,68,74,67,68,42,50,63,66,34,51,51,48,47,43,51,52,40,32,52,53,37,48,50,51,53,50,51,53,50,52,52,50,51,52,53,50,49,56,56,55,63,70,99

Sequence (454 aa):
MNSLLEQLYDIFIRGGAYLTILKGIGVTLEITILSVLFGTLFAFVVCRLRLSHNIILSTIARLYIAVLRGSPVLLVLMIFYYVIFATSPLSAPMIAVFAFSANFAAHVAEIMRTSYQATDKMQREAARTLGFSRWQSFYLISFPQAVDIGLPVYQSAVVTLLQWTSVVGYVTITDLTKVINNITIRTMQPVILLITGVLLYLAIAYLVYGLFYLIEQVRVARRGGDGMNSLLEQLYDIFIRGGAYLTILKGIGVTLEITILSVLFGTLFAFVVCRLRLSHNIILSTIARLYIAVLRGSPVLLVLMIFYYVIFATSPLSAPMIAVFAFSANFAAHVAEIMRTSYQATDKMQREAARTLGFSRWQSFYLISFPQAVDIGLPVYQSAVVTLLQWTSVVGYVTITDLTKVINNITIRTMQPVILLITGVLLYLAIAYLVYGLFYLIEQVRVARRGGDG

pLDDT: mean 93.32, std 8.33, range [37.94, 98.94]

Organism: Butyrivibrio fibrisolvens (NCBI:txid831)

InterPro domains:
  IPR000515 ABC transporter type 1, transmembrane domain MetI-like [PF00528] (36-217)
  IPR000515 ABC transporter type 1, transmembrane domain MetI-like [PS50928] (21-212)
  IPR000515 ABC transporter type 1, transmembrane domain MetI-like [cd06261] (25-214)
  IPR010065 Amino acid ABC transporter, permease protein, 3-TM domain [TIGR01726] (20-113)
  IPR035906 MetI-like superfamily [G3DSA:1.10.3720.10] (17-220)
  IPR035906 MetI-like superfamily [SSF161098] (21-205)
  IPR043429 ABC transporter membrane protein permease protein ArtM/GltK/GlnP/TcyL/YhdX-like [PTHR30614] (19-217)

Secondary structure (DSSP, 8-state):
---HHHHHIIIIIIT-HHHHHHHHHHHHHHHHHHHHHHHHHHHHHHHHHHT-S-HHHHHHHHHHHHHHHHS-HHHHHHHIIIIITTT----HHHHHHHHHHHHHHHHHHHHHHHHHHTS-HHHHHHHHHTT--HHHHIIIIIHHHHHHHHHHHHHHHHHHHHHHGGGGGGGT---HHHHHHHHHHHHT-HHHHHHHHHHHHHHHHHHHHHHHHHHHHHHHHHHHS--/---HHHHHIIIIIIT-HHHHHHHHHHHHHHHHHHHHHHHHHHHHHHHHHHT-S-HHHHHHHHHHHHHHHHS-HHHHHHHIIIIITTT----HHHHHHHHHHHHHHHHHHHHHHHHHHTS-HHHHHHHHHTT--HHHHIIIIIHHHHHHHHHHHHHHHHHHHHHHGGGGGGGT---HHHHHHHHHHHHT-HHHHHHHHHHHHHHHHHHHHHHHHHHHHHHHHHHHTT-